Protein AF-A0A1V0HVA7-F1 (afdb_monomer)

Radius of gyration: 43.39 Å; Cα contacts (8 Å, |Δi|>4): 1013; chains: 1; bounding box: 117×81×131 Å

Mean predicted aligned error: 15.74 Å

Structure (mmCIF, N/CA/C/O backbone):
data_AF-A0A1V0HVA7-F1
#
_entry.id   AF-A0A1V0HVA7-F1
#
loop_
_atom_site.group_PDB
_atom_site.id
_atom_site.type_symbol
_atom_site.label_atom_id
_atom_site.label_alt_id
_atom_site.label_comp_id
_atom_site.label_asym_id
_atom_site.label_entity_id
_atom_site.label_seq_id
_atom_site.pdbx_PDB_ins_code
_atom_site.Cartn_x
_atom_site.Cartn_y
_atom_site.Cartn_z
_atom_site.occupancy
_atom_site.B_iso_or_equiv
_atom_site.auth_seq_id
_atom_site.auth_comp_id
_atom_site.auth_asym_id
_atom_site.auth_atom_id
_atom_site.pdbx_PDB_model_num
ATOM 1 N N . MET A 1 1 ? -38.877 5.215 29.238 1.00 78.50 1 MET A N 1
ATOM 2 C CA . MET A 1 1 ? -38.686 6.193 28.147 1.00 78.50 1 MET A CA 1
ATOM 3 C C . MET A 1 1 ? -38.618 7.614 28.688 1.00 78.50 1 MET A C 1
ATOM 5 O O . MET A 1 1 ? -37.539 8.174 28.636 1.00 78.50 1 MET A O 1
ATOM 9 N N . GLN A 1 2 ? -39.679 8.153 29.306 1.00 83.50 2 GLN A N 1
ATOM 10 C CA . GLN A 1 2 ? -39.677 9.530 29.839 1.00 83.50 2 GLN A CA 1
ATOM 11 C C . GLN A 1 2 ? -38.486 9.849 30.764 1.00 83.50 2 GLN A C 1
ATOM 13 O O . GLN A 1 2 ? -37.778 10.811 30.521 1.00 83.50 2 GLN A O 1
ATOM 18 N N . ALA A 1 3 ? -38.180 8.986 31.741 1.00 82.12 3 ALA A N 1
ATOM 19 C CA . ALA A 1 3 ? -37.031 9.187 32.637 1.00 82.12 3 ALA A CA 1
ATOM 20 C C . ALA A 1 3 ? -35.668 9.244 31.911 1.00 82.12 3 ALA A C 1
ATOM 22 O O . ALA A 1 3 ? -34.737 9.881 32.392 1.00 82.12 3 ALA A O 1
ATOM 23 N N . PHE A 1 4 ? -35.545 8.582 30.755 1.00 84.25 4 PHE A N 1
ATOM 24 C CA . PHE A 1 4 ? -34.337 8.626 29.929 1.00 84.25 4 PHE A CA 1
ATOM 25 C C . PHE A 1 4 ? -34.270 9.915 29.102 1.00 84.25 4 PHE A C 1
ATOM 27 O O . PHE A 1 4 ? -33.211 10.525 29.027 1.00 84.25 4 PHE A O 1
ATOM 34 N N . GLU A 1 5 ? -35.398 10.385 28.568 1.00 84.50 5 GLU A N 1
ATOM 35 C CA . GLU A 1 5 ? -35.493 11.702 27.920 1.00 84.50 5 GLU A CA 1
ATOM 36 C C . GLU A 1 5 ? -35.174 12.847 28.889 1.00 84.50 5 GLU A C 1
ATOM 38 O O . GLU A 1 5 ? -34.392 13.740 28.562 1.00 84.50 5 GLU A O 1
ATOM 43 N N . ASP A 1 6 ? -35.714 12.792 30.109 1.00 83.38 6 ASP A N 1
ATOM 44 C CA . ASP A 1 6 ? -35.443 13.782 31.155 1.00 83.38 6 ASP A CA 1
ATOM 45 C C . ASP A 1 6 ? -33.953 13.776 31.541 1.00 83.38 6 ASP A C 1
ATOM 47 O O . ASP A 1 6 ? -33.336 14.832 31.699 1.00 83.38 6 ASP A O 1
ATOM 51 N N . PHE A 1 7 ? -33.346 12.585 31.615 1.00 84.19 7 PHE A N 1
ATOM 52 C CA . PHE A 1 7 ? -31.906 12.430 31.812 1.00 84.19 7 PHE A CA 1
ATOM 53 C C . PHE A 1 7 ? -31.102 13.073 30.674 1.00 84.19 7 PHE A C 1
ATOM 55 O O . PHE A 1 7 ? -30.215 13.882 30.944 1.00 84.19 7 PHE A O 1
ATOM 62 N N . LEU A 1 8 ? -31.425 12.783 29.409 1.00 84.06 8 LEU A N 1
ATOM 63 C CA . LEU A 1 8 ? -30.746 13.363 28.243 1.00 84.06 8 LEU A CA 1
ATOM 64 C C . LEU A 1 8 ? -30.881 14.893 28.188 1.00 84.06 8 LEU A C 1
ATOM 66 O O . LEU A 1 8 ? -29.923 15.588 27.845 1.00 84.06 8 LEU A O 1
ATOM 70 N N . ALA A 1 9 ? -32.044 15.434 28.559 1.00 82.25 9 ALA A N 1
ATOM 71 C CA . ALA A 1 9 ? -32.257 16.874 28.666 1.00 82.25 9 ALA A CA 1
ATOM 72 C C . ALA A 1 9 ? -31.380 17.507 29.759 1.00 82.25 9 ALA A C 1
ATOM 74 O O . ALA A 1 9 ? -30.816 18.579 29.540 1.00 82.25 9 ALA A O 1
ATOM 75 N N . ALA A 1 10 ? -31.214 16.829 30.899 1.00 76.56 10 ALA A N 1
ATOM 76 C CA . ALA A 1 10 ? -30.315 17.271 31.961 1.00 76.56 10 ALA A CA 1
ATOM 77 C C . ALA A 1 10 ? -28.840 17.225 31.527 1.00 76.56 10 ALA A C 1
ATOM 79 O O . ALA A 1 10 ? -28.089 18.142 31.851 1.00 76.56 10 ALA A O 1
ATOM 80 N N . VAL A 1 11 ? -28.428 16.213 30.752 1.00 75.62 11 VAL A N 1
ATOM 81 C CA . VAL A 1 11 ? -27.054 16.097 30.221 1.00 75.62 11 VAL A CA 1
ATOM 82 C C . VAL A 1 11 ? -26.690 17.275 29.320 1.00 75.62 11 VAL A C 1
ATOM 84 O O . VAL A 1 11 ? -25.592 17.815 29.437 1.00 75.62 11 VAL A O 1
ATOM 87 N N . ALA A 1 12 ? -27.612 17.706 28.456 1.00 67.00 12 ALA A N 1
ATOM 88 C CA . ALA A 1 12 ? -27.377 18.790 27.500 1.00 67.00 12 ALA A CA 1
ATOM 89 C C . ALA A 1 12 ? -27.010 20.141 28.155 1.00 67.00 12 ALA A C 1
ATOM 91 O O . ALA A 1 12 ? -26.471 21.014 27.480 1.00 67.00 12 ALA A O 1
ATOM 92 N N . GLY A 1 13 ? -27.302 20.321 29.449 1.00 59.62 13 GLY A N 1
ATOM 93 C CA . GLY A 1 13 ? -27.020 21.546 30.205 1.00 59.62 13 GLY A CA 1
ATOM 94 C C . GLY A 1 13 ? -25.789 21.493 31.118 1.00 59.62 13 GLY A C 1
ATOM 95 O O . GLY A 1 13 ? -25.529 22.476 31.810 1.00 59.62 13 GLY A O 1
ATOM 96 N N . VAL A 1 14 ? -25.051 20.376 31.171 1.00 64.62 14 VAL A N 1
ATOM 97 C CA . VAL A 1 14 ? -23.918 20.185 32.098 1.00 64.62 14 VAL A CA 1
ATOM 98 C C . VAL A 1 14 ? -22.584 20.362 31.372 1.00 64.62 14 VAL A C 1
ATOM 100 O O . VAL A 1 14 ? -22.352 19.756 30.328 1.00 64.62 14 VAL A O 1
ATOM 103 N N . ASP A 1 15 ? -21.673 21.152 31.949 1.00 63.69 15 ASP A N 1
ATOM 104 C CA . ASP A 1 15 ? -20.287 21.209 31.480 1.00 63.69 15 ASP A CA 1
ATOM 105 C C . ASP A 1 15 ? -19.539 19.934 31.897 1.00 63.69 15 ASP A C 1
ATOM 107 O O . ASP A 1 15 ? -19.279 19.695 33.076 1.00 63.69 15 ASP A O 1
ATOM 111 N N . LEU A 1 16 ? -19.210 19.103 30.908 1.00 61.59 16 LEU A N 1
ATOM 112 C CA . LEU A 1 16 ? -18.493 17.836 31.067 1.00 61.59 16 LEU A CA 1
ATOM 113 C C . LEU A 1 16 ? -17.017 17.964 30.661 1.00 61.59 16 LEU A C 1
ATOM 115 O O . LEU A 1 16 ? -16.460 17.047 30.056 1.00 61.59 16 LEU A O 1
ATOM 119 N N . SER A 1 17 ? -16.394 19.114 30.927 1.00 54.66 17 SER A N 1
ATOM 120 C CA . SER A 1 17 ? -14.992 19.368 30.584 1.00 54.66 17 SER A CA 1
ATOM 121 C C . SER A 1 17 ? -14.022 18.476 31.379 1.00 54.66 17 SER A C 1
ATOM 123 O O . SER A 1 17 ? -13.981 18.594 32.603 1.00 54.66 17 SER A O 1
ATOM 125 N N . PRO A 1 18 ? -13.200 17.626 30.725 1.00 53.69 18 PRO A N 1
ATOM 126 C CA . PRO A 1 18 ? -12.095 16.904 31.371 1.00 53.69 18 PRO A CA 1
ATOM 127 C C . PRO A 1 18 ? -11.097 17.828 32.072 1.00 53.69 18 PRO A C 1
ATOM 129 O O . PRO A 1 18 ? -11.021 18.995 31.712 1.00 53.69 18 PRO A O 1
ATOM 132 N N . ALA A 1 19 ? -10.338 17.310 33.050 1.00 44.12 19 ALA A N 1
ATOM 133 C CA . ALA A 1 19 ? -9.129 17.936 33.591 1.00 44.12 19 ALA A CA 1
ATOM 134 C C . ALA A 1 19 ? -7.957 16.935 33.644 1.00 44.12 19 ALA A C 1
ATOM 136 O O . ALA A 1 19 ? -8.106 15.809 34.122 1.00 44.12 19 ALA A O 1
ATOM 137 N N . PHE A 1 20 ? -6.783 17.333 33.140 1.00 39.97 20 PHE A N 1
ATOM 138 C CA . PHE A 1 20 ? -5.600 16.469 33.000 1.00 39.97 20 PHE A CA 1
ATOM 139 C C . PHE A 1 20 ? -5.136 15.811 34.314 1.00 39.97 20 PHE A C 1
ATOM 141 O O . PHE A 1 20 ? -4.972 16.478 35.332 1.00 39.97 20 PHE A O 1
ATOM 148 N N . VAL A 1 21 ? -4.823 14.509 34.257 1.00 39.78 21 VAL A N 1
ATOM 149 C CA . VAL A 1 21 ? -4.088 13.793 35.318 1.00 39.78 21 VAL A CA 1
ATOM 150 C C . VAL A 1 21 ? -2.587 14.071 35.166 1.00 39.78 21 VAL A C 1
ATOM 152 O O . VAL A 1 21 ? -2.118 14.220 34.041 1.00 39.78 21 VAL A O 1
ATOM 155 N N . GLN A 1 22 ? -1.847 14.097 36.282 1.00 36.12 22 GLN A N 1
ATOM 156 C CA . GLN A 1 22 ? -0.412 14.426 36.452 1.00 36.12 22 GLN A CA 1
ATOM 157 C C . GLN A 1 22 ? 0.631 13.692 35.560 1.00 36.12 22 GLN A C 1
ATOM 159 O O . GLN A 1 22 ? 1.822 13.879 35.774 1.00 36.12 22 GLN A O 1
ATOM 164 N N . ASP A 1 23 ? 0.227 12.931 34.538 1.00 39.56 23 ASP A N 1
ATOM 165 C CA . ASP A 1 23 ? 1.099 12.131 33.656 1.00 39.56 23 ASP A CA 1
ATOM 166 C C . ASP A 1 23 ? 0.988 12.516 32.156 1.00 39.56 23 ASP A C 1
ATOM 168 O O . ASP A 1 23 ? 1.098 11.650 31.285 1.00 39.56 23 ASP A O 1
ATOM 172 N N . ASP A 1 24 ? 0.694 13.781 31.824 1.00 36.81 24 ASP A N 1
ATOM 173 C CA . ASP A 1 24 ? 0.575 14.298 30.437 1.00 36.81 24 ASP A CA 1
ATOM 174 C C . ASP A 1 24 ? -0.433 13.554 29.526 1.00 36.81 24 ASP A C 1
ATOM 176 O O . ASP A 1 24 ? -0.418 13.682 28.298 1.00 36.81 24 ASP A O 1
ATOM 180 N N . ARG A 1 25 ? -1.364 12.787 30.109 1.00 37.16 25 ARG A N 1
ATOM 181 C CA . ARG A 1 25 ? -2.466 12.132 29.386 1.00 37.16 25 ARG A CA 1
ATOM 182 C C . ARG A 1 25 ? -3.791 12.815 29.703 1.00 37.16 25 ARG A C 1
ATOM 184 O O . ARG A 1 25 ? -4.060 13.034 30.888 1.00 37.16 25 ARG A O 1
ATOM 191 N N . PRO A 1 26 ? -4.645 13.099 28.698 1.00 33.84 26 PRO A N 1
ATOM 192 C CA . PRO A 1 26 ? -5.994 13.590 28.953 1.00 33.84 26 PRO A CA 1
ATOM 193 C C . PRO A 1 26 ? -6.716 12.630 29.897 1.00 33.84 26 PRO A C 1
ATOM 195 O O . PRO A 1 26 ? -6.678 11.414 29.734 1.00 33.84 26 PRO A O 1
ATOM 198 N N . GLY A 1 27 ? -7.286 13.200 30.949 1.00 36.62 27 GLY A N 1
ATOM 199 C CA . GLY A 1 27 ? -8.172 12.546 31.901 1.00 36.62 27 GLY A CA 1
ATOM 200 C C . GLY A 1 27 ? -9.279 13.536 32.254 1.00 36.62 27 GLY A C 1
ATOM 201 O O . GLY A 1 27 ? -9.160 14.713 31.928 1.00 36.62 27 GLY A O 1
ATOM 202 N N . LEU A 1 28 ? -10.371 13.074 32.859 1.00 33.34 28 LEU A N 1
ATOM 203 C CA . LEU A 1 28 ? -11.433 13.924 33.399 1.00 33.34 28 LEU A CA 1
ATOM 204 C C . LEU A 1 28 ? -11.294 13.958 34.930 1.00 33.34 28 LEU A C 1
ATOM 206 O O . LEU A 1 28 ? -12.012 13.268 35.650 1.00 33.34 28 LEU A O 1
ATOM 210 N N . ILE A 1 29 ? -10.356 14.747 35.459 1.00 34.50 29 ILE A N 1
ATOM 211 C CA . ILE A 1 29 ? -10.391 15.086 36.883 1.00 34.50 29 ILE A CA 1
ATOM 212 C C . ILE A 1 29 ? -11.494 16.126 37.089 1.00 34.50 29 ILE A C 1
ATOM 214 O O . ILE A 1 29 ? -11.435 17.230 36.561 1.00 34.50 29 ILE A O 1
ATOM 218 N N . VAL A 1 30 ? -12.488 15.786 37.894 1.00 29.25 30 VAL A N 1
ATOM 219 C CA . VAL A 1 30 ? -13.320 16.785 38.559 1.00 29.25 30 VAL A CA 1
ATOM 220 C C . VAL A 1 30 ? -12.987 16.649 40.041 1.00 29.25 30 VAL A C 1
ATOM 222 O O . VAL A 1 30 ? -13.269 15.619 40.642 1.00 29.25 30 VAL A O 1
ATOM 225 N N . ASP A 1 31 ? -12.272 17.630 40.591 1.00 29.91 31 ASP A N 1
ATOM 226 C CA . ASP A 1 31 ? -11.884 17.730 42.009 1.00 29.91 31 ASP A CA 1
ATOM 227 C C . ASP A 1 31 ? -11.999 19.226 42.382 1.00 29.91 31 ASP A C 1
ATOM 229 O O . ASP A 1 31 ? -11.866 20.086 41.511 1.00 29.91 31 ASP A O 1
ATOM 233 N N . THR A 1 32 ? -12.349 19.649 43.597 1.00 29.02 32 THR A N 1
ATOM 234 C CA . THR A 1 32 ? -11.573 19.446 44.824 1.00 29.02 32 THR A CA 1
ATOM 235 C C . THR A 1 32 ? -12.452 19.416 46.063 1.00 29.02 32 THR A C 1
ATOM 237 O O . THR A 1 32 ? -12.968 20.468 46.442 1.00 29.02 32 THR A O 1
ATOM 240 N N . GLN A 1 33 ? -12.549 18.263 46.731 1.00 28.78 33 GLN A N 1
ATOM 241 C CA . GLN A 1 33 ? -12.393 18.159 48.191 1.00 28.78 33 GLN A CA 1
ATOM 242 C C . GLN A 1 33 ? -12.590 16.718 48.692 1.00 28.78 33 GLN A C 1
ATOM 244 O O . GLN A 1 33 ? -13.695 16.188 48.753 1.00 28.78 33 GLN A O 1
ATOM 249 N N . SER A 1 34 ? -11.496 16.183 49.228 1.00 32.41 34 SER A N 1
ATOM 250 C CA . SER A 1 34 ? -11.396 15.018 50.111 1.00 32.41 34 SER A CA 1
ATOM 251 C C . SER A 1 34 ? -11.255 13.645 49.455 1.00 32.41 34 SER A C 1
ATOM 253 O O . SER A 1 34 ? -11.882 13.295 48.462 1.00 32.41 34 SER A O 1
ATOM 255 N N . ALA A 1 35 ? -10.374 12.866 50.078 1.00 35.00 35 ALA A N 1
ATOM 256 C CA . ALA A 1 35 ? -10.155 11.457 49.839 1.00 35.00 35 ALA A CA 1
ATOM 257 C C . ALA A 1 35 ? -11.475 10.668 49.921 1.00 35.00 35 ALA A C 1
ATOM 259 O O . ALA A 1 35 ? -11.930 10.352 51.016 1.00 35.00 35 ALA A O 1
ATOM 260 N N . ALA A 1 36 ? -12.074 10.339 48.779 1.00 32.28 36 ALA A N 1
ATOM 261 C CA . ALA A 1 36 ? -13.240 9.464 48.687 1.00 32.28 36 ALA A CA 1
ATOM 262 C C . ALA A 1 36 ? -13.318 8.810 47.292 1.00 32.28 36 ALA A C 1
ATOM 264 O O . ALA A 1 36 ? -12.696 9.276 46.339 1.00 32.28 36 ALA A O 1
ATOM 265 N N . ALA A 1 37 ? -14.010 7.674 47.207 1.00 35.31 37 ALA A N 1
ATOM 266 C CA . ALA A 1 37 ? -14.004 6.694 46.119 1.00 35.31 37 ALA A CA 1
ATOM 267 C C . ALA A 1 37 ? -14.075 7.268 44.681 1.00 35.31 37 ALA A C 1
ATOM 269 O O . ALA A 1 37 ? -15.035 7.931 44.306 1.00 35.31 37 ALA A O 1
ATOM 270 N N . GLY A 1 38 ? -13.081 6.951 43.838 1.00 36.81 38 GLY A N 1
ATOM 271 C CA . GLY A 1 38 ? -13.064 7.307 42.408 1.00 36.81 38 GLY A CA 1
ATOM 272 C C . GLY A 1 38 ? -13.395 6.122 41.492 1.00 36.81 38 GLY A C 1
ATOM 273 O O . GLY A 1 38 ? -13.052 4.986 41.811 1.00 36.81 38 GLY A O 1
ATOM 274 N N . ILE A 1 39 ? -14.012 6.362 40.328 1.00 39.78 39 ILE A N 1
ATOM 275 C CA . ILE A 1 39 ? -14.257 5.331 39.302 1.00 39.78 39 ILE A CA 1
ATOM 276 C C . ILE A 1 39 ? -13.261 5.526 38.151 1.00 39.78 39 ILE A C 1
ATOM 278 O O . ILE A 1 39 ? -13.437 6.340 37.251 1.00 39.78 39 ILE A O 1
ATOM 282 N N . SER A 1 40 ? -12.185 4.740 38.154 1.00 38.56 40 SER A N 1
ATOM 283 C CA . SER A 1 40 ? -11.150 4.808 37.115 1.00 38.56 40 SER A CA 1
ATOM 284 C C . SER A 1 40 ? -11.507 3.925 35.909 1.00 38.56 40 SER A C 1
ATOM 286 O O . SER A 1 40 ? -11.358 2.704 35.968 1.00 38.56 40 SER A O 1
ATOM 288 N N . LEU A 1 41 ? -11.948 4.529 34.799 1.00 44.72 41 LEU A N 1
ATOM 289 C CA . LEU A 1 41 ? -12.220 3.847 33.521 1.00 44.72 41 LEU A CA 1
ATOM 290 C C . LEU A 1 41 ? -10.972 3.777 32.624 1.00 44.72 41 LEU A C 1
ATOM 292 O O . LEU A 1 41 ? -10.919 4.341 31.538 1.00 44.72 41 LEU A O 1
ATOM 296 N N . VAL A 1 42 ? -9.924 3.089 33.070 1.00 39.75 42 VAL A N 1
ATOM 297 C CA . VAL A 1 42 ? -8.705 2.927 32.253 1.00 39.75 42 VAL A CA 1
ATOM 298 C C . VAL A 1 42 ? -8.830 1.668 31.399 1.00 39.75 42 VAL A C 1
ATOM 300 O O . VAL A 1 42 ? -9.018 0.587 31.960 1.00 39.75 42 VAL A O 1
ATOM 303 N N . LYS A 1 43 ? -8.643 1.766 30.070 1.00 40.44 43 LYS A N 1
ATOM 304 C CA . LYS A 1 43 ? -8.720 0.607 29.149 1.00 40.44 43 LYS A CA 1
ATOM 305 C C . LYS A 1 43 ? -7.634 -0.452 29.453 1.00 40.44 43 LYS A C 1
ATOM 307 O O . LYS A 1 43 ? -7.707 -1.571 28.948 1.00 40.44 43 LYS A O 1
ATOM 312 N N . ALA A 1 44 ? -6.650 -0.151 30.318 1.00 36.09 44 ALA A N 1
ATOM 313 C CA . ALA A 1 44 ? -5.583 -1.074 30.728 1.00 36.09 44 ALA A CA 1
ATOM 314 C C . ALA A 1 44 ? -4.907 -0.787 32.102 1.00 36.09 44 ALA A C 1
ATOM 316 O O . ALA A 1 44 ? -3.688 -0.615 32.144 1.00 36.09 44 ALA A O 1
ATOM 317 N N . SER A 1 45 ? -5.617 -0.755 33.243 1.00 35.47 45 SER A N 1
ATOM 318 C CA . SER A 1 45 ? -4.917 -0.726 34.553 1.00 35.47 45 SER A CA 1
ATOM 319 C C . SER A 1 45 ? -5.471 -1.688 35.605 1.00 35.47 45 SER A C 1
ATOM 321 O O . SER A 1 45 ? -6.680 -1.846 35.743 1.00 35.47 45 SER A O 1
ATOM 323 N N . GLU A 1 46 ? -4.566 -2.284 36.388 1.00 34.88 46 GLU A N 1
ATOM 324 C CA . GLU A 1 46 ? -4.862 -3.177 37.522 1.00 34.88 46 GLU A CA 1
ATOM 325 C C . GLU A 1 46 ? -5.510 -2.460 38.726 1.00 34.88 46 GLU A C 1
ATOM 327 O O . GLU A 1 46 ? -5.940 -3.116 39.670 1.00 34.88 46 GLU A O 1
ATOM 332 N N . ARG A 1 47 ? -5.616 -1.122 38.702 1.00 34.97 47 ARG A N 1
ATOM 333 C CA . ARG A 1 47 ? -6.213 -0.299 39.770 1.00 34.97 47 ARG A CA 1
ATOM 334 C C . ARG A 1 47 ? -7.619 0.188 39.410 1.00 34.97 47 ARG A C 1
ATOM 336 O O . ARG A 1 47 ? -7.922 1.373 39.531 1.00 34.97 47 ARG A O 1
ATOM 343 N N . ASN A 1 48 ? -8.473 -0.713 38.937 1.00 38.50 48 ASN A N 1
ATOM 344 C CA . ASN A 1 48 ? -9.897 -0.417 38.813 1.00 38.50 48 ASN A CA 1
ATOM 345 C C . ASN A 1 48 ? -10.561 -0.610 40.188 1.00 38.50 48 ASN A C 1
ATOM 347 O O . ASN A 1 48 ? -10.500 -1.702 40.750 1.00 38.50 48 ASN A O 1
ATOM 351 N N . VAL A 1 49 ? -11.193 0.439 40.724 1.00 35.28 49 VAL A N 1
ATOM 352 C CA . VAL A 1 49 ? -11.886 0.425 42.031 1.00 35.28 49 VAL A CA 1
ATOM 353 C C . VAL A 1 49 ? -13.053 -0.569 42.046 1.00 35.28 49 VAL A C 1
ATOM 355 O O . VAL A 1 49 ? -13.436 -1.065 43.098 1.00 35.28 49 VAL A O 1
ATOM 358 N N . LEU A 1 50 ? -13.547 -0.958 40.868 1.00 37.97 50 LEU A N 1
ATOM 359 C CA . LEU A 1 50 ? -14.586 -1.973 40.721 1.00 37.97 50 LEU A CA 1
ATOM 360 C C . LEU A 1 50 ? -14.041 -3.414 40.747 1.00 37.97 50 LEU A C 1
ATOM 362 O O . LEU A 1 50 ? -14.814 -4.361 40.648 1.00 37.97 50 LEU A O 1
ATOM 366 N N . GLY A 1 51 ? -12.719 -3.614 40.834 1.00 34.69 51 GLY A N 1
ATOM 367 C CA . GLY A 1 51 ? -12.097 -4.946 40.861 1.00 34.69 51 GLY A CA 1
ATOM 368 C C . GLY A 1 51 ? -12.283 -5.761 39.574 1.00 34.69 51 GLY A C 1
ATOM 369 O O . GLY A 1 51 ? -11.920 -6.936 39.521 1.00 34.69 51 GLY A O 1
ATOM 370 N N . VAL A 1 52 ? -12.840 -5.157 38.519 1.00 36.69 52 VAL A N 1
ATOM 371 C CA . VAL A 1 52 ? -13.163 -5.848 37.272 1.00 36.69 52 VAL A CA 1
ATOM 372 C C . VAL A 1 52 ? -12.020 -5.688 36.271 1.00 36.69 52 VAL A C 1
ATOM 374 O O . VAL A 1 52 ? -11.717 -4.583 35.821 1.00 36.69 52 VAL A O 1
ATOM 377 N N . ARG A 1 53 ? -11.420 -6.814 35.861 1.00 38.62 53 ARG A N 1
ATOM 378 C CA . ARG A 1 53 ? -10.533 -6.911 34.686 1.00 38.62 53 ARG A CA 1
ATOM 379 C C . ARG A 1 53 ? -11.350 -6.832 33.387 1.00 38.62 53 ARG A C 1
ATOM 381 O O . ARG A 1 53 ? -11.381 -7.789 32.619 1.00 38.62 53 ARG A O 1
ATOM 388 N N . GLN A 1 54 ? -12.062 -5.734 33.154 1.00 40.69 54 GLN A N 1
ATOM 389 C CA . GLN A 1 54 ? -12.765 -5.502 31.888 1.00 40.69 54 GLN A CA 1
ATOM 390 C C . GLN A 1 54 ? -12.102 -4.351 31.134 1.00 40.69 54 GLN A C 1
ATOM 392 O O . GLN A 1 54 ? -11.880 -3.281 31.687 1.00 40.69 54 GLN A O 1
ATOM 397 N N . SER A 1 55 ? -11.749 -4.603 29.874 1.00 45.53 55 SER A N 1
ATOM 398 C CA . SER A 1 55 ? -10.992 -3.696 29.002 1.00 45.53 55 SER A CA 1
ATOM 399 C C . SER A 1 55 ? -11.869 -2.741 28.178 1.00 45.53 55 SER A C 1
ATOM 401 O O . SER A 1 55 ? -11.350 -2.084 27.283 1.00 45.53 55 SER A O 1
ATOM 403 N N . SER A 1 56 ? -13.184 -2.702 28.427 1.00 58.25 56 SER A N 1
ATOM 404 C CA . SER A 1 56 ? -14.173 -1.964 27.626 1.00 58.25 56 SER A CA 1
ATOM 405 C C . SER A 1 56 ? -15.219 -1.307 28.529 1.00 58.25 56 SER A C 1
ATOM 407 O O . SER A 1 56 ? -15.783 -1.961 29.410 1.00 58.25 56 SER A O 1
ATOM 409 N N . VAL A 1 57 ? -15.509 -0.022 28.289 1.00 60.28 57 VAL A N 1
ATOM 410 C CA . VAL A 1 57 ? -16.581 0.721 28.983 1.00 60.28 57 VAL A CA 1
ATOM 411 C C . VAL A 1 57 ? -17.951 0.126 28.636 1.00 60.28 57 VAL A C 1
ATOM 413 O O . VAL A 1 57 ? -18.839 0.067 29.484 1.00 60.28 57 VAL A O 1
ATOM 416 N N . ILE A 1 58 ? -18.108 -0.418 27.427 1.00 64.38 58 ILE A N 1
ATOM 417 C CA . ILE A 1 58 ? -19.333 -1.102 26.998 1.00 64.38 58 ILE A CA 1
ATOM 418 C C . ILE A 1 58 ? -19.543 -2.393 27.792 1.00 64.38 58 ILE A C 1
ATOM 420 O O . ILE A 1 58 ? -20.664 -2.688 28.205 1.00 64.38 58 ILE A O 1
ATOM 424 N N . ALA A 1 59 ? -18.473 -3.143 28.073 1.00 64.25 59 ALA A N 1
ATOM 425 C CA . ALA A 1 59 ? -18.566 -4.331 28.921 1.00 64.25 59 ALA A CA 1
ATOM 426 C C . ALA A 1 59 ? -19.081 -3.991 30.333 1.00 64.25 59 ALA A C 1
ATOM 428 O O . ALA A 1 59 ? -19.847 -4.764 30.908 1.00 64.25 59 ALA A O 1
ATOM 429 N N . MET A 1 60 ? -18.737 -2.808 30.855 1.00 62.88 60 MET A N 1
ATOM 430 C CA . MET A 1 60 ? -19.241 -2.324 32.143 1.00 62.88 60 MET A CA 1
ATOM 431 C C . MET A 1 60 ? -20.715 -1.912 32.085 1.00 62.88 60 MET A C 1
ATOM 433 O O . MET A 1 60 ? -21.462 -2.198 33.020 1.00 62.88 60 MET A O 1
ATOM 437 N N . VAL A 1 61 ? -21.154 -1.293 30.983 1.00 66.31 61 VAL A N 1
ATOM 438 C CA . VAL A 1 61 ? -22.576 -0.994 30.739 1.00 66.31 61 VAL A CA 1
ATOM 439 C C . VAL A 1 61 ? -23.398 -2.287 30.693 1.00 66.31 61 VAL A C 1
ATOM 441 O O . VAL A 1 61 ? -24.446 -2.361 31.332 1.00 66.31 61 VAL A O 1
ATOM 444 N N . LEU A 1 62 ? -22.894 -3.314 30.000 1.00 66.25 62 LEU A N 1
ATOM 445 C CA . LEU A 1 62 ? -23.557 -4.609 29.799 1.00 66.25 62 LEU A CA 1
ATOM 446 C C . LEU A 1 62 ? -23.566 -5.517 31.036 1.00 66.25 62 LEU A C 1
ATOM 448 O O . LEU A 1 62 ? -24.404 -6.409 31.137 1.00 66.25 62 LEU A O 1
ATOM 452 N N . ASN A 1 63 ? -22.631 -5.341 31.970 1.00 65.56 63 ASN A N 1
ATOM 453 C CA . ASN A 1 63 ? -22.540 -6.204 33.140 1.00 65.56 63 ASN A CA 1
ATOM 454 C C . ASN A 1 63 ? -23.508 -5.743 34.242 1.00 65.56 63 ASN A C 1
ATOM 456 O O . ASN A 1 63 ? -23.180 -4.897 35.078 1.00 65.56 63 ASN A O 1
ATOM 460 N N . GLU A 1 64 ? -24.712 -6.311 34.263 1.00 59.84 64 GLU A N 1
ATOM 461 C CA . GLU A 1 64 ? -25.739 -6.024 35.279 1.00 59.84 64 GLU A CA 1
ATOM 462 C C . GLU A 1 64 ? -25.308 -6.429 36.700 1.00 59.84 64 GLU A C 1
ATOM 464 O O . GLU A 1 64 ? -25.696 -5.781 37.669 1.00 59.84 64 GLU A O 1
ATOM 469 N N . ASN A 1 65 ? -24.420 -7.422 36.812 1.00 52.56 65 ASN A N 1
ATOM 470 C CA . ASN A 1 65 ? -23.916 -7.977 38.073 1.00 52.56 65 ASN A CA 1
ATOM 471 C C . ASN A 1 65 ? -22.697 -7.240 38.636 1.00 52.56 65 ASN A C 1
ATOM 473 O O . ASN A 1 65 ? -22.141 -7.663 39.649 1.00 52.56 65 ASN A O 1
ATOM 477 N N . LEU A 1 66 ? -22.230 -6.189 37.962 1.00 54.44 66 LEU A N 1
ATOM 478 C CA . LEU A 1 66 ? -21.106 -5.390 38.426 1.00 54.44 66 LEU A CA 1
ATOM 479 C C . LEU A 1 66 ? -21.515 -4.761 39.769 1.00 54.44 66 LEU A C 1
ATOM 481 O O . LEU A 1 66 ? -22.455 -3.961 39.781 1.00 54.44 66 LEU A O 1
ATOM 485 N N . PRO A 1 67 ? -20.899 -5.157 40.902 1.00 43.94 67 PRO A N 1
ATOM 486 C CA . PRO A 1 67 ? -21.351 -4.710 42.204 1.00 43.94 67 PRO A CA 1
ATOM 487 C C . PRO A 1 67 ? -21.039 -3.223 42.313 1.00 43.94 67 PRO A C 1
ATOM 489 O O . PRO A 1 67 ? -19.932 -2.823 42.652 1.00 43.94 67 PRO A O 1
ATOM 492 N N . LEU A 1 68 ? -22.049 -2.390 42.084 1.00 49.69 68 LEU A N 1
ATOM 493 C CA . LEU A 1 68 ? -22.047 -0.980 42.477 1.00 49.69 68 LEU A CA 1
ATOM 494 C C . LEU A 1 68 ? -22.239 -0.848 44.004 1.00 49.69 68 LEU A C 1
ATOM 496 O O . LEU A 1 68 ? -22.723 0.163 44.503 1.00 49.69 68 LEU A O 1
ATOM 500 N N . HIS A 1 69 ? -21.900 -1.898 44.761 1.00 35.91 69 HIS A N 1
ATOM 501 C CA . HIS A 1 69 ? -22.088 -2.003 46.198 1.00 35.91 69 HIS A CA 1
ATOM 502 C C . HIS A 1 69 ? -20.931 -1.341 46.942 1.00 35.91 69 HIS A C 1
ATOM 504 O O . HIS A 1 69 ? -20.043 -1.992 47.484 1.00 35.91 69 HIS A O 1
ATOM 510 N N . GLY A 1 70 ? -21.011 -0.019 47.008 1.00 38.97 70 GLY A N 1
ATOM 511 C CA . GLY A 1 70 ? -20.736 0.724 48.228 1.00 38.97 70 GLY A CA 1
ATOM 512 C C . GLY A 1 70 ? -22.008 1.491 48.577 1.00 38.97 70 GLY A C 1
ATOM 513 O O . GLY A 1 70 ? -22.685 1.983 47.675 1.00 38.97 70 GLY A O 1
ATOM 514 N N . ALA A 1 71 ? -22.342 1.621 49.862 1.00 38.41 71 ALA A N 1
ATOM 515 C CA . ALA A 1 71 ? -23.451 2.467 50.323 1.00 38.41 71 ALA A CA 1
ATOM 516 C C . ALA A 1 71 ? -23.335 3.942 49.855 1.00 38.41 71 ALA A C 1
ATOM 518 O O . ALA A 1 71 ? -24.280 4.708 49.994 1.00 38.41 71 ALA A O 1
ATOM 519 N N . GLU A 1 72 ? -22.196 4.320 49.265 1.00 46.72 72 GLU A N 1
ATOM 520 C CA . GLU A 1 72 ? -21.849 5.656 48.777 1.00 46.72 72 GLU A CA 1
ATOM 521 C C . GLU A 1 72 ? -22.244 5.933 47.308 1.00 46.72 72 GLU A C 1
ATOM 523 O O . GLU A 1 72 ? -22.380 7.095 46.942 1.00 46.72 72 GLU A O 1
ATOM 528 N N . LEU A 1 73 ? -22.490 4.920 46.458 1.00 46.47 73 LEU A N 1
ATOM 529 C CA . LEU A 1 73 ? -22.879 5.143 45.044 1.00 46.47 73 LEU A CA 1
ATOM 530 C C . LEU A 1 73 ? -24.392 5.355 44.844 1.00 46.47 73 LEU A C 1
ATOM 532 O O . LEU A 1 73 ? -24.839 5.672 43.745 1.00 46.47 73 LEU A O 1
ATOM 536 N N . ALA A 1 74 ? -25.192 5.191 45.899 1.00 43.91 74 ALA A N 1
ATOM 537 C CA . ALA A 1 74 ? -26.655 5.189 45.841 1.00 43.91 74 ALA A CA 1
ATOM 538 C C . ALA A 1 74 ? -27.307 6.591 45.757 1.00 43.91 74 ALA A C 1
ATOM 540 O O . ALA A 1 74 ? -28.524 6.700 45.916 1.00 43.91 74 ALA A O 1
ATOM 541 N N . HIS A 1 75 ? -26.541 7.672 45.560 1.00 52.66 75 HIS A N 1
ATOM 542 C CA . HIS A 1 75 ? -27.011 9.047 45.809 1.00 52.66 75 HIS A CA 1
ATOM 543 C C . HIS A 1 75 ? -26.741 10.071 44.691 1.00 52.66 75 HIS A C 1
ATOM 545 O O . HIS A 1 75 ? -26.752 11.272 44.954 1.00 52.66 75 HIS A O 1
ATOM 551 N N . PHE A 1 76 ? -26.552 9.657 43.435 1.00 57.62 76 PHE A N 1
ATOM 552 C CA . PHE A 1 76 ? -26.466 10.626 42.332 1.00 57.62 76 PHE A CA 1
ATOM 553 C C . PHE A 1 76 ? -27.853 10.920 41.750 1.00 57.62 76 PHE A C 1
ATOM 555 O O . PHE A 1 76 ? -28.356 10.176 40.911 1.00 57.62 76 PHE A O 1
ATOM 562 N N . ALA A 1 77 ? -28.470 12.019 42.195 1.00 56.69 77 ALA A N 1
ATOM 563 C CA . ALA A 1 77 ? -29.788 12.462 41.728 1.00 56.69 77 ALA A CA 1
ATOM 564 C C . ALA A 1 77 ? -29.771 13.021 40.290 1.00 56.69 77 ALA A C 1
ATOM 566 O O . ALA A 1 77 ? -30.823 13.179 39.671 1.00 56.69 77 ALA A O 1
ATOM 567 N N . SER A 1 78 ? -28.588 13.321 39.747 1.00 56.91 78 SER A N 1
ATOM 568 C CA . SER A 1 78 ? -28.397 13.836 38.392 1.00 56.91 78 SER A CA 1
ATOM 569 C C . SER A 1 78 ? -26.999 13.523 37.844 1.00 56.91 78 SER A C 1
ATOM 571 O O . SER A 1 78 ? -26.070 13.234 38.602 1.00 56.91 78 SER A O 1
ATOM 573 N N . LEU A 1 79 ? -26.811 13.666 36.524 1.00 60.16 79 LEU A N 1
ATOM 574 C CA . LEU A 1 79 ? -25.478 13.629 35.907 1.00 60.16 79 LEU A CA 1
ATOM 575 C C . LEU A 1 79 ? -24.543 14.685 36.517 1.00 60.16 79 LEU A C 1
ATOM 577 O O . LEU A 1 79 ? -23.361 14.428 36.706 1.00 60.16 79 LEU A O 1
ATOM 581 N N . ALA A 1 80 ? -25.061 15.865 36.863 1.00 61.56 80 ALA A N 1
ATOM 582 C CA . ALA A 1 80 ? -24.260 16.908 37.493 1.00 61.56 80 ALA A CA 1
ATOM 583 C C . ALA A 1 80 ? -23.729 16.477 38.870 1.00 61.56 80 ALA A C 1
ATOM 585 O O . ALA A 1 80 ? -22.650 16.915 39.261 1.00 61.56 80 ALA A O 1
ATOM 586 N N . ASP A 1 81 ? -24.466 15.638 39.602 1.00 59.03 81 ASP A N 1
ATOM 587 C CA . ASP A 1 81 ? -24.015 15.078 40.882 1.00 59.03 81 ASP A CA 1
ATOM 588 C C . ASP A 1 81 ? -22.980 13.972 40.665 1.00 59.03 81 ASP A C 1
ATOM 590 O O . ASP A 1 81 ? -21.986 13.914 41.382 1.00 59.03 81 ASP A O 1
ATOM 594 N N . LEU A 1 82 ? -23.169 13.151 39.628 1.00 59.88 82 LEU A N 1
ATOM 595 C CA . LEU A 1 82 ? -22.210 12.129 39.210 1.00 59.88 82 LEU A CA 1
ATOM 596 C C . LEU A 1 82 ? -20.853 12.744 38.835 1.00 59.88 82 LEU A C 1
ATOM 598 O O . LEU A 1 82 ? -19.806 12.265 39.253 1.00 59.88 82 LEU A O 1
ATOM 602 N N . VAL A 1 83 ? -20.875 13.826 38.058 1.00 57.09 83 VAL A N 1
ATOM 603 C CA . VAL A 1 83 ? -19.677 14.558 37.623 1.00 57.09 83 VAL A CA 1
ATOM 604 C C . VAL A 1 83 ? -19.000 15.242 38.809 1.00 57.09 83 VAL A C 1
ATOM 606 O O . VAL A 1 83 ? -17.779 15.283 38.868 1.00 57.09 83 VAL A O 1
ATOM 609 N N . ARG A 1 84 ? -19.777 15.742 39.781 1.00 56.44 84 ARG A N 1
ATOM 610 C CA . ARG A 1 84 ? -19.249 16.369 41.004 1.00 56.44 84 ARG A CA 1
ATOM 611 C C . ARG A 1 84 ? -18.696 15.367 42.022 1.00 56.44 84 ARG A C 1
ATOM 613 O O . ARG A 1 84 ? -17.831 15.745 42.802 1.00 56.44 84 ARG A O 1
ATOM 620 N N . GLY A 1 85 ? -19.201 14.134 42.045 1.00 50.94 85 GLY A N 1
ATOM 621 C CA . GLY A 1 85 ? -18.847 13.128 43.052 1.00 50.94 85 GLY A CA 1
ATOM 622 C C . GLY A 1 85 ? -17.984 11.967 42.556 1.00 50.94 85 GLY A C 1
ATOM 623 O O . GLY A 1 85 ? -17.651 11.096 43.352 1.00 50.94 85 GLY A O 1
ATOM 624 N N . CYS A 1 86 ? -17.629 11.913 41.270 1.00 52.88 86 CYS A N 1
ATOM 625 C CA . CYS A 1 86 ? -16.769 10.872 40.706 1.00 52.88 86 CYS A CA 1
ATOM 626 C C . CYS A 1 86 ? -15.662 11.480 39.839 1.00 52.88 86 CYS A C 1
ATOM 628 O O . CYS A 1 86 ? -15.917 12.314 38.974 1.00 52.88 86 CYS A O 1
ATOM 630 N N . SER A 1 87 ? -14.437 10.982 40.005 1.00 52.16 87 SER A N 1
ATOM 631 C CA . SER A 1 87 ? -13.351 11.205 39.046 1.00 52.16 87 SER A CA 1
ATOM 632 C C . SER A 1 87 ? -13.443 10.182 37.917 1.00 52.16 87 SER A C 1
ATOM 634 O O . SER A 1 87 ? -13.641 9.000 38.192 1.00 52.16 87 SER A O 1
ATOM 636 N N . TRP A 1 88 ? -13.284 10.616 36.661 1.00 56.38 88 TRP A N 1
ATOM 637 C CA . TRP A 1 88 ? -13.294 9.719 35.503 1.00 56.38 88 TRP A CA 1
ATOM 638 C C . TRP A 1 88 ? -11.983 9.831 34.735 1.00 56.38 88 TRP A C 1
ATOM 640 O O . TRP A 1 88 ? -11.430 10.903 34.518 1.00 56.38 88 TRP A O 1
ATOM 650 N N . LYS A 1 89 ? -11.464 8.713 34.248 1.00 57.66 89 LYS A N 1
ATOM 651 C CA . LYS A 1 89 ? -10.300 8.732 33.361 1.00 57.66 89 LYS A CA 1
ATOM 65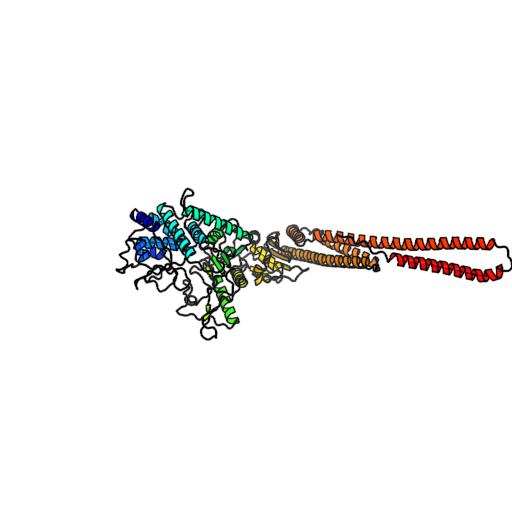2 C C . LYS A 1 89 ? -10.748 8.244 32.002 1.00 57.66 89 LYS A C 1
ATOM 654 O O . LYS A 1 89 ? -11.198 7.114 31.909 1.00 57.66 89 LYS A O 1
ATOM 659 N N . VAL A 1 90 ? -10.653 9.092 30.982 1.00 62.19 90 VAL A N 1
ATOM 660 C CA . VAL A 1 90 ? -11.025 8.724 29.613 1.00 62.19 90 VAL A CA 1
ATOM 661 C C . VAL A 1 90 ? -9.859 8.996 28.681 1.00 62.19 90 VAL A C 1
ATOM 663 O O . VAL A 1 90 ? -9.225 10.041 28.776 1.00 62.19 90 VAL A O 1
ATOM 666 N N . GLU A 1 91 ? -9.555 8.030 27.819 1.00 61.12 91 GLU A N 1
ATOM 667 C CA . GLU A 1 91 ? -8.349 8.041 26.983 1.00 61.12 91 GLU A CA 1
ATOM 668 C C . GLU A 1 91 ? -8.531 8.816 25.670 1.00 61.12 91 GLU A C 1
ATOM 670 O O . GLU A 1 91 ? -7.565 9.362 25.137 1.00 61.12 91 GLU A O 1
ATOM 675 N N . ASP A 1 92 ? -9.757 8.878 25.148 1.00 72.31 92 ASP A N 1
ATOM 676 C CA . ASP A 1 92 ? -10.095 9.495 23.867 1.00 72.31 92 ASP A CA 1
ATOM 677 C C . ASP A 1 92 ? -11.542 10.027 23.858 1.00 72.31 92 ASP A C 1
ATOM 679 O O . ASP A 1 92 ? -12.353 9.663 24.702 1.00 72.31 92 ASP A O 1
ATOM 683 N N . ALA A 1 93 ? -11.879 10.884 22.890 1.00 81.38 93 ALA A N 1
ATOM 684 C CA . ALA A 1 93 ? -13.254 11.322 22.614 1.00 81.38 93 ALA A CA 1
ATOM 685 C C . ALA A 1 93 ? -13.896 10.456 21.513 1.00 81.38 93 ALA A C 1
ATOM 687 O O . ALA A 1 93 ? -14.476 10.964 20.554 1.00 81.38 93 ALA A O 1
ATOM 688 N N . SER A 1 94 ? -13.701 9.138 21.602 1.00 84.75 94 SER A N 1
ATOM 689 C CA . SER A 1 94 ? -14.216 8.176 20.624 1.00 84.75 94 SER A CA 1
ATOM 690 C C . SER A 1 94 ? -15.719 7.902 20.817 1.00 84.75 94 SER A C 1
ATOM 692 O O . SER A 1 94 ? -16.243 8.071 21.926 1.00 84.75 94 SER A O 1
ATOM 694 N N . PRO A 1 95 ? -16.420 7.439 19.762 1.00 89.25 95 PRO A N 1
ATOM 695 C CA . PRO A 1 95 ? -17.821 7.018 19.840 1.00 89.25 95 PRO A CA 1
ATOM 696 C C . PRO A 1 95 ? -18.125 6.044 20.992 1.00 89.25 95 PRO A C 1
ATOM 698 O O . PRO A 1 95 ? -19.145 6.191 21.671 1.00 89.25 95 PRO A O 1
ATOM 701 N N . ASP A 1 96 ? -17.238 5.072 21.240 1.00 85.62 96 ASP A N 1
ATOM 702 C CA . ASP A 1 96 ? -17.366 4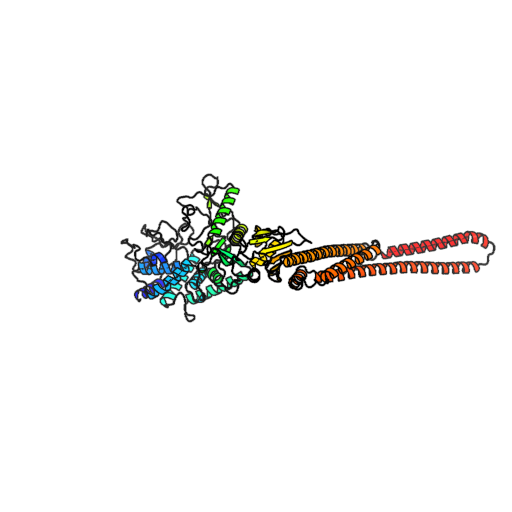.080 22.314 1.00 85.62 96 ASP A CA 1
ATOM 703 C C . ASP A 1 96 ? -17.179 4.666 23.707 1.00 85.62 96 ASP A C 1
ATOM 705 O O . ASP A 1 96 ? -17.999 4.402 24.590 1.00 85.62 96 ASP A O 1
ATOM 709 N N . SER A 1 97 ? -16.169 5.514 23.895 1.00 81.56 97 SER A N 1
ATOM 710 C CA . SER A 1 97 ? -15.932 6.181 25.174 1.00 81.56 97 SER A CA 1
ATOM 711 C C . SER A 1 97 ? -17.100 7.093 25.561 1.00 81.56 97 SER A C 1
ATOM 713 O O . SER A 1 97 ? -17.596 7.018 26.685 1.00 81.56 97 SER A O 1
ATOM 715 N N . VAL A 1 98 ? -17.580 7.924 24.631 1.00 85.44 98 VAL A N 1
ATOM 716 C CA . VAL A 1 98 ? -18.658 8.892 24.891 1.00 85.44 98 VAL A CA 1
ATOM 717 C C . VAL A 1 98 ? -19.978 8.188 25.194 1.00 85.44 98 VAL A C 1
ATOM 719 O O . VAL A 1 98 ? -20.603 8.467 26.219 1.00 85.44 98 VAL A O 1
ATOM 722 N N . THR A 1 99 ? -20.381 7.234 24.350 1.00 87.38 99 THR A N 1
ATOM 723 C CA . THR A 1 99 ? -21.642 6.502 24.552 1.00 87.38 99 THR A CA 1
ATOM 724 C C . THR A 1 99 ? -21.581 5.640 25.810 1.00 87.38 99 THR A C 1
ATOM 726 O O . THR A 1 99 ? -22.537 5.595 26.583 1.00 87.38 99 THR A O 1
ATOM 729 N N . GLY A 1 100 ? -20.441 4.987 26.054 1.00 82.06 100 GLY A N 1
ATOM 730 C CA . GLY A 1 100 ? -20.228 4.174 27.245 1.00 82.06 100 GLY A CA 1
ATOM 731 C C . GLY A 1 100 ? -20.359 4.982 28.536 1.00 82.06 100 GLY A C 1
ATOM 732 O O . GLY A 1 100 ? -21.054 4.549 29.455 1.00 82.06 100 GLY A O 1
ATOM 733 N N . VAL A 1 101 ? -19.757 6.176 28.595 1.00 79.44 101 VAL A N 1
ATOM 734 C CA . VAL A 1 101 ? -19.892 7.083 29.748 1.00 79.44 101 VAL A CA 1
ATOM 735 C C . VAL A 1 101 ? -21.333 7.559 29.908 1.00 79.44 101 VAL A C 1
ATOM 737 O O . VAL A 1 101 ? -21.852 7.518 31.020 1.00 79.44 101 VAL A O 1
ATOM 740 N N . LEU A 1 102 ? -22.004 7.952 28.822 1.00 82.81 102 LEU A N 1
ATOM 741 C CA . LEU A 1 102 ? -23.396 8.405 28.872 1.00 82.81 102 LEU A CA 1
ATOM 742 C C . LEU A 1 102 ? -24.334 7.322 29.430 1.00 82.81 102 LEU A C 1
ATOM 744 O O . LEU A 1 102 ? -25.166 7.589 30.297 1.00 82.81 102 LEU A O 1
ATOM 748 N N . PHE A 1 103 ? -24.176 6.084 28.965 1.00 85.38 103 PHE A N 1
ATOM 749 C CA . PHE A 1 103 ? -24.994 4.949 29.393 1.00 85.38 103 PHE A CA 1
ATOM 750 C C . PHE A 1 103 ? -24.674 4.493 30.816 1.00 85.38 103 PHE A C 1
ATOM 752 O O . PHE A 1 103 ? -25.586 4.159 31.577 1.00 85.38 103 PHE A O 1
ATOM 759 N N . LEU A 1 104 ? -23.398 4.516 31.205 1.00 77.81 104 LEU A N 1
ATOM 760 C CA . LEU A 1 104 ? -23.001 4.244 32.581 1.00 77.81 104 LEU A CA 1
ATOM 761 C C . LEU A 1 104 ? -23.548 5.316 33.530 1.00 77.81 104 LEU A C 1
ATOM 763 O O . LEU A 1 104 ? -24.062 4.977 34.592 1.00 77.81 104 LEU A O 1
ATOM 767 N N . ALA A 1 105 ? -23.510 6.588 33.133 1.00 76.88 105 ALA A N 1
ATOM 768 C CA . ALA A 1 105 ? -24.079 7.682 33.905 1.00 76.88 105 ALA A CA 1
ATOM 769 C C . ALA A 1 105 ? -25.595 7.541 34.091 1.00 76.88 105 ALA A C 1
ATOM 771 O O . ALA A 1 105 ? -26.072 7.675 35.214 1.00 76.88 105 ALA A O 1
ATOM 772 N N . ALA A 1 106 ? -26.339 7.190 33.035 1.00 79.31 106 ALA A N 1
ATOM 773 C CA . ALA A 1 106 ? -27.773 6.912 33.139 1.00 79.31 106 ALA A CA 1
ATOM 774 C C . ALA A 1 106 ? -28.047 5.820 34.185 1.00 79.31 106 ALA A C 1
ATOM 776 O O . ALA A 1 106 ? -28.851 6.008 35.099 1.00 79.31 106 ALA A O 1
ATOM 777 N N . ARG A 1 107 ? -27.297 4.712 34.113 1.00 77.38 107 ARG A N 1
ATOM 778 C CA . ARG A 1 107 ? -27.411 3.599 35.061 1.00 77.38 107 ARG A CA 1
ATOM 779 C C . ARG A 1 107 ? -27.084 4.015 36.499 1.00 77.38 107 ARG A C 1
ATOM 781 O O . ARG A 1 107 ? -27.803 3.618 37.413 1.00 77.38 107 ARG A O 1
ATOM 788 N N . LEU A 1 108 ? -26.027 4.803 36.706 1.00 73.12 108 LEU A N 1
ATOM 789 C CA . LEU A 1 108 ? -25.621 5.296 38.030 1.00 73.12 108 LEU A CA 1
ATOM 790 C C . LEU A 1 108 ? -26.621 6.305 38.618 1.00 73.12 108 LEU A C 1
ATOM 792 O O . LEU A 1 108 ? -26.763 6.371 39.834 1.00 73.12 108 LEU A O 1
ATOM 796 N N . SER A 1 109 ? -27.365 7.023 37.775 1.00 72.56 109 SER A N 1
ATOM 797 C CA . SER A 1 109 ? -28.490 7.879 38.181 1.00 72.56 109 SER A CA 1
ATOM 798 C C . SER A 1 109 ? -29.816 7.121 38.352 1.00 72.56 109 SER A C 1
ATOM 800 O O . SER A 1 109 ? -30.870 7.741 38.476 1.00 72.56 109 SER A O 1
ATOM 802 N N . GLY A 1 110 ? -29.803 5.783 38.333 1.00 74.88 110 GLY A N 1
ATOM 803 C CA . GLY A 1 110 ? -31.009 4.962 38.483 1.00 74.88 110 GLY A CA 1
ATOM 804 C C . GLY A 1 110 ? -31.941 4.975 37.265 1.00 74.88 110 GLY A C 1
ATOM 805 O O . GLY A 1 110 ? -33.083 4.526 37.359 1.00 74.88 110 GLY A O 1
ATOM 806 N N . VAL A 1 111 ? -31.474 5.466 36.115 1.00 80.75 111 VAL A N 1
ATOM 807 C CA . VAL A 1 111 ? -32.242 5.534 34.869 1.00 80.75 111 VAL A CA 1
ATOM 808 C C . VAL A 1 111 ? -31.939 4.304 34.018 1.00 80.75 111 VAL A C 1
ATOM 810 O O . VAL A 1 111 ? -30.823 4.105 33.538 1.00 80.75 111 VAL A O 1
ATOM 813 N N . SER A 1 112 ? -32.949 3.460 33.805 1.00 81.88 112 SER A N 1
ATOM 814 C CA . SER A 1 112 ? -32.820 2.299 32.924 1.00 81.88 112 SER A CA 1
ATOM 815 C C . SER A 1 112 ? -32.748 2.722 31.456 1.00 81.88 112 SER A C 1
ATOM 817 O O . SER A 1 112 ? -33.588 3.491 30.979 1.00 81.88 112 SER A O 1
ATOM 819 N N . LEU A 1 113 ? -31.781 2.162 30.726 1.00 83.69 113 LEU A N 1
ATOM 820 C CA . LEU A 1 113 ? -31.707 2.292 29.271 1.00 83.69 113 LEU A CA 1
ATOM 821 C C . LEU A 1 113 ? -32.929 1.612 28.632 1.00 83.69 113 LEU A C 1
ATOM 823 O O . LEU A 1 113 ? -33.162 0.435 28.919 1.00 83.69 113 LEU A O 1
ATOM 827 N N . PRO A 1 114 ? -33.700 2.307 27.775 1.00 88.81 114 PRO A N 1
ATOM 828 C CA . PRO A 1 114 ? -34.786 1.683 27.027 1.00 88.81 114 PRO A CA 1
ATOM 829 C C . PRO A 1 114 ? -34.270 0.551 26.129 1.00 88.81 114 PRO A C 1
ATOM 831 O O . PRO A 1 114 ? -33.234 0.718 25.488 1.00 88.81 114 PRO A O 1
ATOM 834 N N . ASP A 1 115 ? -35.017 -0.552 26.017 1.00 87.75 115 ASP A N 1
ATOM 835 C CA . ASP A 1 115 ? -34.602 -1.713 25.209 1.00 87.75 115 ASP A CA 1
ATOM 836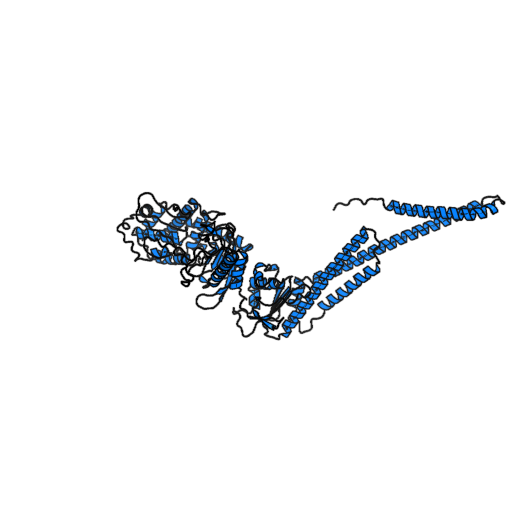 C C . ASP A 1 115 ? -34.337 -1.333 23.745 1.00 87.75 115 ASP A C 1
ATOM 838 O O . ASP A 1 115 ? -33.300 -1.685 23.202 1.00 87.75 115 ASP A O 1
ATOM 842 N N . ALA A 1 116 ? -35.183 -0.491 23.141 1.00 87.44 116 ALA A N 1
ATOM 843 C CA . ALA A 1 116 ? -34.974 -0.006 21.773 1.00 87.44 116 ALA A CA 1
ATOM 844 C C . ALA A 1 116 ? -33.640 0.746 21.590 1.00 87.44 116 ALA A C 1
ATOM 846 O O . ALA A 1 116 ? -32.958 0.565 20.584 1.00 87.44 116 ALA A O 1
ATOM 847 N N . VAL A 1 117 ? -33.243 1.561 22.576 1.00 88.94 117 VAL A N 1
ATOM 848 C CA . VAL A 1 117 ? -31.949 2.264 22.557 1.00 88.94 117 VAL A CA 1
ATOM 849 C C . VAL A 1 117 ? -30.818 1.259 22.741 1.00 88.94 117 VAL A C 1
ATOM 851 O O . VAL A 1 117 ? -29.844 1.286 21.994 1.00 88.94 117 VAL A O 1
ATOM 854 N N . ARG A 1 118 ? -30.958 0.345 23.709 1.00 86.69 118 ARG A N 1
ATOM 855 C CA . ARG A 1 118 ? -29.975 -0.703 24.000 1.00 86.69 118 ARG A CA 1
ATOM 856 C C . ARG A 1 118 ? -29.693 -1.561 22.763 1.00 86.69 118 ARG A C 1
ATOM 858 O O . ARG A 1 118 ? -28.529 -1.737 22.406 1.00 86.69 118 ARG A O 1
ATOM 865 N N . ASP A 1 119 ? -30.743 -2.046 22.112 1.00 88.31 119 ASP A N 1
ATOM 866 C CA . ASP A 1 119 ? -30.678 -3.001 21.006 1.00 88.31 119 ASP A CA 1
ATOM 867 C C . ASP A 1 119 ? -30.136 -2.377 19.715 1.00 88.31 119 ASP A C 1
ATOM 869 O O . ASP A 1 119 ? -29.536 -3.080 18.906 1.00 88.31 119 ASP A O 1
ATOM 873 N N . GLN A 1 120 ? -30.289 -1.062 19.525 1.00 91.00 120 GLN A N 1
ATOM 874 C CA . GLN A 1 120 ? -29.743 -0.347 18.365 1.00 91.00 120 GLN A CA 1
ATOM 875 C C . GLN A 1 120 ? -28.318 0.163 18.612 1.00 91.00 120 GLN A C 1
ATOM 877 O O . GLN A 1 120 ? -27.410 -0.058 17.808 1.00 91.00 120 GLN A O 1
ATOM 882 N N . TRP A 1 121 ? -28.092 0.830 19.746 1.00 91.50 121 TRP A N 1
ATOM 883 C CA . TRP A 1 121 ? -26.831 1.521 20.010 1.00 91.50 121 TRP A CA 1
ATOM 884 C C . TRP A 1 121 ? -25.719 0.588 20.459 1.00 91.50 121 TRP A C 1
ATOM 886 O O . TRP A 1 121 ? -24.592 0.721 19.982 1.00 91.50 121 TRP A O 1
ATOM 896 N N . LEU A 1 122 ? -25.990 -0.384 21.335 1.00 87.62 122 LEU A N 1
ATOM 897 C CA . LEU A 1 122 ? -24.910 -1.236 21.832 1.00 87.62 122 LEU A CA 1
ATOM 898 C C . LEU A 1 122 ? -24.242 -2.063 20.728 1.00 87.62 122 LEU A C 1
ATOM 900 O O . LEU A 1 122 ? -23.009 -2.102 20.729 1.00 87.62 122 LEU A O 1
ATOM 904 N N . PRO A 1 123 ? -24.957 -2.674 19.762 1.00 88.12 123 PRO A N 1
ATOM 905 C CA . PRO A 1 123 ? -24.308 -3.366 18.650 1.00 88.12 123 PRO A CA 1
ATOM 906 C C . PRO A 1 123 ? -23.460 -2.441 17.774 1.00 88.12 123 PRO A C 1
ATOM 908 O O . PRO A 1 123 ? -22.328 -2.802 17.451 1.00 88.12 123 PRO A O 1
ATOM 911 N N . ALA A 1 124 ? -23.961 -1.247 17.437 1.00 89.31 124 ALA A N 1
ATOM 912 C CA . ALA A 1 124 ? -23.242 -0.282 16.604 1.00 89.31 124 ALA A CA 1
ATOM 913 C C . ALA A 1 124 ? -21.937 0.183 17.269 1.00 89.31 124 ALA A C 1
ATOM 915 O O . ALA A 1 124 ? -20.862 0.120 16.666 1.00 89.31 124 ALA A O 1
ATOM 916 N N . ILE A 1 125 ? -22.006 0.567 18.545 1.00 89.88 125 ILE A N 1
ATOM 917 C CA . ILE A 1 125 ? -20.842 1.039 19.297 1.00 89.88 125 ILE A CA 1
ATOM 918 C C . ILE A 1 125 ? -19.877 -0.111 19.623 1.00 89.88 125 ILE A C 1
ATOM 920 O O . ILE A 1 125 ? -18.667 0.052 19.492 1.00 89.88 125 ILE A O 1
ATOM 924 N N . SER A 1 126 ? -20.376 -1.306 19.952 1.00 84.31 126 SER A N 1
ATOM 925 C CA . SER A 1 126 ? -19.522 -2.494 20.144 1.00 84.31 126 SER A CA 1
ATOM 926 C C . SER A 1 126 ? -18.835 -2.932 18.848 1.00 84.31 126 SER A C 1
ATOM 928 O O . SER A 1 126 ? -17.730 -3.481 18.868 1.00 84.31 126 SER A O 1
ATOM 930 N N . GLY A 1 127 ? -19.502 -2.744 17.707 1.00 84.62 127 GLY A N 1
ATOM 931 C CA . GLY A 1 127 ? -18.932 -2.949 16.379 1.00 84.62 127 GLY A CA 1
ATOM 932 C C . GLY A 1 127 ? -17.795 -1.966 16.112 1.00 84.62 127 GLY A C 1
ATOM 933 O O . GLY A 1 127 ? -16.705 -2.387 15.710 1.00 84.62 127 GLY A O 1
ATOM 934 N N . TRP A 1 128 ? -18.018 -0.686 16.419 1.00 86.62 128 TRP A N 1
ATOM 935 C CA . TRP A 1 128 ? -16.997 0.355 16.339 1.00 86.62 128 TRP A CA 1
ATOM 936 C C . TRP A 1 128 ? -15.804 0.073 17.259 1.00 86.62 128 TRP A C 1
ATOM 938 O O . TRP A 1 128 ? -14.680 0.034 16.774 1.00 86.62 128 TRP A O 1
ATOM 948 N N . GLU A 1 129 ? -16.012 -0.222 18.543 1.00 81.50 129 GLU A N 1
ATOM 949 C CA . GLU A 1 129 ? -14.920 -0.509 19.491 1.00 81.50 129 GLU A CA 1
ATOM 950 C C . GLU A 1 129 ? -14.039 -1.679 19.013 1.00 81.50 129 GLU A C 1
ATOM 952 O O . GLU A 1 129 ? -12.812 -1.661 19.126 1.00 81.50 129 GLU A O 1
ATOM 957 N N . ARG A 1 130 ? -14.663 -2.706 18.426 1.00 78.44 130 ARG A N 1
ATOM 958 C CA . ARG A 1 130 ? -13.971 -3.919 17.970 1.00 78.44 130 ARG A CA 1
ATOM 959 C C . ARG A 1 130 ? -13.219 -3.736 16.656 1.00 78.44 130 ARG A C 1
ATOM 961 O O . ARG A 1 130 ? -12.201 -4.396 16.437 1.00 78.44 130 ARG A O 1
ATOM 968 N N . THR A 1 131 ? -13.764 -2.942 15.739 1.00 79.56 131 THR A N 1
ATOM 969 C CA . THR A 1 131 ? -13.284 -2.888 14.349 1.00 79.56 131 THR A CA 1
ATOM 970 C C . THR A 1 131 ? -12.692 -1.535 13.968 1.00 79.56 131 THR A C 1
ATOM 972 O O . THR A 1 131 ? -11.784 -1.493 13.140 1.00 79.56 131 THR A O 1
ATOM 975 N N . GLY A 1 132 ? -13.158 -0.448 14.584 1.00 81.44 132 GLY A N 1
ATOM 976 C CA . GLY A 1 132 ? -12.860 0.935 14.216 1.00 81.44 132 GLY A CA 1
ATOM 977 C C . GLY A 1 132 ? -13.337 1.296 12.808 1.00 81.44 132 GLY A C 1
ATOM 978 O O . GLY A 1 132 ? -12.748 2.172 12.175 1.00 81.44 132 GLY A O 1
ATOM 979 N N . VAL A 1 133 ? -14.307 0.549 12.268 1.00 84.38 133 VAL A N 1
ATOM 980 C CA . VAL A 1 133 ? -14.776 0.651 10.883 1.00 84.38 133 VAL A CA 1
ATOM 981 C C . VAL A 1 133 ? -16.292 0.477 10.842 1.00 84.38 133 VAL A C 1
ATOM 983 O O . VAL A 1 133 ? -16.868 -0.258 11.639 1.00 84.38 133 VAL A O 1
ATOM 986 N N . VAL A 1 134 ? -16.932 1.141 9.883 1.00 89.50 134 VAL A N 1
ATOM 987 C CA . VAL A 1 134 ? -18.359 0.990 9.571 1.00 89.50 134 VAL A CA 1
ATOM 988 C C . VAL A 1 134 ? -18.526 0.610 8.102 1.00 89.50 134 VAL A C 1
ATOM 990 O O . VAL A 1 134 ? -17.646 0.883 7.278 1.00 89.50 134 VAL A O 1
ATOM 993 N N . ASP A 1 135 ? -19.635 -0.042 7.762 1.00 85.19 135 ASP A N 1
ATOM 994 C CA . ASP A 1 135 ? -19.991 -0.306 6.367 1.00 85.19 135 ASP A CA 1
ATOM 995 C C . ASP A 1 135 ? -20.500 0.971 5.675 1.00 85.19 135 ASP A C 1
ATOM 997 O O . ASP A 1 135 ? -20.895 1.938 6.326 1.00 85.19 135 ASP A O 1
ATOM 1001 N N . ARG A 1 136 ? -20.473 0.985 4.335 1.00 84.12 136 ARG A N 1
ATOM 1002 C CA . ARG A 1 136 ? -21.053 2.086 3.552 1.00 84.12 136 ARG A CA 1
ATOM 1003 C C . ARG A 1 136 ? -22.584 2.095 3.680 1.00 84.12 136 ARG A C 1
ATOM 1005 O O . ARG A 1 136 ? -23.167 1.009 3.648 1.00 84.12 136 ARG A O 1
ATOM 1012 N N . PRO A 1 137 ? -23.238 3.271 3.651 1.00 89.69 137 PRO A N 1
ATOM 1013 C CA . PRO A 1 137 ? -22.659 4.619 3.542 1.00 89.69 137 PRO A CA 1
ATOM 1014 C C . PRO A 1 137 ? -22.156 5.176 4.887 1.00 89.69 137 PRO A C 1
ATOM 1016 O O . PRO A 1 137 ? -22.937 5.355 5.821 1.00 89.69 137 PRO A O 1
ATOM 1019 N N . GLU A 1 138 ? -20.864 5.510 4.978 1.00 91.19 138 GLU A N 1
ATOM 1020 C CA . GLU A 1 138 ? -20.262 6.051 6.206 1.00 91.19 138 GLU A CA 1
ATOM 1021 C C . GLU A 1 138 ? -20.887 7.381 6.665 1.00 91.19 138 GLU A C 1
ATOM 1023 O O . GLU A 1 138 ? -20.979 7.634 7.862 1.00 91.19 138 GLU A O 1
ATOM 1028 N N . GLU A 1 139 ? -21.402 8.195 5.741 1.00 92.81 139 GLU A N 1
ATOM 1029 C CA . GLU A 1 139 ? -22.081 9.469 6.017 1.00 92.81 139 GLU A CA 1
ATOM 1030 C C . GLU A 1 139 ? -23.439 9.336 6.721 1.00 92.81 139 GLU A C 1
ATOM 1032 O O . GLU A 1 139 ? -24.027 10.340 7.129 1.00 92.81 139 GLU A O 1
ATOM 1037 N N . ARG A 1 140 ? -23.945 8.108 6.866 1.00 93.94 140 ARG A N 1
ATOM 1038 C CA . ARG A 1 140 ? -25.148 7.804 7.653 1.00 93.94 140 ARG A CA 1
ATOM 1039 C C . ARG A 1 140 ? -24.827 7.132 8.979 1.00 93.94 140 ARG A C 1
ATOM 1041 O O . ARG A 1 140 ? -25.723 6.944 9.790 1.00 93.94 140 ARG A O 1
ATOM 1048 N N . SER A 1 141 ? -23.573 6.772 9.215 1.00 94.94 141 SER A N 1
ATOM 1049 C CA . SER A 1 141 ? -23.188 6.040 10.410 1.00 94.94 141 SER A CA 1
ATOM 1050 C C . SER A 1 141 ? -22.790 7.008 11.518 1.00 94.94 141 SER A C 1
ATOM 1052 O O . SER A 1 141 ? -21.806 7.743 11.389 1.00 94.94 141 SER A O 1
ATOM 1054 N N . TRP A 1 142 ? -23.528 6.995 12.630 1.00 95.94 142 TRP A N 1
ATOM 1055 C CA . TRP A 1 142 ? -23.241 7.844 13.785 1.00 95.94 142 TRP A CA 1
ATOM 1056 C C . TRP A 1 142 ? -21.803 7.667 14.296 1.00 95.94 142 TRP A C 1
ATOM 1058 O O . TRP A 1 142 ? -21.139 8.686 14.465 1.00 95.94 142 TRP A O 1
ATOM 1068 N N . PRO A 1 143 ? -21.249 6.443 14.465 1.00 94.44 143 PRO A N 1
ATOM 1069 C CA . PRO A 1 143 ? -19.857 6.279 14.886 1.00 94.44 143 PRO A CA 1
ATOM 1070 C C . PRO A 1 143 ? -18.836 6.963 13.970 1.00 94.44 143 PRO A C 1
ATOM 1072 O O . PRO A 1 143 ? -17.908 7.598 14.468 1.00 94.44 143 PRO A O 1
ATOM 1075 N N . ALA A 1 144 ? -19.007 6.882 12.646 1.00 94.38 144 ALA A N 1
ATOM 1076 C CA . ALA A 1 144 ? -18.094 7.535 11.705 1.00 94.38 144 ALA A CA 1
ATOM 1077 C C . ALA A 1 144 ? -18.213 9.064 11.770 1.00 94.38 144 ALA A C 1
ATOM 1079 O O . ALA A 1 144 ? -17.204 9.761 11.854 1.00 94.38 144 ALA A O 1
ATOM 1080 N N . LEU A 1 145 ? -19.443 9.581 11.810 1.00 95.19 145 LEU A N 1
ATOM 1081 C CA . LEU A 1 145 ? -19.720 11.010 11.966 1.00 95.19 145 LEU A CA 1
ATOM 1082 C C . LEU A 1 145 ? -19.168 11.558 13.292 1.00 95.19 145 LEU A C 1
ATOM 1084 O O . LEU A 1 145 ? -18.518 12.600 13.311 1.00 95.19 145 LEU A O 1
ATOM 1088 N N . ALA A 1 146 ? -19.375 10.841 14.395 1.00 94.31 146 ALA A N 1
ATOM 1089 C CA . ALA A 1 146 ? -18.896 11.210 15.722 1.00 94.31 146 ALA A CA 1
ATOM 1090 C C . ALA A 1 146 ? -17.361 11.188 15.806 1.00 94.31 146 ALA A C 1
ATOM 1092 O O . ALA A 1 146 ? -16.767 12.086 16.401 1.00 94.31 146 ALA A O 1
ATOM 1093 N N . ALA A 1 147 ? -16.709 10.210 15.168 1.00 92.25 147 ALA A N 1
ATOM 1094 C CA . ALA A 1 147 ? -15.252 10.156 15.077 1.00 92.25 147 ALA A CA 1
ATOM 1095 C C . ALA A 1 147 ? -14.677 11.332 14.268 1.00 92.25 147 ALA A C 1
ATOM 1097 O O . ALA A 1 147 ? -13.716 11.962 14.709 1.00 92.25 147 ALA A O 1
ATOM 1098 N N . ALA A 1 148 ? -15.280 11.673 13.124 1.00 92.62 148 ALA A N 1
ATOM 1099 C CA . ALA A 1 148 ? -14.873 12.839 12.340 1.00 92.62 148 ALA A CA 1
ATOM 1100 C C . ALA A 1 148 ? -15.090 14.152 13.115 1.00 92.62 148 ALA A C 1
ATOM 1102 O O . ALA A 1 148 ? -14.209 15.014 13.157 1.00 92.62 148 ALA A O 1
ATOM 1103 N N . LEU A 1 149 ? -16.238 14.288 13.790 1.00 93.12 149 LEU A N 1
ATOM 1104 C CA . LEU A 1 149 ? -16.559 15.453 14.613 1.00 93.12 149 LEU A CA 1
ATOM 1105 C C . LEU A 1 149 ? -15.533 15.652 15.731 1.00 93.12 149 LEU A C 1
ATOM 1107 O O . LEU A 1 149 ? -15.031 16.764 15.907 1.00 93.12 149 LEU A O 1
ATOM 1111 N N . SER A 1 150 ? -15.190 14.589 16.461 1.00 89.88 150 SER A N 1
ATOM 1112 C CA . SER A 1 150 ? -14.231 14.683 17.559 1.00 89.88 150 SER A CA 1
ATOM 1113 C C . SER A 1 150 ? -12.842 15.072 17.048 1.00 89.88 150 SER A C 1
ATOM 1115 O O . SER A 1 150 ? -12.187 15.926 17.644 1.00 89.88 150 SER A O 1
ATOM 1117 N N . HIS A 1 151 ? -12.424 14.551 15.892 1.00 86.69 151 HIS A N 1
ATOM 1118 C CA . HIS A 1 151 ? -11.139 14.880 15.275 1.00 86.69 151 HIS A CA 1
ATOM 1119 C C . HIS A 1 151 ? -11.065 16.298 14.696 1.00 86.69 151 HIS A C 1
ATOM 1121 O O . HIS A 1 151 ? -9.993 16.906 14.745 1.00 86.69 151 HIS A O 1
ATOM 1127 N N . SER A 1 152 ? -12.186 16.874 14.250 1.00 88.31 152 SER A N 1
ATOM 1128 C CA . SER A 1 152 ? -12.226 18.224 13.661 1.00 88.31 152 SER A CA 1
ATOM 1129 C C . SER A 1 152 ? -11.659 19.331 14.565 1.00 88.31 152 SER A C 1
ATOM 1131 O O . SER A 1 152 ? -11.132 20.331 14.081 1.00 88.31 152 SER A O 1
ATOM 1133 N N . VAL A 1 153 ? -11.708 19.145 15.889 1.00 84.56 153 VAL A N 1
ATOM 1134 C CA . VAL A 1 153 ? -11.244 20.131 16.884 1.00 84.56 153 VAL A CA 1
ATOM 1135 C C . VAL A 1 153 ? -9.968 19.724 17.621 1.00 84.56 153 VAL A C 1
ATOM 1137 O O . VAL A 1 153 ? -9.438 20.506 18.417 1.00 84.56 153 VAL A O 1
ATOM 1140 N N . LEU A 1 154 ? -9.441 18.525 17.347 1.00 74.62 154 LEU A N 1
ATOM 1141 C CA . LEU A 1 154 ? -8.216 18.007 17.967 1.00 74.62 154 LEU A CA 1
ATOM 1142 C C . LEU A 1 154 ? -6.919 18.609 17.391 1.00 74.62 154 LEU A C 1
ATOM 1144 O O . LEU A 1 154 ? -5.858 18.393 17.992 1.00 74.62 154 LEU A O 1
ATOM 1148 N N . GLY A 1 155 ? -7.036 19.432 16.339 1.00 57.50 155 GLY A N 1
ATOM 1149 C CA . GLY A 1 155 ? -6.010 20.332 15.801 1.00 57.50 155 GLY A CA 1
ATOM 1150 C C . GLY A 1 155 ? -4.886 19.655 15.011 1.00 57.50 155 GLY A C 1
ATOM 1151 O O . GLY A 1 155 ? -4.665 18.450 15.115 1.00 57.50 155 GLY A O 1
ATOM 1152 N N . ASP A 1 156 ? -4.156 20.466 14.240 1.00 53.56 156 ASP A N 1
ATOM 1153 C CA . ASP A 1 156 ? -2.935 20.081 13.526 1.00 53.56 156 ASP A CA 1
ATOM 1154 C C . ASP A 1 156 ? -1.788 19.880 14.540 1.00 53.56 156 ASP A C 1
ATOM 1156 O O . ASP A 1 156 ? -1.474 20.775 15.334 1.00 53.56 156 ASP A O 1
ATOM 1160 N N . ARG A 1 157 ? -1.229 18.665 14.609 1.00 55.34 157 ARG A N 1
ATOM 1161 C CA . ARG A 1 157 ? -0.285 18.249 15.660 1.00 55.34 157 ARG A CA 1
ATOM 1162 C C . ARG A 1 157 ? 1.046 17.840 15.067 1.00 55.34 157 ARG A C 1
ATOM 1164 O O . ARG A 1 157 ? 1.311 16.661 14.864 1.00 55.34 157 ARG A O 1
ATOM 1171 N N . SER A 1 158 ? 1.948 18.800 14.963 1.00 42.97 158 SER A N 1
ATOM 1172 C CA . SER A 1 158 ? 3.350 18.514 14.679 1.00 42.97 158 SER A CA 1
ATOM 1173 C C . SER A 1 158 ? 4.086 17.771 15.813 1.00 42.97 158 SER A C 1
ATOM 1175 O O . SER A 1 158 ? 5.202 17.331 15.578 1.00 42.97 158 SER A O 1
ATOM 1177 N N . VAL A 1 159 ? 3.511 17.605 17.024 1.00 43.34 159 VAL A N 1
ATOM 1178 C CA . VAL A 1 159 ? 4.270 17.127 18.214 1.00 43.34 159 VAL A CA 1
ATOM 1179 C C . VAL A 1 159 ? 3.512 16.150 19.141 1.00 43.34 159 VAL A C 1
ATOM 1181 O O . VAL A 1 159 ? 3.816 16.041 20.321 1.00 43.34 159 VAL A O 1
ATOM 1184 N N . GLY A 1 160 ? 2.485 15.433 18.673 1.00 47.47 160 GLY A N 1
ATOM 1185 C CA . GLY A 1 160 ? 1.903 14.307 19.439 1.00 47.47 160 GLY A CA 1
ATOM 1186 C C . GLY A 1 160 ? 1.157 14.624 20.756 1.00 47.47 160 GLY A C 1
ATOM 1187 O O . GLY A 1 160 ? 0.504 13.731 21.290 1.00 47.47 160 GLY A O 1
ATOM 1188 N N . VAL A 1 161 ? 1.159 15.867 21.252 1.00 53.69 161 VAL A N 1
ATOM 1189 C CA . VAL A 1 161 ? 0.458 16.276 22.485 1.00 53.69 161 VAL A CA 1
ATOM 1190 C C . VAL A 1 161 ? -0.879 16.948 22.157 1.00 53.69 161 VAL A C 1
ATOM 1192 O O . VAL A 1 161 ? -0.938 17.942 21.432 1.00 53.69 161 VAL A O 1
ATOM 1195 N N . VAL A 1 162 ? -1.975 16.409 22.699 1.00 59.56 162 VAL A N 1
ATOM 1196 C CA . VAL A 1 162 ? -3.310 17.028 22.633 1.00 59.56 162 VAL A CA 1
ATOM 1197 C C . VAL A 1 162 ? -3.337 18.232 23.575 1.00 59.56 162 VAL A C 1
ATOM 1199 O O . VAL A 1 162 ? -3.079 18.073 24.765 1.00 59.56 162 VAL A O 1
ATOM 1202 N N . ARG A 1 163 ? -3.715 19.428 23.106 1.00 66.00 163 ARG A N 1
ATOM 1203 C CA . ARG A 1 163 ? -4.004 20.541 24.031 1.00 66.00 163 ARG A CA 1
ATOM 1204 C C . ARG A 1 163 ? -5.283 20.256 24.814 1.00 66.00 163 ARG A C 1
ATOM 1206 O O . ARG A 1 163 ? -6.277 19.852 24.214 1.00 66.00 163 ARG A O 1
ATOM 1213 N N . HIS A 1 164 ? -5.282 20.566 26.113 1.00 67.94 164 HIS A N 1
ATOM 1214 C CA . HIS A 1 164 ? -6.430 20.353 27.004 1.00 67.94 164 HIS A CA 1
ATOM 1215 C C . HIS A 1 164 ? -7.756 20.810 26.394 1.00 67.94 164 HIS A C 1
ATOM 1217 O O . HIS A 1 164 ? -8.672 20.020 26.210 1.00 67.94 164 HIS A O 1
ATOM 1223 N N . GLY A 1 165 ? -7.819 22.091 26.011 1.00 72.50 165 GLY A N 1
ATOM 1224 C CA . GLY A 1 165 ? -9.050 22.708 25.527 1.00 72.50 165 GLY A CA 1
ATOM 1225 C C . GLY A 1 165 ? -9.572 22.065 24.244 1.00 72.50 165 GLY A C 1
ATOM 1226 O O . GLY A 1 165 ? -10.779 21.947 24.075 1.00 72.50 165 GLY A O 1
ATOM 1227 N N . SER A 1 166 ? -8.683 21.583 23.371 1.00 77.25 166 SER A N 1
ATOM 1228 C CA . SER A 1 166 ? -9.071 20.833 22.171 1.00 77.25 166 SER A CA 1
ATOM 1229 C C . SER A 1 166 ? -9.693 19.484 22.524 1.00 77.25 166 SER A C 1
ATOM 1231 O O . SER A 1 166 ? -10.684 19.096 21.912 1.00 77.25 166 SER A O 1
ATOM 1233 N N . PHE A 1 167 ? -9.148 18.786 23.525 1.00 77.94 167 PHE A N 1
ATOM 1234 C CA . PHE A 1 167 ? -9.731 17.540 24.019 1.00 77.94 167 PHE A CA 1
ATOM 1235 C C . PHE A 1 167 ? -11.096 17.769 24.672 1.00 77.94 167 PHE A C 1
ATOM 1237 O O . PHE A 1 167 ? -12.052 17.085 24.318 1.00 77.94 167 PHE A O 1
ATOM 1244 N N . CYS A 1 168 ? -11.211 18.760 25.566 1.00 76.44 168 CYS A N 1
ATOM 1245 C CA . CYS A 1 168 ? -12.485 19.108 26.200 1.00 76.44 168 CYS A CA 1
ATOM 1246 C C . CYS A 1 168 ? -13.546 19.439 25.153 1.00 76.44 168 CYS A C 1
ATOM 1248 O O . CYS A 1 168 ? -14.660 18.930 25.221 1.00 76.44 168 CYS A O 1
ATOM 1250 N N . ARG A 1 169 ? -13.174 20.222 24.136 1.00 83.31 169 ARG A N 1
ATOM 1251 C CA . ARG A 1 169 ? -14.070 20.567 23.035 1.00 83.31 169 ARG A CA 1
ATOM 1252 C C . ARG A 1 169 ? -14.487 19.338 22.226 1.00 83.31 169 ARG A C 1
ATOM 1254 O O . ARG A 1 169 ? -15.669 19.197 21.934 1.00 83.31 169 ARG A O 1
ATOM 1261 N N . ALA A 1 170 ? -13.556 18.439 21.897 1.00 86.12 170 ALA A N 1
ATOM 1262 C CA . ALA A 1 170 ? -13.870 17.193 21.194 1.00 86.12 170 ALA A CA 1
ATOM 1263 C C . ALA A 1 170 ? -14.864 16.341 21.993 1.00 86.12 170 ALA A C 1
ATOM 1265 O O . ALA A 1 170 ? -15.857 15.861 21.447 1.00 86.12 170 ALA A O 1
ATOM 1266 N N . TRP A 1 171 ? -14.622 16.204 23.298 1.00 85.31 171 TRP A N 1
ATOM 1267 C CA . TRP A 1 171 ? -15.486 15.474 24.218 1.00 85.31 171 TRP A CA 1
ATOM 1268 C C . TRP A 1 171 ? -16.891 16.079 24.288 1.00 85.31 171 TRP A C 1
ATOM 1270 O O . TRP A 1 171 ? -17.873 15.383 24.041 1.00 85.31 171 TRP A O 1
ATOM 1280 N N . GLN A 1 172 ? -16.990 17.387 24.543 1.00 83.94 172 GLN A N 1
ATOM 1281 C CA . GLN A 1 172 ? -18.260 18.114 24.616 1.00 83.94 172 GLN A CA 1
ATOM 1282 C C . GLN A 1 172 ? -19.056 18.019 23.312 1.00 83.94 172 GLN A C 1
ATOM 1284 O O . GLN A 1 172 ? -20.251 17.744 23.347 1.00 83.94 172 GLN A O 1
ATOM 1289 N N . MET A 1 173 ? -18.409 18.213 22.159 1.00 89.88 173 MET A N 1
ATOM 1290 C CA . MET A 1 173 ? -19.086 18.147 20.861 1.00 89.88 173 MET A CA 1
ATOM 1291 C C . MET A 1 173 ? -19.612 16.743 20.565 1.00 89.88 173 MET A C 1
ATOM 1293 O O . MET A 1 173 ? -20.743 16.591 20.117 1.00 89.88 173 MET A O 1
ATOM 1297 N N . THR A 1 174 ? -18.823 15.714 20.864 1.00 91.00 174 THR A N 1
ATOM 1298 C CA . THR A 1 174 ? -19.214 14.321 20.612 1.00 91.00 174 THR A CA 1
ATOM 1299 C C . THR A 1 174 ? -20.306 13.862 21.580 1.00 91.00 174 THR A C 1
ATOM 1301 O O . THR A 1 174 ? -21.239 13.175 21.171 1.00 91.00 174 THR A O 1
ATOM 1304 N N . MET A 1 175 ? -20.244 14.286 22.848 1.00 87.56 175 MET A N 1
ATOM 1305 C CA . MET A 1 175 ? -21.301 14.047 23.836 1.00 87.56 175 MET A CA 1
ATOM 1306 C C . MET A 1 175 ? -22.599 14.764 23.455 1.00 87.56 175 MET A C 1
ATOM 1308 O O . MET A 1 175 ? -23.665 14.153 23.470 1.00 87.56 175 MET A O 1
ATOM 1312 N N . GLY A 1 176 ? -22.508 16.033 23.045 1.00 89.94 176 GLY A N 1
ATOM 1313 C CA . GLY A 1 176 ? -23.644 16.794 22.527 1.00 89.94 176 GLY A CA 1
ATOM 1314 C C . GLY A 1 176 ? -24.277 16.117 21.313 1.00 89.94 176 GLY A C 1
ATOM 1315 O O . GLY A 1 176 ? -25.497 15.995 21.247 1.00 89.94 176 GLY A O 1
ATOM 1316 N N . PHE A 1 177 ? -23.458 15.576 20.408 1.00 94.81 177 PHE A N 1
ATOM 1317 C CA . PHE A 1 177 ? -23.939 14.820 19.255 1.00 94.81 177 PHE A CA 1
ATOM 1318 C C . PHE A 1 177 ? -24.610 13.491 19.632 1.00 94.81 177 PHE A C 1
ATOM 1320 O O . PHE A 1 177 ? -25.609 13.118 19.020 1.00 94.81 177 PHE A O 1
ATOM 1327 N N . ALA A 1 178 ? -24.103 12.778 20.644 1.00 93.19 178 ALA A N 1
ATOM 1328 C CA . ALA A 1 178 ? -24.744 11.564 21.157 1.00 93.19 178 ALA A CA 1
ATOM 1329 C C . ALA A 1 178 ? -26.132 11.877 21.736 1.00 93.19 178 ALA A C 1
ATOM 1331 O O . ALA A 1 178 ? -27.105 11.194 21.426 1.00 93.19 178 ALA A O 1
ATOM 1332 N N . VAL A 1 179 ? -26.235 12.946 22.533 1.00 91.81 179 VAL A N 1
ATOM 1333 C CA . VAL A 1 179 ? -27.505 13.406 23.112 1.00 91.81 179 VAL A CA 1
ATOM 1334 C C . VAL A 1 179 ? -28.478 13.869 22.026 1.00 91.81 179 VAL A C 1
ATOM 1336 O O . VAL A 1 179 ? -29.645 13.488 22.072 1.00 91.81 179 VAL A O 1
ATOM 1339 N N . GLU A 1 180 ? -28.015 14.647 21.041 1.00 93.44 180 GLU A N 1
ATOM 1340 C CA . GLU A 1 180 ? -28.821 15.084 19.888 1.00 93.44 180 GLU A CA 1
ATOM 1341 C C . GLU A 1 180 ? -29.427 13.874 19.160 1.00 93.44 180 GLU A C 1
ATOM 1343 O O . GLU A 1 180 ? -30.643 13.807 18.983 1.00 93.44 180 GLU A O 1
ATOM 1348 N N . ALA A 1 181 ? -28.602 12.876 18.831 1.00 94.94 181 ALA A N 1
ATOM 1349 C CA . ALA A 1 181 ? -29.034 11.680 18.113 1.00 94.94 181 ALA A CA 1
ATOM 1350 C C . ALA A 1 181 ? -29.999 10.797 18.921 1.00 94.94 181 ALA A C 1
ATOM 1352 O O . ALA A 1 181 ? -30.992 10.313 18.375 1.00 94.94 181 ALA A O 1
ATOM 1353 N N . LEU A 1 182 ? -29.738 10.607 20.219 1.00 93.38 182 LEU A N 1
ATOM 1354 C CA . LEU A 1 182 ? -30.596 9.809 21.098 1.00 93.38 182 LEU A CA 1
ATOM 1355 C C . LEU A 1 182 ? -31.977 10.449 21.282 1.00 93.38 182 LEU A C 1
ATOM 1357 O O . LEU A 1 182 ? -32.980 9.753 21.155 1.00 93.38 182 LEU A O 1
ATOM 1361 N N . ARG A 1 183 ? -32.040 11.768 21.510 1.00 91.38 183 ARG A N 1
ATOM 1362 C CA . ARG A 1 183 ? -33.311 12.505 21.655 1.00 91.38 183 ARG A CA 1
ATOM 1363 C C . ARG A 1 183 ? -34.109 12.560 20.357 1.00 91.38 183 ARG A C 1
ATOM 1365 O O . ARG A 1 183 ? -35.336 12.576 20.378 1.00 91.38 183 ARG A O 1
ATOM 1372 N N . ALA A 1 184 ? -33.418 12.604 19.221 1.00 91.94 184 ALA A N 1
ATOM 1373 C CA . ALA A 1 184 ? -34.052 12.553 17.911 1.00 91.94 184 ALA A CA 1
ATOM 1374 C C . ALA A 1 184 ? -34.478 11.128 17.502 1.00 91.94 184 ALA A C 1
ATOM 1376 O O . ALA A 1 184 ? -35.113 10.958 16.460 1.00 91.94 184 ALA A O 1
ATOM 1377 N N . GLY A 1 185 ? -34.142 10.109 18.305 1.00 92.69 185 GLY A N 1
ATOM 1378 C CA . GLY A 1 185 ? -34.483 8.713 18.045 1.00 92.69 185 GLY A CA 1
ATOM 1379 C C . GLY A 1 185 ? -33.816 8.151 16.789 1.00 92.69 185 GLY A C 1
ATOM 1380 O O . GLY A 1 185 ? -34.416 7.326 16.102 1.00 92.69 185 GLY A O 1
ATOM 1381 N N . TRP A 1 186 ? -32.617 8.627 16.443 1.00 94.56 186 TRP A N 1
ATOM 1382 C CA . TRP A 1 186 ? -31.906 8.147 15.259 1.00 94.56 186 TRP A CA 1
ATOM 1383 C C . TRP A 1 186 ? -31.324 6.751 15.475 1.00 94.56 186 TRP A C 1
ATOM 1385 O O . TRP A 1 186 ? -30.775 6.445 16.538 1.00 94.56 186 TRP A O 1
ATOM 1395 N N . ASP A 1 187 ? -31.381 5.938 14.419 1.00 93.38 187 ASP A N 1
ATOM 1396 C CA . ASP A 1 187 ? -30.604 4.707 14.334 1.00 93.38 187 ASP A CA 1
ATOM 1397 C C . ASP A 1 187 ? -29.118 5.079 14.144 1.00 93.38 187 ASP A C 1
ATOM 1399 O O . ASP A 1 187 ? -28.776 5.765 13.174 1.00 93.38 187 ASP A O 1
ATOM 1403 N N . PRO A 1 188 ? -28.211 4.656 15.042 1.00 94.12 188 PRO A N 1
ATOM 1404 C CA . PRO A 1 188 ? -26.794 4.984 14.939 1.00 94.12 188 PRO A CA 1
ATOM 1405 C C . PRO A 1 188 ? -26.099 4.307 13.750 1.00 94.12 188 PRO A C 1
ATOM 1407 O O . PRO A 1 188 ? -25.017 4.744 13.354 1.00 94.12 188 PRO A O 1
ATOM 1410 N N . ALA A 1 189 ? -26.671 3.250 13.174 1.00 91.75 189 ALA A N 1
ATOM 1411 C CA . ALA A 1 189 ? -26.158 2.633 11.956 1.00 91.75 189 ALA A CA 1
ATOM 1412 C C . ALA A 1 189 ? -26.643 3.356 10.687 1.00 91.75 189 ALA A C 1
ATOM 1414 O O . ALA A 1 189 ? -25.929 3.347 9.682 1.00 91.75 189 ALA A O 1
ATOM 1415 N N . GLU A 1 190 ? -27.817 3.994 10.734 1.00 93.25 190 GLU A N 1
ATOM 1416 C CA . GLU A 1 190 ? -28.456 4.609 9.569 1.00 93.25 190 GLU A CA 1
ATOM 1417 C C . GLU A 1 190 ? -29.224 5.898 9.920 1.00 93.25 190 GLU A C 1
ATOM 1419 O O . GLU A 1 190 ? -30.454 5.947 9.955 1.00 93.25 190 GLU A O 1
ATOM 1424 N N . ILE A 1 191 ? -28.488 6.993 10.119 1.00 94.50 191 ILE A N 1
ATOM 1425 C CA . ILE A 1 191 ? -29.076 8.324 10.279 1.00 94.50 191 ILE A CA 1
ATOM 1426 C C . ILE A 1 191 ? -29.764 8.737 8.962 1.00 94.50 191 ILE A C 1
ATOM 1428 O O . ILE A 1 191 ? -29.116 8.756 7.904 1.00 94.50 191 ILE A O 1
ATOM 1432 N N . PRO A 1 192 ? -31.051 9.137 8.995 1.00 91.94 192 PRO A N 1
ATOM 1433 C CA . PRO A 1 192 ? -31.770 9.581 7.807 1.00 91.94 192 PRO A CA 1
ATOM 1434 C C . PRO A 1 192 ? -31.103 10.777 7.117 1.00 91.94 192 PRO A C 1
ATOM 1436 O O . PRO A 1 192 ? -30.607 11.705 7.755 1.00 91.94 192 PRO A O 1
ATOM 1439 N N . VAL A 1 193 ? -31.162 10.825 5.785 1.00 90.06 193 VAL A N 1
ATOM 1440 C CA . VAL A 1 193 ? -30.648 11.978 5.017 1.00 90.06 193 VAL A CA 1
ATOM 1441 C C . VAL A 1 193 ? -31.386 13.266 5.399 1.00 90.06 193 VAL A C 1
ATOM 1443 O O . VAL A 1 193 ? -30.758 14.312 5.537 1.00 90.06 193 VAL A O 1
ATOM 1446 N N . SER A 1 194 ? -32.695 13.162 5.644 1.00 90.81 194 SER A N 1
ATOM 1447 C CA . SER A 1 194 ? -33.563 14.260 6.081 1.00 90.81 194 SER A CA 1
ATOM 1448 C C . SER A 1 194 ? -33.409 14.641 7.555 1.00 90.81 194 SER A C 1
ATOM 1450 O O . SER A 1 194 ? -34.120 15.534 8.007 1.00 90.81 194 SER A O 1
ATOM 1452 N N . ALA A 1 195 ? -32.560 13.947 8.321 1.00 92.88 195 ALA A N 1
ATOM 1453 C CA . ALA A 1 195 ? -32.292 14.316 9.703 1.00 92.88 195 ALA A CA 1
ATOM 1454 C C . ALA A 1 195 ? -31.619 15.692 9.760 1.00 92.88 195 ALA A C 1
ATOM 1456 O O . ALA A 1 195 ? -30.720 15.985 8.965 1.00 92.88 195 ALA A O 1
ATOM 1457 N N . ASP A 1 196 ? -32.064 16.503 10.714 1.00 91.81 196 ASP A N 1
ATOM 1458 C CA . ASP A 1 196 ? -31.551 17.842 10.972 1.00 91.81 196 ASP A CA 1
ATOM 1459 C C . ASP A 1 196 ? -31.053 17.929 12.415 1.00 91.81 196 ASP A C 1
ATOM 1461 O O . ASP A 1 196 ? -31.629 17.333 13.326 1.00 91.81 196 ASP A O 1
ATOM 1465 N N . GLY A 1 197 ? -29.949 18.637 12.604 1.00 92.62 197 GLY A N 1
ATOM 1466 C CA . GLY A 1 197 ? -29.217 18.682 13.856 1.00 92.62 197 GLY A CA 1
ATOM 1467 C C . GLY A 1 197 ? -27.965 19.533 13.725 1.00 92.62 197 GLY A C 1
ATOM 1468 O O . GLY A 1 197 ? -27.242 19.473 12.727 1.00 92.62 197 GLY A O 1
ATOM 1469 N N . SER A 1 198 ? -27.701 20.342 14.744 1.00 93.06 198 SER A N 1
ATOM 1470 C CA . SER A 1 198 ? -26.567 21.265 14.749 1.00 93.06 198 SER A CA 1
ATOM 1471 C C . SER A 1 198 ? -25.230 20.528 14.807 1.00 93.06 198 SER A C 1
ATOM 1473 O O . SER A 1 198 ? -24.267 20.930 14.144 1.00 93.06 198 SER A O 1
ATOM 1475 N N . TYR A 1 199 ? -25.167 19.433 15.568 1.00 95.19 199 TYR A N 1
ATOM 1476 C CA . TYR A 1 199 ? -23.988 18.583 15.632 1.00 95.19 199 TYR A CA 1
ATOM 1477 C C . TYR A 1 199 ? -23.917 17.653 14.428 1.00 95.19 199 TYR A C 1
ATOM 1479 O O . TYR A 1 199 ? -22.828 17.467 13.892 1.00 95.19 199 TYR A O 1
ATOM 1487 N N . LEU A 1 200 ? -25.056 17.148 13.940 1.00 96.38 200 LEU A N 1
ATOM 1488 C CA . LEU A 1 200 ? -25.105 16.364 12.705 1.00 96.38 200 LEU A CA 1
ATOM 1489 C C . LEU A 1 200 ? -24.541 17.135 11.503 1.00 96.38 200 LEU A C 1
ATOM 1491 O O . LEU A 1 200 ? -23.733 16.590 10.752 1.00 96.38 200 LEU A O 1
ATOM 1495 N N . ALA A 1 201 ? -24.921 18.404 11.330 1.00 95.81 201 ALA A N 1
ATOM 1496 C CA . ALA A 1 201 ? -24.412 19.247 10.250 1.00 95.81 201 ALA A CA 1
ATOM 1497 C C . ALA A 1 201 ? -22.888 19.439 10.341 1.00 95.81 201 ALA A C 1
ATOM 1499 O O . ALA A 1 201 ? -22.180 19.290 9.344 1.00 95.81 201 ALA A O 1
ATOM 1500 N N . GLN A 1 202 ? -22.369 19.700 11.545 1.00 95.69 202 GLN A N 1
ATOM 1501 C CA . GLN A 1 202 ? -20.926 19.808 11.785 1.00 95.69 202 GLN A CA 1
ATOM 1502 C C . GLN A 1 202 ? -20.199 18.482 11.537 1.00 95.69 202 GLN A C 1
ATOM 1504 O O . GLN A 1 202 ? -19.130 18.475 10.933 1.00 95.69 202 GLN A O 1
ATOM 1509 N N . ALA A 1 203 ? -20.778 17.360 11.966 1.00 95.62 203 ALA A N 1
ATOM 1510 C CA . ALA A 1 203 ? -20.196 16.036 11.794 1.00 95.62 203 ALA A CA 1
ATOM 1511 C C . ALA A 1 203 ? -20.135 15.627 10.316 1.00 95.62 203 ALA A C 1
ATOM 1513 O O . ALA A 1 203 ? -19.125 15.081 9.874 1.00 95.62 203 ALA A O 1
ATOM 1514 N N . ARG A 1 204 ? -21.176 15.945 9.533 1.00 95.69 204 ARG A N 1
ATOM 1515 C CA . ARG A 1 204 ? -21.190 15.746 8.075 1.00 95.69 204 ARG A CA 1
ATOM 1516 C C . ARG A 1 204 ? -20.104 16.573 7.393 1.00 95.69 204 ARG A C 1
ATOM 1518 O O . ARG A 1 204 ? -19.320 16.011 6.637 1.00 95.69 204 ARG A O 1
ATOM 1525 N N . ALA A 1 205 ? -19.998 17.861 7.725 1.00 94.50 205 ALA A N 1
ATOM 1526 C CA . ALA A 1 205 ? -18.954 18.730 7.180 1.00 94.50 205 ALA A CA 1
ATOM 1527 C C . ALA A 1 205 ? -17.539 18.233 7.536 1.00 94.50 205 ALA A C 1
ATOM 1529 O O . ALA A 1 205 ? -16.664 18.181 6.674 1.00 94.50 205 ALA A O 1
ATOM 1530 N N . ALA A 1 206 ? -17.321 17.806 8.785 1.00 93.00 206 ALA A N 1
ATOM 1531 C CA . ALA A 1 206 ? -16.048 17.237 9.223 1.00 93.00 206 ALA A CA 1
ATOM 1532 C C . ALA A 1 206 ? -15.705 15.940 8.472 1.00 93.00 206 ALA A C 1
ATOM 1534 O O . ALA A 1 206 ? -14.569 15.755 8.035 1.00 93.00 206 ALA A O 1
ATOM 1535 N N . LEU A 1 207 ? -16.682 15.049 8.280 1.00 94.44 207 LEU A N 1
ATOM 1536 C CA . LEU A 1 207 ? -16.486 13.800 7.546 1.00 94.44 207 LEU A CA 1
ATOM 1537 C C . LEU A 1 207 ? -16.195 14.051 6.058 1.00 94.44 207 LEU A C 1
ATOM 1539 O O . LEU A 1 207 ? -15.324 13.396 5.487 1.00 94.44 207 LEU A O 1
ATOM 1543 N N . GLU A 1 208 ? -16.887 15.002 5.426 1.00 93.62 208 GLU A N 1
ATOM 1544 C CA . GLU A 1 208 ? -16.615 15.428 4.047 1.00 93.62 208 GLU A CA 1
ATOM 1545 C C . GLU A 1 208 ? -15.201 15.998 3.896 1.00 93.62 208 GLU A C 1
ATOM 1547 O O . GLU A 1 208 ? -14.488 15.657 2.949 1.00 93.62 208 GLU A O 1
ATOM 1552 N N . GLU A 1 209 ? -14.754 16.808 4.856 1.00 91.62 209 GLU A N 1
ATOM 1553 C CA . GLU A 1 209 ? -13.390 17.321 4.873 1.00 91.62 209 GLU A CA 1
ATOM 1554 C C . GLU A 1 209 ? -12.357 16.190 5.016 1.00 91.62 209 GLU A C 1
ATOM 1556 O O . GLU A 1 209 ? -11.371 16.152 4.271 1.00 91.62 209 GLU A O 1
ATOM 1561 N N . GLU A 1 210 ? -12.580 15.234 5.924 1.00 90.50 210 GLU A N 1
ATOM 1562 C CA . GLU A 1 210 ? -11.712 14.060 6.062 1.00 90.50 210 GLU A CA 1
ATOM 1563 C C . GLU A 1 210 ? -11.698 13.201 4.786 1.00 90.50 210 GLU A C 1
ATOM 1565 O O . GLU A 1 210 ? -10.631 12.709 4.404 1.00 90.50 210 GLU A O 1
ATOM 1570 N N . ARG A 1 211 ? -12.833 13.072 4.080 1.00 91.81 211 ARG A N 1
ATOM 1571 C CA . ARG A 1 211 ? -12.913 12.390 2.776 1.00 91.81 211 ARG A CA 1
ATOM 1572 C C . ARG A 1 211 ? -12.041 13.099 1.741 1.00 91.81 211 ARG A C 1
ATOM 1574 O O . ARG A 1 211 ? -11.190 12.463 1.123 1.00 91.81 211 ARG A O 1
ATOM 1581 N N . ALA A 1 212 ? -12.174 14.418 1.610 1.00 90.00 212 ALA A N 1
ATOM 1582 C CA . ALA A 1 212 ? -11.363 15.210 0.686 1.00 90.00 212 ALA A CA 1
ATOM 1583 C C . ALA A 1 212 ? -9.861 15.167 1.037 1.00 90.00 212 ALA A C 1
ATOM 1585 O O . ALA A 1 212 ? -8.996 15.213 0.159 1.00 90.00 212 ALA A O 1
ATOM 1586 N N . ARG A 1 213 ? -9.506 15.076 2.327 1.00 86.62 213 ARG A N 1
ATOM 1587 C CA . ARG A 1 213 ? -8.115 14.856 2.768 1.00 86.62 213 ARG A CA 1
ATOM 1588 C C . ARG A 1 213 ? -7.615 13.468 2.371 1.00 86.62 213 ARG A C 1
ATOM 1590 O O . ARG A 1 213 ? -6.501 13.359 1.865 1.00 86.62 213 ARG A O 1
ATOM 1597 N N . TYR A 1 214 ? -8.418 12.427 2.574 1.00 89.00 214 TYR A N 1
ATOM 1598 C CA . TYR A 1 214 ? -8.083 11.066 2.159 1.00 89.00 214 TYR A CA 1
ATOM 1599 C C . TYR A 1 214 ? -7.852 10.970 0.645 1.00 89.00 214 TYR A C 1
ATOM 1601 O O . TYR A 1 214 ? -6.812 10.472 0.217 1.00 89.00 214 TYR A O 1
ATOM 1609 N N . GLU A 1 215 ? -8.759 11.522 -0.160 1.00 88.31 215 GLU A N 1
ATOM 1610 C CA . GLU A 1 215 ? -8.656 11.510 -1.624 1.00 88.31 215 GLU A CA 1
ATOM 1611 C C . GLU A 1 215 ? -7.402 12.235 -2.126 1.00 88.31 215 GLU A C 1
ATOM 1613 O O . GLU A 1 215 ? -6.710 11.736 -3.011 1.00 88.31 215 GLU A O 1
ATOM 1618 N N . ARG A 1 216 ? -7.030 13.364 -1.507 1.00 85.62 216 ARG A N 1
ATOM 1619 C CA . ARG A 1 216 ? -5.762 14.048 -1.815 1.00 85.62 216 ARG A CA 1
ATOM 1620 C C . ARG A 1 216 ? -4.535 13.197 -1.492 1.00 85.62 216 ARG A C 1
ATOM 1622 O O . ARG A 1 216 ? -3.550 13.267 -2.221 1.00 85.62 216 ARG A O 1
ATOM 1629 N N . LYS A 1 217 ? -4.577 12.399 -0.418 1.00 81.19 217 LYS A N 1
ATOM 1630 C CA . LYS A 1 217 ? -3.458 11.523 -0.036 1.00 81.19 217 LYS A CA 1
ATOM 1631 C C . LYS A 1 217 ? -3.259 10.384 -1.034 1.00 81.19 217 LYS A C 1
ATOM 1633 O O . LYS A 1 217 ? -2.107 10.030 -1.269 1.00 81.19 217 LYS A O 1
ATOM 1638 N N . LEU A 1 218 ? -4.332 9.838 -1.615 1.00 81.00 218 LEU A N 1
ATOM 1639 C CA . LEU A 1 218 ? -4.287 8.653 -2.485 1.00 81.00 218 LEU A CA 1
ATOM 1640 C C . LEU A 1 218 ? -3.332 8.789 -3.676 1.00 81.00 218 LEU A C 1
ATOM 1642 O O . LEU A 1 218 ? -2.614 7.839 -3.974 1.00 81.00 218 LEU A O 1
ATOM 1646 N N . TYR A 1 219 ? -3.271 9.963 -4.308 1.00 65.75 219 TYR A N 1
ATOM 1647 C CA . TYR A 1 219 ? -2.453 10.192 -5.507 1.00 65.75 219 TYR A CA 1
ATOM 1648 C C . TYR A 1 219 ? -0.941 10.038 -5.289 1.00 65.75 219 TYR A C 1
ATOM 1650 O O . TYR A 1 219 ? -0.208 9.863 -6.256 1.00 65.75 219 TYR A O 1
ATOM 1658 N N . ALA A 1 220 ? -0.470 10.097 -4.041 1.00 61.19 220 ALA A N 1
ATOM 1659 C CA . ALA A 1 220 ? 0.950 10.015 -3.701 1.00 61.19 220 ALA A CA 1
ATOM 1660 C C . ALA A 1 220 ? 1.335 8.717 -2.968 1.00 61.19 220 ALA A C 1
ATOM 1662 O O . ALA A 1 220 ? 2.477 8.590 -2.530 1.00 61.19 220 ALA A O 1
ATOM 1663 N N . GLN A 1 221 ? 0.399 7.777 -2.769 1.00 70.69 221 GLN A N 1
ATOM 1664 C CA . GLN A 1 221 ? 0.656 6.595 -1.942 1.00 70.69 221 GLN A CA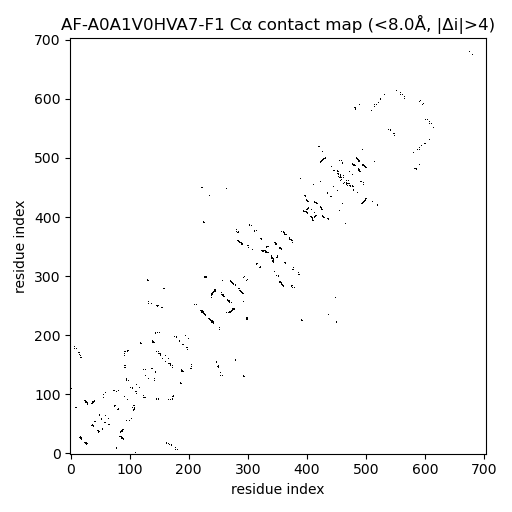 1
ATOM 1665 C C . GLN A 1 221 ? 1.094 5.370 -2.734 1.00 70.69 221 GLN A C 1
ATOM 1667 O O . GLN A 1 221 ? 0.641 5.102 -3.846 1.00 70.69 221 GLN A O 1
ATOM 1672 N N . GLN A 1 222 ? 1.916 4.553 -2.078 1.00 72.56 222 GLN A N 1
ATOM 1673 C CA . GLN A 1 222 ? 2.260 3.233 -2.573 1.00 72.56 222 GLN A CA 1
ATOM 1674 C C . GLN A 1 222 ? 1.158 2.235 -2.202 1.00 72.56 222 GLN A C 1
ATOM 1676 O O . GLN A 1 222 ? 0.891 1.950 -1.028 1.00 72.56 222 GLN A O 1
ATOM 1681 N N . VAL A 1 223 ? 0.505 1.709 -3.238 1.00 83.62 223 VAL A N 1
ATOM 1682 C CA . VAL A 1 223 ? -0.462 0.617 -3.130 1.00 83.62 223 VAL A CA 1
ATOM 1683 C C . VAL A 1 223 ? 0.261 -0.709 -3.326 1.00 83.62 223 VAL A C 1
ATOM 1685 O O . VAL A 1 223 ? 0.955 -0.924 -4.326 1.00 83.62 223 VAL A O 1
ATOM 1688 N N . HIS A 1 224 ? 0.073 -1.612 -2.367 1.00 84.88 224 HIS A N 1
ATOM 1689 C CA . HIS A 1 224 ? 0.643 -2.951 -2.389 1.00 84.88 224 HIS A CA 1
ATOM 1690 C C . HIS A 1 224 ? -0.446 -4.018 -2.338 1.00 84.88 224 HIS A C 1
ATOM 1692 O O . HIS A 1 224 ? -1.547 -3.783 -1.848 1.00 84.88 224 HIS A O 1
ATOM 1698 N N . GLN A 1 225 ? -0.117 -5.223 -2.781 1.00 86.75 225 GLN A N 1
ATOM 1699 C CA . GLN A 1 225 ? -0.922 -6.411 -2.537 1.00 86.75 225 GLN A CA 1
ATOM 1700 C C . GLN A 1 225 ? -0.121 -7.410 -1.722 1.00 86.75 225 GLN A C 1
ATOM 1702 O O . GLN A 1 225 ? 1.012 -7.743 -2.064 1.00 86.75 225 GLN A O 1
ATOM 1707 N N . LEU A 1 226 ? -0.732 -7.883 -0.641 1.00 88.06 226 LEU A N 1
ATOM 1708 C CA . LEU A 1 226 ? -0.104 -8.736 0.356 1.00 88.06 226 LEU A CA 1
ATOM 1709 C C . LEU A 1 226 ? -0.924 -10.016 0.541 1.00 88.06 226 LEU A C 1
ATOM 1711 O O . LEU A 1 226 ? -2.151 -10.009 0.473 1.00 88.06 226 LEU A O 1
ATOM 1715 N N . SER A 1 227 ? -0.252 -11.130 0.797 1.00 87.81 227 SER A N 1
ATOM 1716 C CA . SER A 1 227 ? -0.860 -12.416 1.135 1.00 87.81 227 SER A CA 1
ATOM 1717 C C . SER A 1 227 ? -0.769 -12.630 2.637 1.00 87.81 227 SER A C 1
ATOM 1719 O O . SER A 1 227 ? 0.294 -12.982 3.144 1.00 87.81 227 SER A O 1
ATOM 1721 N N . LEU A 1 228 ? -1.869 -12.415 3.360 1.00 91.38 228 LEU A N 1
ATOM 1722 C CA . LEU A 1 228 ? -1.914 -12.521 4.820 1.00 91.38 228 LEU A CA 1
ATOM 1723 C C . LEU A 1 228 ? -2.533 -13.848 5.274 1.00 91.38 228 LEU A C 1
ATOM 1725 O O . LEU A 1 228 ? -3.444 -14.353 4.616 1.00 91.38 228 LEU A O 1
ATOM 1729 N N . PRO A 1 229 ? -2.099 -14.409 6.413 1.00 90.88 229 PRO A N 1
ATOM 1730 C CA . PRO A 1 229 ? -2.736 -15.579 7.000 1.00 90.88 229 PRO A CA 1
ATOM 1731 C C . PRO A 1 229 ? -4.174 -15.261 7.430 1.00 90.88 229 PRO A C 1
ATOM 1733 O O . PRO A 1 229 ? -4.463 -14.225 8.038 1.00 90.88 229 PRO A O 1
ATOM 1736 N N . MET A 1 230 ? -5.083 -16.170 7.092 1.00 89.62 230 MET A N 1
ATOM 1737 C CA . MET A 1 230 ? -6.455 -16.171 7.573 1.00 89.62 230 MET A CA 1
ATOM 1738 C C . MET A 1 230 ? -6.509 -16.806 8.961 1.00 89.62 230 MET A C 1
ATOM 1740 O O . MET A 1 230 ? -5.833 -17.799 9.237 1.00 89.62 230 MET A O 1
ATOM 1744 N N . LYS A 1 231 ? -7.363 -16.260 9.824 1.00 86.44 231 LYS A N 1
ATOM 1745 C CA . LYS A 1 231 ? -7.612 -16.802 11.159 1.00 86.44 231 LYS A CA 1
ATOM 1746 C C . LYS A 1 231 ? -8.128 -18.243 11.054 1.00 86.44 231 LYS A C 1
ATOM 1748 O O . LYS A 1 231 ? -8.945 -18.550 10.188 1.00 86.44 231 LYS A O 1
ATOM 1753 N N . GLU A 1 232 ? -7.618 -19.111 11.928 1.00 82.56 232 GLU A N 1
ATOM 1754 C CA . GLU A 1 232 ? -8.181 -20.437 12.251 1.00 82.56 232 GLU A CA 1
ATOM 1755 C C . GLU A 1 232 ? -8.260 -21.473 11.111 1.00 82.56 232 GLU A C 1
ATOM 1757 O O . GLU A 1 232 ? -8.805 -22.552 11.315 1.00 82.56 232 GLU A O 1
ATOM 1762 N N . CYS A 1 233 ? -7.706 -21.209 9.922 1.00 78.56 233 CYS A N 1
ATOM 1763 C CA . CYS A 1 233 ? -7.864 -22.128 8.784 1.00 78.56 233 CYS A CA 1
ATOM 1764 C C . CYS A 1 233 ? -6.579 -22.455 8.014 1.00 78.56 233 CYS A C 1
ATOM 1766 O O . CYS A 1 233 ? -6.650 -23.137 6.995 1.00 78.56 233 CYS A O 1
ATOM 1768 N N . GLY A 1 234 ? -5.411 -21.968 8.454 1.00 78.19 234 GLY A N 1
ATOM 1769 C CA . GLY A 1 234 ? -4.107 -22.231 7.817 1.00 78.19 234 GLY A CA 1
ATOM 1770 C C . GLY A 1 234 ? -3.970 -21.717 6.374 1.00 78.19 234 GLY A C 1
ATOM 1771 O O . GLY A 1 234 ? -2.927 -21.886 5.746 1.00 78.19 234 GLY A O 1
ATOM 1772 N N . ARG A 1 235 ? -5.014 -21.084 5.832 1.00 83.25 235 ARG A N 1
ATOM 1773 C CA . ARG A 1 235 ? -5.045 -20.511 4.487 1.00 83.25 235 ARG A CA 1
ATOM 1774 C C . ARG A 1 235 ? -4.531 -19.082 4.513 1.00 83.25 235 ARG A C 1
ATOM 1776 O O . ARG A 1 235 ? -4.517 -18.429 5.552 1.00 83.25 235 ARG A O 1
ATOM 1783 N N . ARG A 1 236 ? -4.150 -18.574 3.344 1.00 86.38 236 ARG A N 1
ATOM 1784 C CA . ARG A 1 236 ? -3.789 -17.168 3.155 1.00 86.38 236 ARG A CA 1
ATOM 1785 C C . ARG A 1 236 ? -4.800 -16.479 2.253 1.00 86.38 236 ARG A C 1
ATOM 1787 O O . ARG A 1 236 ? -5.414 -17.109 1.392 1.00 86.38 236 ARG A O 1
ATOM 1794 N N . ARG A 1 237 ? -4.971 -15.180 2.463 1.00 86.00 237 ARG A N 1
ATOM 1795 C CA . ARG A 1 237 ? -5.849 -14.305 1.699 1.00 86.00 237 ARG A CA 1
ATOM 1796 C C . ARG A 1 237 ? -5.016 -13.189 1.100 1.00 86.00 237 ARG A C 1
ATOM 1798 O O . ARG A 1 237 ? -4.295 -12.496 1.811 1.00 86.00 237 ARG A O 1
ATOM 1805 N N . LEU A 1 238 ? -5.164 -13.010 -0.203 1.00 86.19 238 LEU A N 1
ATOM 1806 C CA . LEU A 1 238 ? -4.657 -11.835 -0.882 1.00 86.19 238 LEU A CA 1
ATOM 1807 C C . LEU A 1 238 ? -5.509 -10.619 -0.523 1.00 86.19 238 LEU A C 1
ATOM 1809 O O . LEU A 1 238 ? -6.745 -10.683 -0.575 1.00 86.19 238 LEU A O 1
ATOM 1813 N N . VAL A 1 239 ? -4.843 -9.524 -0.188 1.00 89.81 239 VAL A N 1
ATOM 1814 C CA . VAL A 1 239 ? -5.479 -8.279 0.203 1.00 89.81 239 VAL A CA 1
ATOM 1815 C C . VAL A 1 239 ? -4.723 -7.064 -0.324 1.00 89.81 239 VAL A C 1
ATOM 1817 O O . VAL A 1 239 ? -3.513 -7.129 -0.532 1.00 89.81 239 VAL A O 1
ATOM 1820 N N . ASP A 1 240 ? -5.434 -5.949 -0.481 1.00 91.56 240 ASP A N 1
ATOM 1821 C CA . ASP A 1 240 ? -4.824 -4.662 -0.803 1.00 91.56 240 ASP A CA 1
ATOM 1822 C C . ASP A 1 240 ? -4.292 -3.984 0.461 1.00 91.56 240 ASP A C 1
ATOM 1824 O O . ASP A 1 240 ? -4.889 -4.057 1.543 1.00 91.56 240 ASP A O 1
ATOM 1828 N N . ALA A 1 241 ? -3.166 -3.306 0.307 1.00 92.44 241 ALA A N 1
ATOM 1829 C CA . ALA A 1 241 ? -2.458 -2.575 1.333 1.00 92.44 241 ALA A CA 1
ATOM 1830 C C . ALA A 1 241 ? -2.146 -1.162 0.839 1.00 92.44 241 ALA A C 1
ATOM 1832 O O . ALA A 1 241 ? -1.806 -0.971 -0.327 1.00 92.44 241 ALA A O 1
ATOM 1833 N N . ILE A 1 242 ? -2.228 -0.183 1.732 1.00 91.25 242 ILE A N 1
ATOM 1834 C CA . ILE A 1 242 ? -1.791 1.184 1.452 1.00 91.25 242 ILE A CA 1
ATOM 1835 C C . ILE A 1 242 ? -0.842 1.652 2.548 1.00 91.25 242 ILE A C 1
ATOM 1837 O O . ILE A 1 242 ? -1.121 1.489 3.742 1.00 91.25 242 ILE A O 1
ATOM 1841 N N . VAL A 1 243 ? 0.288 2.211 2.125 1.00 89.62 243 VAL A N 1
ATOM 1842 C CA . VAL A 1 243 ? 1.214 2.934 2.997 1.00 89.62 243 VAL A CA 1
ATOM 1843 C C . VAL A 1 243 ? 0.901 4.411 2.854 1.00 89.62 243 VAL A C 1
ATOM 1845 O O . VAL A 1 243 ? 0.856 4.910 1.738 1.00 89.62 243 VAL A O 1
ATOM 1848 N N . THR A 1 244 ? 0.629 5.093 3.966 1.00 87.81 244 THR A N 1
ATOM 1849 C CA . THR A 1 244 ? 0.289 6.518 3.974 1.00 87.81 244 THR A CA 1
ATOM 1850 C C . THR A 1 244 ? 0.959 7.258 5.111 1.00 87.81 244 THR A C 1
ATOM 1852 O O . THR A 1 244 ? 1.137 6.721 6.205 1.00 87.81 244 THR A O 1
ATOM 1855 N N . SER A 1 245 ? 1.265 8.532 4.878 1.00 84.56 245 SER A N 1
ATOM 1856 C CA . SER A 1 245 ? 1.675 9.439 5.939 1.00 84.56 245 SER A CA 1
ATOM 1857 C C . SER A 1 245 ? 0.472 10.100 6.629 1.00 84.56 245 SER A C 1
ATOM 1859 O O . SER A 1 245 ? -0.556 10.437 6.026 1.00 84.56 245 SER A O 1
ATOM 1861 N N . GLU A 1 246 ? 0.591 10.268 7.939 1.00 77.75 246 GLU A N 1
ATOM 1862 C CA . GLU A 1 246 ? -0.345 10.979 8.801 1.00 77.75 246 GLU A CA 1
ATOM 1863 C C . GLU A 1 246 ? 0.423 12.101 9.504 1.00 77.75 246 GLU A C 1
ATOM 1865 O O . GLU A 1 246 ? 0.995 11.911 10.575 1.00 77.75 246 GLU A O 1
ATOM 1870 N N . SER A 1 247 ? 0.492 13.266 8.854 1.00 70.56 247 SER A N 1
ATOM 1871 C CA . SER A 1 247 ? 0.947 14.517 9.480 1.00 70.56 247 SER A CA 1
ATOM 1872 C C . SER A 1 247 ? -0.117 15.109 10.409 1.00 70.56 247 SER A C 1
ATOM 1874 O O . SER A 1 247 ? 0.212 15.714 11.421 1.00 70.56 247 SER A O 1
ATOM 1876 N N . GLU A 1 248 ? -1.388 14.875 10.085 1.00 66.94 248 GLU A N 1
ATOM 1877 C CA . GLU A 1 248 ? -2.567 15.339 10.815 1.00 66.94 248 GLU A CA 1
ATOM 1878 C C . GLU A 1 248 ? -3.421 14.139 11.224 1.00 66.94 248 GLU A C 1
ATOM 1880 O O . GLU A 1 248 ? -3.672 13.263 10.393 1.00 66.94 248 GLU A O 1
ATOM 1885 N N . PHE A 1 249 ? -3.899 14.109 12.470 1.00 66.31 249 PHE A N 1
ATOM 1886 C CA . PHE A 1 249 ? -4.738 13.020 12.974 1.00 66.31 249 PHE A CA 1
ATOM 1887 C C . PHE A 1 249 ? -6.118 13.025 12.316 1.00 66.31 249 PHE A C 1
ATOM 1889 O O . PHE A 1 249 ? -6.937 13.899 12.583 1.00 66.31 249 PHE A O 1
ATOM 1896 N N . THR A 1 250 ? -6.409 11.989 11.536 1.00 69.81 250 THR A N 1
ATOM 1897 C CA . THR A 1 250 ? -7.711 11.805 10.870 1.00 69.81 250 THR A CA 1
ATOM 1898 C C . THR A 1 250 ? -8.455 10.627 11.484 1.00 69.81 250 THR A C 1
ATOM 1900 O O . THR A 1 250 ? -7.918 9.519 11.537 1.00 69.81 250 THR A O 1
ATOM 1903 N N . GLY A 1 251 ? -9.682 10.852 11.952 1.00 70.94 251 GLY A N 1
ATOM 1904 C CA . GLY A 1 251 ? -10.474 9.854 12.674 1.00 70.94 251 GLY A CA 1
ATOM 1905 C C . GLY A 1 251 ? -11.015 8.777 11.743 1.00 70.94 251 GLY A C 1
ATOM 1906 O O . GLY A 1 251 ? -10.966 7.587 12.059 1.00 70.94 251 GLY A O 1
ATOM 1907 N N . SER A 1 252 ? -11.437 9.182 10.544 1.00 83.12 252 SER A N 1
ATOM 1908 C CA . SER A 1 252 ? -12.137 8.314 9.590 1.00 83.12 252 SER A CA 1
ATOM 1909 C C . SER A 1 252 ? -11.257 7.805 8.450 1.00 83.12 252 SER A C 1
ATOM 1911 O O . SER A 1 252 ? -11.744 7.091 7.577 1.00 83.12 252 SER A O 1
ATOM 1913 N N . LEU A 1 253 ? -9.946 8.087 8.452 1.00 86.44 253 LEU A N 1
ATOM 1914 C CA . LEU A 1 253 ? -9.024 7.603 7.410 1.00 86.44 253 LEU A CA 1
ATOM 1915 C C . LEU A 1 253 ? -9.115 6.088 7.217 1.00 86.44 253 LEU A C 1
ATOM 1917 O O . LEU A 1 253 ? -9.158 5.599 6.090 1.00 86.44 253 LEU A O 1
ATOM 1921 N N . LYS A 1 254 ? -9.174 5.343 8.325 1.00 88.50 254 LYS A N 1
ATOM 1922 C CA . LYS A 1 254 ? -9.346 3.887 8.300 1.00 88.50 254 LYS A CA 1
ATOM 1923 C C . LYS A 1 254 ? -10.664 3.499 7.639 1.00 88.50 254 LYS A C 1
ATOM 1925 O O . LYS A 1 254 ? -10.656 2.588 6.821 1.00 88.50 254 LYS A O 1
ATOM 1930 N N . VAL A 1 255 ? -11.757 4.195 7.957 1.00 91.19 255 VAL A N 1
ATOM 1931 C CA . VAL A 1 255 ? -13.088 3.948 7.382 1.00 91.19 255 VAL A CA 1
ATOM 1932 C C . VAL A 1 255 ? -13.044 4.124 5.866 1.00 91.19 255 VAL A C 1
ATOM 1934 O O . VAL A 1 255 ? -13.402 3.196 5.140 1.00 91.19 255 VAL A O 1
ATOM 1937 N N . PHE A 1 256 ? -12.520 5.253 5.380 1.00 92.44 256 PHE A N 1
ATOM 1938 C CA . PHE A 1 256 ? -12.412 5.503 3.944 1.00 92.44 256 PHE A CA 1
ATOM 1939 C C . PHE A 1 256 ? -11.506 4.486 3.251 1.00 92.44 256 PHE A C 1
ATOM 1941 O O . PHE A 1 256 ? -11.929 3.871 2.276 1.00 92.44 256 PHE A O 1
ATOM 1948 N N . ALA A 1 257 ? -10.318 4.217 3.802 1.00 92.06 257 ALA A N 1
ATOM 1949 C CA . ALA A 1 257 ? -9.390 3.244 3.235 1.00 92.06 257 ALA A CA 1
ATOM 1950 C C . ALA A 1 257 ? -9.983 1.826 3.173 1.00 92.06 257 ALA A C 1
ATOM 1952 O O . ALA A 1 257 ? -9.853 1.145 2.156 1.00 92.06 257 ALA A O 1
ATOM 1953 N N . ARG A 1 258 ? -10.674 1.372 4.228 1.00 92.62 258 ARG A N 1
ATOM 1954 C CA . ARG A 1 258 ? -11.319 0.048 4.248 1.00 92.62 258 ARG A CA 1
ATOM 1955 C C . ARG A 1 258 ? -12.507 -0.054 3.296 1.00 92.62 258 ARG A C 1
ATOM 1957 O O . ARG A 1 258 ? -12.847 -1.159 2.886 1.00 92.62 258 ARG A O 1
ATOM 1964 N N . ASN A 1 259 ? -13.149 1.063 2.972 1.00 92.56 259 ASN A N 1
ATOM 1965 C CA . ASN A 1 259 ? -14.328 1.081 2.115 1.00 92.56 259 ASN A CA 1
ATOM 1966 C C . ASN A 1 259 ? -14.014 1.512 0.673 1.00 92.56 259 ASN A C 1
ATOM 1968 O O . ASN A 1 259 ? -14.923 1.493 -0.155 1.00 92.56 259 ASN A O 1
ATOM 1972 N N . ASP A 1 260 ? -12.772 1.876 0.340 1.00 92.44 260 ASP A N 1
ATOM 1973 C CA . ASP A 1 260 ? -12.388 2.321 -1.001 1.00 92.44 260 ASP A CA 1
ATOM 1974 C C . ASP A 1 260 ? -12.388 1.174 -2.019 1.00 92.44 260 ASP A C 1
ATOM 1976 O O . ASP A 1 260 ? -11.431 0.418 -2.172 1.00 92.44 260 ASP A O 1
ATOM 1980 N N . ARG A 1 261 ? -13.496 1.048 -2.745 1.00 89.75 261 ARG A N 1
ATOM 1981 C CA . ARG A 1 261 ? -13.652 0.061 -3.820 1.00 89.75 261 ARG A CA 1
ATOM 1982 C C . ARG A 1 261 ? -13.136 0.549 -5.174 1.00 89.75 261 ARG A C 1
ATOM 1984 O O . ARG A 1 261 ? -13.142 -0.238 -6.113 1.00 89.75 261 ARG A O 1
ATOM 1991 N N . THR A 1 262 ? -12.744 1.817 -5.282 1.00 88.44 262 THR A N 1
ATOM 1992 C CA . THR A 1 262 ? -12.364 2.454 -6.547 1.00 88.44 262 THR A CA 1
ATOM 1993 C C . THR A 1 262 ? -10.862 2.355 -6.772 1.00 88.44 262 THR A C 1
ATOM 1995 O O . THR A 1 262 ? -10.440 1.969 -7.858 1.00 88.44 262 THR A O 1
ATOM 1998 N N . HIS A 1 263 ? -10.057 2.663 -5.751 1.00 87.00 263 HIS A N 1
ATOM 1999 C CA . HIS A 1 263 ? -8.596 2.701 -5.879 1.00 87.00 263 HIS A CA 1
ATOM 2000 C C . HIS A 1 263 ? -7.907 1.433 -5.364 1.00 87.00 263 HIS A C 1
ATOM 2002 O O . HIS A 1 263 ? -6.754 1.186 -5.708 1.00 87.00 263 HIS A O 1
ATOM 2008 N N . ALA A 1 264 ? -8.591 0.612 -4.561 1.00 87.25 264 ALA A N 1
ATOM 2009 C CA . ALA A 1 264 ? -8.071 -0.687 -4.142 1.00 87.25 264 ALA A CA 1
ATOM 2010 C C . ALA A 1 264 ? -8.146 -1.692 -5.314 1.00 87.25 264 ALA A C 1
ATOM 2012 O O . ALA A 1 264 ? -9.255 -1.975 -5.780 1.00 87.25 264 ALA A O 1
ATOM 2013 N N . PRO A 1 265 ? -7.021 -2.270 -5.787 1.00 82.88 265 PRO A N 1
ATOM 2014 C CA . PRO A 1 265 ? -6.994 -3.131 -6.975 1.00 82.88 265 PRO A CA 1
ATOM 2015 C C . PRO A 1 265 ? -7.951 -4.332 -6.951 1.00 82.88 265 PRO A C 1
ATOM 2017 O O . PRO A 1 265 ? -8.454 -4.744 -7.996 1.00 82.88 265 PRO A O 1
ATOM 2020 N N . LEU A 1 266 ? -8.234 -4.908 -5.779 1.00 83.75 266 LEU A N 1
ATOM 2021 C CA . LEU A 1 266 ? -9.167 -6.032 -5.634 1.00 83.75 266 LEU A CA 1
ATOM 2022 C C . LEU A 1 266 ? -10.624 -5.584 -5.451 1.00 83.75 266 LEU A C 1
ATOM 2024 O O . LEU A 1 266 ? -11.501 -6.437 -5.290 1.00 83.75 266 LEU A O 1
ATOM 2028 N N . GLY A 1 267 ? -10.893 -4.274 -5.426 1.00 86.00 267 GLY A N 1
ATOM 2029 C CA . GLY A 1 267 ? -12.228 -3.687 -5.278 1.00 86.00 267 GLY A CA 1
ATOM 2030 C C . GLY A 1 267 ? -12.873 -3.927 -3.909 1.00 86.00 267 GLY A C 1
ATOM 2031 O O . GLY A 1 267 ? -14.095 -3.861 -3.775 1.00 86.00 267 GLY A O 1
ATOM 2032 N N . ARG A 1 268 ? -12.072 -4.265 -2.888 1.00 86.44 268 ARG A N 1
ATOM 2033 C CA . ARG A 1 268 ? -12.538 -4.654 -1.541 1.00 86.44 268 ARG A CA 1
ATOM 2034 C C . ARG A 1 268 ? -12.124 -3.680 -0.436 1.00 86.44 268 ARG A C 1
ATOM 2036 O O . ARG A 1 268 ? -12.374 -3.983 0.727 1.00 86.44 268 ARG A O 1
ATOM 2043 N N . GLY A 1 269 ? -11.507 -2.554 -0.790 1.00 91.69 269 GLY A N 1
ATOM 2044 C CA . GLY A 1 269 ? -10.851 -1.670 0.168 1.00 91.69 269 GLY A CA 1
ATOM 2045 C C . GLY A 1 269 ? -9.468 -2.157 0.583 1.00 91.69 269 GLY A C 1
ATOM 2046 O O . GLY A 1 269 ? -9.124 -3.339 0.479 1.00 91.69 269 GLY A O 1
ATOM 2047 N N . PHE A 1 270 ? -8.671 -1.228 1.098 1.00 93.69 270 PHE A N 1
ATOM 2048 C CA . PHE A 1 270 ? -7.351 -1.515 1.638 1.00 93.69 270 PHE A CA 1
ATOM 2049 C C . PHE A 1 270 ? -7.513 -2.265 2.955 1.00 93.69 270 PHE A C 1
ATOM 2051 O O . PHE A 1 270 ? -7.857 -1.676 3.975 1.00 93.69 270 PHE A O 1
ATOM 2058 N N . THR A 1 271 ? -7.279 -3.577 2.956 1.00 94.88 271 THR A N 1
ATOM 2059 C CA . THR A 1 271 ? -7.368 -4.433 4.152 1.00 94.88 271 THR A CA 1
ATOM 2060 C C . THR A 1 271 ? -6.150 -4.294 5.049 1.00 94.88 271 THR A C 1
ATOM 2062 O O . THR A 1 271 ? -6.272 -4.540 6.241 1.00 94.88 271 THR A O 1
ATOM 2065 N N . VAL A 1 272 ? -4.997 -3.864 4.539 1.00 95.25 272 VAL A N 1
ATOM 2066 C CA . VAL A 1 272 ? -3.828 -3.488 5.350 1.00 95.25 272 VAL A CA 1
ATOM 2067 C C . VAL A 1 272 ? -3.621 -1.982 5.227 1.00 95.25 272 VAL A C 1
ATOM 2069 O O . VAL A 1 272 ? -3.669 -1.425 4.137 1.00 95.25 272 VAL A O 1
ATOM 2072 N N . LEU A 1 273 ? -3.429 -1.314 6.356 1.00 93.44 273 LEU A N 1
ATOM 2073 C CA . LEU A 1 273 ? -3.137 0.112 6.405 1.00 93.44 273 LEU A CA 1
ATOM 2074 C C . LEU A 1 273 ? -1.860 0.307 7.210 1.00 93.44 273 LEU A C 1
ATOM 2076 O O . LEU A 1 273 ? -1.820 -0.073 8.384 1.00 93.44 273 LEU A O 1
ATOM 2080 N N . VAL A 1 274 ? -0.848 0.891 6.576 1.00 92.81 274 VAL A N 1
ATOM 2081 C CA . VAL A 1 274 ? 0.393 1.317 7.219 1.00 92.81 274 VAL A CA 1
ATOM 2082 C C . VAL A 1 274 ? 0.360 2.833 7.329 1.00 92.81 274 VAL A C 1
ATOM 2084 O O . VAL A 1 274 ? 0.313 3.529 6.321 1.00 92.81 274 VAL A O 1
ATOM 2087 N N . ILE A 1 275 ? 0.357 3.337 8.557 1.00 89.38 275 ILE A N 1
ATOM 2088 C CA . ILE A 1 275 ? 0.372 4.765 8.856 1.00 89.38 275 ILE A CA 1
ATOM 2089 C C . ILE A 1 275 ? 1.761 5.137 9.363 1.00 89.38 275 ILE A C 1
ATOM 2091 O O . ILE A 1 275 ? 2.198 4.602 10.382 1.00 89.38 275 ILE A O 1
ATOM 2095 N N . VAL A 1 276 ? 2.413 6.069 8.674 1.00 88.19 276 VAL A N 1
ATOM 2096 C CA . VAL A 1 276 ? 3.700 6.665 9.055 1.00 88.19 276 VAL A CA 1
ATOM 2097 C C . VAL A 1 276 ? 3.455 8.084 9.565 1.00 88.19 276 VAL A C 1
ATOM 2099 O O . VAL A 1 276 ? 2.804 8.876 8.889 1.00 88.19 276 VAL A O 1
ATOM 2102 N N . ARG A 1 277 ? 3.968 8.445 10.739 1.00 83.56 277 ARG A N 1
ATOM 2103 C CA . ARG A 1 277 ? 3.806 9.781 11.333 1.00 83.56 277 ARG A CA 1
ATOM 2104 C C . ARG A 1 277 ? 5.124 10.543 11.248 1.00 83.56 277 ARG A C 1
ATOM 2106 O O . ARG A 1 277 ? 5.943 10.406 12.149 1.00 83.56 277 ARG A O 1
ATOM 2113 N N . PRO A 1 278 ? 5.346 11.360 10.202 1.00 72.06 278 PRO A N 1
ATOM 2114 C CA . PRO A 1 278 ? 6.640 12.008 9.974 1.00 72.06 278 PRO A CA 1
ATOM 2115 C C . PRO A 1 278 ? 6.998 13.052 11.043 1.00 72.06 278 PRO A C 1
ATOM 2117 O O . PRO A 1 278 ? 8.166 13.392 11.192 1.00 72.06 278 PRO A O 1
ATOM 2120 N N . GLY A 1 279 ? 6.009 13.552 11.796 1.00 66.88 279 GLY A N 1
ATOM 2121 C CA . GLY A 1 279 ? 6.230 14.452 12.933 1.00 66.88 279 GLY A CA 1
ATOM 2122 C C . GLY A 1 279 ? 6.865 13.781 14.158 1.00 66.88 279 GLY A C 1
ATOM 2123 O O . GLY A 1 279 ? 7.266 14.484 15.076 1.00 66.88 279 GLY A O 1
ATOM 2124 N N . ILE A 1 280 ? 6.970 12.447 14.177 1.00 69.75 280 ILE A N 1
ATOM 2125 C CA . ILE A 1 280 ? 7.693 11.682 15.198 1.00 69.75 280 ILE A CA 1
ATOM 2126 C C . ILE A 1 280 ? 8.880 11.034 14.491 1.00 69.75 280 ILE A C 1
ATOM 2128 O O . ILE A 1 280 ? 8.693 10.196 13.607 1.00 69.75 280 ILE A O 1
ATOM 2132 N N . LYS A 1 281 ? 10.104 11.431 14.844 1.00 66.19 281 LYS A N 1
ATOM 2133 C CA . LYS A 1 281 ? 11.293 10.822 14.232 1.00 66.19 281 LYS A CA 1
ATOM 2134 C C . LYS A 1 281 ? 11.387 9.350 14.629 1.00 66.19 281 LYS A C 1
ATOM 2136 O O . LYS A 1 281 ? 11.017 8.984 15.737 1.00 66.19 281 LYS A O 1
ATOM 2141 N N . GLU A 1 282 ? 11.982 8.518 13.775 1.00 64.12 282 GLU A N 1
ATOM 2142 C CA . GLU A 1 282 ? 12.294 7.112 14.105 1.00 64.12 282 GLU A CA 1
ATOM 2143 C C . GLU A 1 282 ? 13.132 6.995 15.393 1.00 64.12 282 GLU A C 1
ATOM 2145 O O . GLU A 1 282 ? 13.039 6.021 16.134 1.00 64.12 282 GLU A O 1
ATOM 2150 N N . THR A 1 283 ? 13.927 8.032 15.675 1.00 57.41 283 THR A N 1
ATOM 2151 C CA . THR A 1 283 ? 14.776 8.171 16.861 1.00 57.41 283 THR A CA 1
ATOM 2152 C C . THR A 1 283 ? 14.040 8.706 18.091 1.00 57.41 283 THR A C 1
ATOM 2154 O O . THR A 1 283 ? 14.672 8.938 19.119 1.00 57.41 283 THR A O 1
ATOM 2157 N N . GLU A 1 284 ? 12.740 8.968 17.997 1.00 60.19 284 GLU A N 1
ATOM 2158 C CA . GLU A 1 284 ? 11.937 9.502 19.089 1.00 60.19 284 GLU A CA 1
ATOM 2159 C C . GLU A 1 284 ? 10.932 8.445 19.590 1.00 60.19 284 GLU A C 1
ATOM 2161 O O . GLU A 1 284 ? 10.278 7.762 18.799 1.00 60.19 284 GLU A O 1
ATOM 2166 N N . PRO A 1 285 ? 10.804 8.291 20.917 1.00 63.06 285 PRO A N 1
ATOM 2167 C CA . PRO A 1 285 ? 9.672 7.655 21.586 1.00 63.06 285 PRO A CA 1
ATOM 2168 C C . PRO A 1 285 ? 8.296 7.890 20.919 1.00 63.06 285 PRO A C 1
ATOM 2170 O O . PRO A 1 285 ? 7.787 9.010 20.940 1.00 63.06 285 PRO A O 1
ATOM 2173 N N . GLY A 1 286 ? 7.636 6.851 20.373 1.00 67.88 286 GLY A N 1
ATOM 2174 C CA . GLY A 1 286 ? 6.247 6.983 19.911 1.00 67.88 286 GLY A CA 1
ATOM 2175 C C . GLY A 1 286 ? 5.741 5.972 18.874 1.00 67.88 286 GLY A C 1
ATOM 2176 O O . GLY A 1 286 ? 6.479 5.174 18.297 1.00 67.88 286 GLY A O 1
ATOM 2177 N N . ASN A 1 287 ? 4.441 6.071 18.571 1.00 76.81 287 ASN A N 1
ATOM 2178 C CA . ASN A 1 287 ? 3.775 5.343 17.481 1.00 76.81 287 ASN A CA 1
ATOM 2179 C C . ASN A 1 287 ? 4.106 5.968 16.109 1.00 76.81 287 ASN A C 1
ATOM 2181 O O . ASN A 1 287 ? 3.195 6.308 15.352 1.00 76.81 287 ASN A O 1
ATOM 2185 N N . TRP A 1 288 ? 5.382 6.194 15.793 1.00 82.56 288 TRP A N 1
ATOM 2186 C CA . TRP A 1 288 ? 5.800 6.744 14.502 1.00 82.56 288 TRP A CA 1
ATOM 2187 C C . TRP A 1 288 ? 5.367 5.857 13.320 1.00 82.56 288 TRP A C 1
ATOM 2189 O O . TRP A 1 288 ? 5.081 6.383 12.247 1.00 82.56 288 TRP A O 1
ATOM 2199 N N . VAL A 1 289 ? 5.196 4.543 13.527 1.00 89.69 289 VAL A N 1
ATOM 2200 C CA . VAL A 1 289 ? 4.544 3.630 12.572 1.00 89.69 289 VAL A CA 1
ATOM 2201 C C . VAL A 1 289 ? 3.427 2.815 13.219 1.00 89.69 289 VAL A C 1
ATOM 2203 O O . VAL A 1 289 ? 3.519 2.340 14.352 1.00 89.69 289 VAL A O 1
ATOM 2206 N N . THR A 1 290 ? 2.338 2.615 12.478 1.00 90.44 290 THR A N 1
ATOM 2207 C CA . THR A 1 290 ? 1.257 1.691 12.843 1.00 90.44 290 THR A CA 1
ATOM 2208 C C . THR A 1 290 ? 0.810 0.883 11.633 1.00 90.44 290 THR A C 1
ATOM 2210 O O . THR A 1 290 ? 0.382 1.449 10.634 1.00 90.44 290 THR A O 1
ATOM 2213 N N . VAL A 1 291 ? 0.843 -0.443 11.742 1.00 94.31 291 VAL A N 1
ATOM 2214 C CA . VAL A 1 291 ? 0.318 -1.385 10.748 1.00 94.31 291 VAL A CA 1
ATOM 2215 C C . VAL A 1 291 ? -0.966 -1.991 11.295 1.00 94.31 291 VAL A C 1
ATOM 2217 O O . VAL A 1 291 ? -0.983 -2.522 12.401 1.00 94.31 291 VAL A O 1
ATOM 2220 N N . SER A 1 292 ? -2.062 -1.929 10.548 1.00 93.81 292 SER A N 1
ATOM 2221 C CA . SER A 1 292 ? -3.342 -2.492 10.990 1.00 93.81 292 SER A CA 1
ATOM 2222 C C . SER A 1 292 ? -4.083 -3.204 9.871 1.00 93.81 292 SER A C 1
ATOM 2224 O O . SER A 1 292 ? -4.012 -2.795 8.710 1.00 93.81 292 SER A O 1
ATOM 2226 N N . VAL A 1 293 ? -4.856 -4.230 10.224 1.00 94.31 293 VAL A N 1
ATOM 2227 C CA . VAL A 1 293 ? -5.720 -4.974 9.300 1.00 94.31 293 VAL A CA 1
ATOM 2228 C C . VAL A 1 293 ? -7.204 -4.720 9.543 1.00 94.31 293 VAL A C 1
ATOM 2230 O O . VAL A 1 293 ? -7.613 -4.439 10.668 1.00 94.31 293 VAL A O 1
ATOM 2233 N N . ASP A 1 294 ? -8.016 -4.822 8.490 1.00 92.31 294 ASP A N 1
ATOM 2234 C CA . ASP A 1 294 ? -9.474 -4.880 8.614 1.00 92.31 294 ASP A CA 1
ATOM 2235 C C . ASP A 1 294 ? -9.869 -6.210 9.266 1.00 92.31 294 ASP A C 1
ATOM 2237 O O . ASP A 1 294 ? -9.659 -7.293 8.711 1.00 92.31 294 ASP A O 1
ATOM 2241 N N . THR A 1 295 ? -10.446 -6.139 10.462 1.00 86.44 295 THR A N 1
ATOM 2242 C CA . THR A 1 295 ? -10.853 -7.320 11.225 1.00 86.44 295 THR A CA 1
ATOM 2243 C C . THR A 1 295 ? -11.984 -8.093 10.547 1.00 86.44 295 THR A C 1
ATOM 2245 O O . THR A 1 295 ? -12.046 -9.313 10.718 1.00 86.44 295 THR A O 1
ATOM 2248 N N . ARG A 1 296 ? -12.805 -7.440 9.708 1.00 87.81 296 ARG A N 1
ATOM 2249 C CA . ARG A 1 296 ? -13.864 -8.079 8.901 1.00 87.81 296 ARG A CA 1
ATOM 2250 C C . ARG A 1 296 ? -13.290 -9.028 7.846 1.00 87.81 296 ARG A C 1
ATOM 2252 O O . ARG A 1 296 ? -13.960 -9.963 7.414 1.00 87.81 296 ARG A O 1
ATOM 2259 N N . ALA A 1 297 ? -12.034 -8.830 7.437 1.00 89.31 297 ALA A N 1
ATOM 2260 C CA . ALA A 1 297 ? -11.384 -9.674 6.438 1.00 89.31 297 ALA A CA 1
ATOM 2261 C C . ALA A 1 297 ? -10.926 -11.039 6.987 1.00 89.31 297 ALA A C 1
ATOM 2263 O O . ALA A 1 297 ? -10.551 -11.910 6.193 1.00 89.31 297 ALA A O 1
ATOM 2264 N N . GLY A 1 298 ? -10.956 -11.239 8.311 1.00 90.50 298 GLY A N 1
ATOM 2265 C CA . GLY A 1 298 ? -10.566 -12.500 8.946 1.00 90.50 298 GLY A CA 1
ATOM 2266 C C . GLY A 1 298 ? -9.071 -12.816 8.830 1.00 90.50 298 GLY A C 1
ATOM 2267 O O . GLY A 1 298 ? -8.707 -13.987 8.797 1.00 90.50 298 GLY A O 1
ATOM 2268 N N . VAL A 1 299 ? -8.208 -11.797 8.743 1.00 92.88 299 VAL A N 1
ATOM 2269 C CA . VAL A 1 299 ? -6.739 -11.927 8.640 1.00 92.88 299 VAL A CA 1
ATOM 2270 C C . VAL A 1 299 ? -6.028 -11.424 9.904 1.00 92.88 299 VAL A C 1
ATOM 2272 O O . VAL A 1 299 ? -6.661 -10.794 10.756 1.00 92.88 299 VAL A O 1
ATOM 2275 N N . HIS A 1 300 ? -4.729 -11.706 10.056 1.00 92.81 300 HIS A N 1
ATOM 2276 C CA . HIS A 1 300 ? -3.941 -11.268 11.216 1.00 92.81 300 HIS A CA 1
ATOM 2277 C C . HIS A 1 300 ? -2.475 -10.911 10.908 1.00 92.81 300 HIS A C 1
ATOM 2279 O O . HIS A 1 300 ? -1.918 -11.325 9.896 1.00 92.81 300 HIS A O 1
ATOM 2285 N N . LEU A 1 301 ? -1.848 -10.181 11.839 1.00 94.81 301 LEU A N 1
ATOM 2286 C CA . LEU A 1 301 ? -0.478 -9.651 11.780 1.00 94.81 301 LEU A CA 1
ATOM 2287 C C . LEU A 1 301 ? 0.528 -10.377 12.696 1.00 94.81 301 LEU A C 1
ATOM 2289 O O . LEU A 1 301 ? 1.639 -9.895 12.892 1.00 94.81 301 LEU A O 1
ATOM 2293 N N . LEU A 1 302 ? 0.151 -11.520 13.284 1.00 91.50 302 LEU A N 1
ATOM 2294 C CA . LEU A 1 302 ? 0.996 -12.232 14.258 1.00 91.50 302 LEU A CA 1
ATOM 2295 C C . LEU A 1 302 ? 2.411 -12.540 13.734 1.00 91.50 302 LEU A C 1
ATOM 2297 O O . LEU A 1 302 ? 3.388 -12.271 14.429 1.00 91.50 302 LEU A O 1
ATOM 2301 N N . ASP A 1 303 ? 2.526 -13.061 12.510 1.00 91.75 303 ASP A N 1
ATOM 2302 C CA . ASP A 1 303 ? 3.829 -13.399 11.915 1.00 91.75 303 ASP A CA 1
ATOM 2303 C C . ASP A 1 303 ? 4.700 -12.154 11.701 1.00 91.75 303 ASP A C 1
ATOM 2305 O O . ASP A 1 303 ? 5.902 -12.188 11.952 1.00 91.75 303 ASP A O 1
ATOM 2309 N N . PHE A 1 304 ? 4.082 -11.036 11.307 1.00 94.50 304 PHE A N 1
ATOM 2310 C CA . PHE A 1 304 ? 4.765 -9.756 11.163 1.00 94.50 304 PHE A CA 1
ATOM 2311 C C . PHE A 1 304 ? 5.294 -9.232 12.491 1.00 94.50 304 PHE A C 1
ATOM 2313 O O . PHE A 1 304 ? 6.462 -8.866 12.580 1.00 94.50 304 PHE A O 1
ATOM 2320 N N . TRP A 1 305 ? 4.476 -9.262 13.541 1.00 92.31 305 TRP A N 1
ATOM 2321 C CA . TRP A 1 305 ? 4.922 -8.855 14.869 1.00 92.31 305 TRP A CA 1
ATOM 2322 C C . TRP A 1 305 ? 6.100 -9.694 15.369 1.00 92.31 305 TRP A C 1
ATOM 2324 O O . TRP A 1 305 ? 7.090 -9.132 15.830 1.00 92.31 305 TRP A O 1
ATOM 2334 N N . ARG A 1 306 ? 6.036 -11.025 15.222 1.00 90.38 306 ARG A N 1
ATOM 2335 C CA . ARG A 1 306 ? 7.130 -11.925 15.624 1.00 90.38 306 ARG A CA 1
ATOM 2336 C C . ARG A 1 306 ? 8.439 -11.598 14.918 1.00 90.38 306 ARG A C 1
ATOM 2338 O O . ARG A 1 306 ? 9.491 -11.591 15.553 1.00 90.38 306 ARG A O 1
ATOM 2345 N N . GLU A 1 307 ? 8.380 -11.325 13.619 1.00 92.44 307 GLU A N 1
ATOM 2346 C CA . GLU A 1 307 ? 9.575 -10.998 12.847 1.00 92.44 307 GLU A CA 1
ATOM 2347 C C . GLU A 1 307 ? 10.146 -9.630 13.216 1.00 92.44 307 GLU A C 1
ATOM 2349 O O . GLU A 1 307 ? 11.356 -9.502 13.391 1.00 92.44 307 GLU A O 1
ATOM 2354 N N . ILE A 1 308 ? 9.293 -8.623 13.395 1.00 91.44 308 ILE A N 1
ATOM 2355 C CA . ILE A 1 308 ? 9.719 -7.295 13.841 1.00 91.44 308 ILE A CA 1
ATOM 2356 C C . ILE A 1 308 ? 10.351 -7.369 15.234 1.00 91.44 308 ILE A C 1
ATOM 2358 O O . ILE A 1 308 ? 11.419 -6.805 15.453 1.00 91.44 308 ILE A O 1
ATOM 2362 N N . GLU A 1 309 ? 9.769 -8.136 16.156 1.00 86.88 309 GLU A N 1
ATOM 2363 C CA . GLU A 1 309 ? 10.348 -8.378 17.479 1.00 86.88 309 GLU A CA 1
ATOM 2364 C C . GLU A 1 309 ? 11.707 -9.084 17.416 1.00 86.88 309 GLU A C 1
ATOM 2366 O O . GLU A 1 309 ? 12.628 -8.747 18.171 1.00 86.88 309 GLU A O 1
ATOM 2371 N N . ARG A 1 310 ? 11.856 -10.050 16.504 1.00 89.31 310 ARG A N 1
ATOM 2372 C CA . ARG A 1 310 ? 13.128 -10.736 16.258 1.00 89.31 310 ARG A CA 1
ATOM 2373 C C . ARG A 1 310 ? 14.177 -9.777 15.692 1.00 89.31 310 ARG A C 1
ATOM 2375 O O . ARG A 1 310 ? 15.317 -9.794 16.151 1.00 89.31 310 ARG A O 1
ATOM 2382 N N . MET A 1 311 ? 13.804 -8.955 14.711 1.00 90.12 311 MET A N 1
ATOM 2383 C CA . MET A 1 311 ? 14.681 -7.957 14.091 1.00 90.12 311 MET A CA 1
ATOM 2384 C C . MET A 1 311 ? 15.111 -6.887 15.094 1.00 90.12 311 MET A C 1
ATOM 2386 O O . MET A 1 311 ? 16.297 -6.585 15.180 1.00 90.12 311 MET A O 1
ATOM 2390 N N . GLU A 1 312 ? 14.173 -6.377 15.891 1.00 86.75 312 GLU A N 1
ATOM 2391 C CA . GLU A 1 312 ? 14.442 -5.432 16.974 1.00 86.75 312 GLU A CA 1
ATOM 2392 C C . GLU A 1 312 ? 15.440 -6.046 17.965 1.00 86.75 312 GLU A C 1
ATOM 2394 O O . GLU A 1 312 ? 16.478 -5.458 18.234 1.00 86.75 312 GLU A O 1
ATOM 2399 N N . THR A 1 313 ? 15.197 -7.271 18.444 1.00 84.25 313 THR A N 1
ATOM 2400 C CA . THR A 1 313 ? 16.118 -7.956 19.372 1.00 84.25 313 THR A CA 1
ATOM 2401 C C . THR A 1 313 ? 17.526 -8.097 18.786 1.00 84.25 313 THR A C 1
ATOM 2403 O O . THR A 1 313 ? 18.502 -7.789 19.464 1.00 84.25 313 THR A O 1
ATOM 2406 N N . ALA A 1 314 ? 17.636 -8.488 17.512 1.00 87.31 314 ALA A N 1
ATOM 2407 C CA . ALA A 1 314 ? 18.927 -8.615 16.843 1.00 87.31 314 ALA A CA 1
ATOM 2408 C C . ALA A 1 314 ? 19.679 -7.277 16.744 1.00 87.31 314 ALA A C 1
ATOM 2410 O O . ALA A 1 314 ? 20.904 -7.262 16.834 1.00 87.31 314 ALA A O 1
ATOM 2411 N N . GLU A 1 315 ? 18.973 -6.161 16.555 1.00 85.81 315 GLU A N 1
ATOM 2412 C CA . GLU A 1 315 ? 19.601 -4.841 16.480 1.00 85.81 315 GLU A CA 1
ATOM 2413 C C . GLU A 1 315 ? 20.078 -4.350 17.854 1.00 85.81 315 GLU A C 1
ATOM 2415 O O . GLU A 1 315 ? 21.187 -3.832 17.973 1.00 85.81 315 GLU A O 1
ATOM 2420 N N . TRP A 1 316 ? 19.305 -4.602 18.913 1.00 81.31 316 TRP A N 1
ATOM 2421 C CA . TRP A 1 316 ? 19.742 -4.340 20.289 1.00 81.31 316 TRP A CA 1
ATOM 2422 C C . TRP A 1 316 ? 21.013 -5.130 20.644 1.00 81.31 316 TRP A C 1
ATOM 2424 O O . TRP A 1 316 ? 21.967 -4.560 21.182 1.00 81.31 316 TRP A O 1
ATOM 2434 N N . ASP A 1 317 ? 21.062 -6.415 20.275 1.00 81.88 317 ASP A N 1
ATOM 2435 C CA . ASP A 1 317 ? 22.233 -7.268 20.500 1.00 81.88 317 ASP A CA 1
ATOM 2436 C C . ASP A 1 317 ? 23.470 -6.757 19.736 1.00 81.88 317 ASP A C 1
ATOM 2438 O O . ASP A 1 317 ? 24.565 -6.715 20.302 1.00 81.88 317 ASP A O 1
ATOM 2442 N N . ARG A 1 318 ? 23.312 -6.302 18.480 1.00 84.38 318 ARG A N 1
ATOM 2443 C CA . ARG A 1 318 ? 24.408 -5.703 17.684 1.00 84.38 318 ARG A CA 1
ATOM 2444 C C . ARG A 1 318 ? 24.978 -4.444 18.321 1.00 84.38 318 ARG A C 1
ATOM 2446 O O . ARG A 1 318 ? 26.186 -4.232 18.271 1.00 84.38 318 ARG A O 1
ATOM 2453 N N . GLN A 1 319 ? 24.124 -3.617 18.916 1.00 78.25 319 GLN A N 1
ATOM 2454 C CA . GLN A 1 319 ? 24.541 -2.390 19.592 1.00 78.25 319 GLN A CA 1
ATOM 2455 C C . GLN A 1 319 ? 25.151 -2.648 20.979 1.00 78.25 319 GLN A C 1
ATOM 2457 O O . GLN A 1 319 ? 25.524 -1.700 21.668 1.00 78.25 319 GLN A O 1
ATOM 2462 N N . ALA A 1 320 ? 25.248 -3.916 21.403 1.00 71.69 320 ALA A N 1
ATOM 2463 C CA . ALA A 1 320 ? 25.665 -4.324 22.743 1.00 71.69 320 ALA A CA 1
ATOM 2464 C C . ALA A 1 320 ? 24.837 -3.662 23.864 1.00 71.69 320 ALA A C 1
ATOM 2466 O O . ALA A 1 320 ? 25.289 -3.543 25.006 1.00 71.69 320 ALA A O 1
ATOM 2467 N N . VAL A 1 321 ? 23.602 -3.247 23.554 1.00 68.44 321 VAL A N 1
ATOM 2468 C CA . VAL A 1 321 ? 22.654 -2.701 24.525 1.00 68.44 321 VAL A CA 1
ATOM 2469 C C . VAL A 1 321 ? 21.692 -3.816 24.902 1.00 68.44 321 VAL A C 1
ATOM 2471 O O . VAL A 1 321 ? 20.948 -4.333 24.074 1.00 68.44 321 VAL A O 1
ATOM 2474 N N . ARG A 1 322 ? 21.672 -4.200 26.180 1.00 64.88 322 ARG A N 1
ATOM 2475 C CA . ARG A 1 322 ? 20.761 -5.251 26.638 1.00 64.88 322 ARG A CA 1
ATOM 2476 C C . ARG A 1 322 ? 19.331 -4.714 26.712 1.00 64.88 322 ARG A C 1
ATOM 2478 O O . ARG A 1 322 ? 19.065 -3.744 27.424 1.00 64.88 322 ARG A O 1
ATOM 2485 N N . ARG A 1 323 ? 18.408 -5.382 26.018 1.00 70.12 323 ARG A N 1
ATOM 2486 C CA . ARG A 1 323 ? 16.968 -5.100 26.096 1.00 70.12 323 ARG A CA 1
ATOM 2487 C C . ARG A 1 323 ? 16.476 -5.232 27.545 1.00 70.12 323 ARG A C 1
ATOM 2489 O O . ARG A 1 323 ? 16.906 -6.171 28.226 1.00 70.12 323 ARG A O 1
ATOM 2496 N N . PRO A 1 324 ? 15.575 -4.359 28.037 1.00 66.94 324 PRO A N 1
ATOM 2497 C CA . PRO A 1 324 ? 15.073 -4.482 29.396 1.00 66.94 324 PRO A CA 1
ATOM 2498 C C . PRO A 1 324 ? 14.426 -5.835 29.666 1.00 66.94 324 PRO A C 1
ATOM 2500 O O . PRO A 1 324 ? 13.653 -6.326 28.835 1.00 66.94 324 PRO A O 1
ATOM 2503 N N . PRO A 1 325 ? 14.735 -6.450 30.820 1.00 61.88 325 PRO A N 1
ATOM 2504 C CA . PRO A 1 325 ? 14.175 -7.733 31.186 1.00 61.88 325 PRO A CA 1
ATOM 2505 C C . PRO A 1 325 ? 12.673 -7.604 31.427 1.00 61.88 325 PRO A C 1
ATOM 2507 O O . PRO A 1 325 ? 12.151 -6.539 31.755 1.00 61.88 325 PRO A O 1
ATOM 2510 N N . ARG A 1 326 ? 11.978 -8.734 31.307 1.00 67.81 326 ARG A N 1
ATOM 2511 C CA . ARG A 1 326 ? 10.572 -8.846 31.690 1.00 67.81 326 ARG A CA 1
ATOM 2512 C C . ARG A 1 326 ? 10.455 -8.652 33.196 1.00 67.81 326 ARG A C 1
ATOM 2514 O O . ARG A 1 326 ? 11.038 -9.407 33.970 1.00 67.81 326 ARG A O 1
ATOM 2521 N N . THR A 1 327 ? 9.695 -7.651 33.599 1.00 61.56 327 THR A N 1
ATOM 2522 C CA . THR A 1 327 ? 9.424 -7.316 34.998 1.00 61.56 327 THR A CA 1
ATOM 2523 C C . THR A 1 327 ? 7.960 -7.584 35.336 1.00 61.56 327 THR A C 1
ATOM 2525 O O . THR A 1 327 ? 7.127 -7.809 34.457 1.00 61.56 327 THR A O 1
ATOM 2528 N N . LYS A 1 328 ? 7.625 -7.556 36.629 1.00 57.47 328 LYS A N 1
ATOM 2529 C CA . LYS A 1 328 ? 6.228 -7.546 37.096 1.00 57.47 328 LYS A CA 1
ATOM 2530 C C . LYS A 1 328 ? 5.442 -6.335 36.569 1.00 57.47 328 LYS A C 1
ATOM 2532 O O . LYS A 1 328 ? 4.243 -6.445 36.371 1.00 57.47 328 LYS A O 1
ATOM 2537 N N . ASP A 1 329 ? 6.144 -5.238 36.285 1.00 54.34 329 ASP A N 1
ATOM 2538 C CA . ASP A 1 329 ? 5.587 -3.983 35.771 1.00 54.34 329 ASP A CA 1
ATOM 2539 C C . ASP A 1 329 ? 5.530 -3.955 34.228 1.00 54.34 329 ASP A C 1
ATOM 2541 O O . ASP A 1 329 ? 5.164 -2.949 33.623 1.00 54.34 329 ASP A O 1
ATOM 2545 N N . SER A 1 330 ? 5.915 -5.053 33.565 1.00 63.41 330 SER A N 1
ATOM 2546 C CA . SER A 1 330 ? 5.789 -5.193 32.115 1.00 63.41 330 SER A CA 1
ATOM 2547 C C . SER A 1 330 ? 4.325 -5.267 31.702 1.00 63.41 330 SER A C 1
ATOM 2549 O O . SER A 1 330 ? 3.523 -5.959 32.331 1.00 63.41 330 SER A O 1
ATOM 2551 N N . ARG A 1 331 ? 3.988 -4.614 30.588 1.00 62.75 331 ARG A N 1
ATOM 2552 C CA . ARG A 1 331 ? 2.651 -4.710 30.007 1.00 62.75 331 ARG A CA 1
ATOM 2553 C C . ARG A 1 331 ? 2.351 -6.167 29.655 1.00 62.75 331 ARG A C 1
ATOM 2555 O O . ARG A 1 331 ? 3.183 -6.848 29.052 1.00 62.75 331 ARG A O 1
ATOM 2562 N N . LEU A 1 332 ? 1.139 -6.607 29.989 1.00 65.12 332 LEU A N 1
ATOM 2563 C CA . LEU A 1 332 ? 0.607 -7.895 29.565 1.00 65.12 332 LEU A CA 1
ATOM 2564 C C . LEU A 1 332 ? 0.007 -7.779 28.153 1.00 65.12 332 LEU A C 1
ATOM 2566 O O . LEU A 1 332 ? -0.918 -6.997 27.921 1.00 65.12 332 LEU A O 1
ATOM 2570 N N . LEU A 1 333 ? 0.517 -8.568 27.213 1.00 67.19 333 LEU A N 1
ATOM 2571 C CA . LEU A 1 333 ? -0.038 -8.753 25.875 1.00 67.19 333 LEU A CA 1
ATOM 2572 C C . LEU A 1 333 ? -0.999 -9.946 25.894 1.00 67.19 333 LEU A C 1
ATOM 2574 O O . LEU A 1 333 ? -0.607 -11.094 25.699 1.00 67.19 333 LEU A O 1
ATOM 2578 N N . VAL A 1 334 ? -2.271 -9.672 26.180 1.00 63.31 334 VAL A N 1
ATOM 2579 C CA . VAL A 1 334 ? -3.331 -10.691 26.221 1.00 63.31 334 VAL A CA 1
ATOM 2580 C C . VAL A 1 334 ? -3.480 -11.348 24.844 1.00 63.31 334 VAL A C 1
ATOM 2582 O O . VAL A 1 334 ? -3.500 -10.650 23.837 1.00 63.31 334 VAL A O 1
ATOM 2585 N N . GLY A 1 335 ? -3.612 -12.677 24.799 1.00 64.62 335 GLY A N 1
ATOM 2586 C CA . GLY A 1 335 ? -3.804 -13.443 23.556 1.00 64.62 335 GLY A CA 1
ATOM 2587 C C . GLY A 1 335 ? -2.547 -14.132 23.014 1.00 64.62 335 GLY A C 1
ATOM 2588 O O . GLY A 1 335 ? -2.659 -14.976 22.128 1.00 64.62 335 GLY A O 1
ATOM 2589 N N . LEU A 1 336 ? -1.371 -13.845 23.581 1.00 71.44 336 LEU A N 1
ATOM 2590 C CA . LEU A 1 336 ? -0.120 -14.546 23.273 1.00 71.44 336 LEU A CA 1
ATOM 2591 C C . LEU A 1 336 ? 0.146 -15.707 24.253 1.00 71.44 336 LEU A C 1
ATOM 2593 O O . LEU A 1 336 ? -0.416 -15.714 25.351 1.00 71.44 336 LEU A O 1
ATOM 2597 N N . PRO A 1 337 ? 1.009 -16.685 23.916 1.00 74.69 337 PRO A N 1
ATOM 2598 C CA . PRO A 1 337 ? 1.507 -17.674 24.877 1.00 74.69 337 PRO A CA 1
ATOM 2599 C C . PRO A 1 337 ? 2.162 -17.003 26.093 1.00 74.69 337 PRO A C 1
ATOM 2601 O O . PRO A 1 337 ? 2.818 -15.983 25.932 1.00 74.69 337 PRO A O 1
ATOM 2604 N N . GLU A 1 338 ? 2.052 -17.568 27.302 1.00 72.88 338 GLU A N 1
ATOM 2605 C CA . GLU A 1 338 ? 2.535 -16.936 28.554 1.00 72.88 338 GLU A CA 1
ATOM 2606 C C . GLU A 1 338 ? 4.000 -16.461 28.483 1.00 72.88 338 GLU A C 1
ATOM 2608 O O . GLU A 1 338 ? 4.345 -15.365 28.931 1.00 72.88 338 GLU A O 1
ATOM 2613 N N . HIS A 1 339 ? 4.854 -17.243 27.821 1.00 70.94 339 HIS A N 1
ATOM 2614 C CA . HIS A 1 339 ? 6.260 -16.919 27.588 1.00 70.94 339 HIS A CA 1
ATOM 2615 C C . HIS A 1 339 ? 6.493 -15.810 26.540 1.00 70.94 339 HIS A C 1
ATOM 2617 O O . HIS A 1 339 ? 7.642 -15.462 26.294 1.00 70.94 339 HIS A O 1
ATOM 2623 N N . GLU A 1 340 ? 5.454 -15.248 25.929 1.00 72.06 340 GLU A N 1
ATOM 2624 C CA . GLU A 1 340 ? 5.448 -14.095 25.014 1.00 72.06 340 GLU A CA 1
ATOM 2625 C C . GLU A 1 340 ? 4.571 -12.945 25.568 1.00 72.06 340 GLU A C 1
ATOM 2627 O O . GLU A 1 340 ? 4.490 -11.882 24.968 1.00 72.06 340 GLU A O 1
ATOM 2632 N N . GLN A 1 341 ? 3.911 -13.099 26.724 1.00 67.56 341 GLN A N 1
ATOM 2633 C CA . GLN A 1 341 ? 2.931 -12.109 27.201 1.00 67.56 341 GLN A CA 1
ATOM 2634 C C . GLN A 1 341 ? 3.536 -10.871 27.873 1.00 67.56 341 GLN A C 1
ATOM 2636 O O . GLN A 1 341 ? 2.837 -9.874 28.014 1.00 67.56 341 GLN A O 1
ATOM 2641 N N . LYS A 1 342 ? 4.785 -10.909 28.350 1.00 63.66 342 LYS A N 1
ATOM 2642 C CA . LYS A 1 342 ? 5.354 -9.826 29.175 1.00 63.66 342 LYS A CA 1
ATOM 2643 C C . LYS A 1 342 ? 6.449 -9.086 28.430 1.00 63.66 342 LYS A C 1
ATOM 2645 O O . LYS A 1 342 ? 7.466 -9.689 28.089 1.00 63.66 342 LYS A O 1
ATOM 2650 N N . TYR A 1 343 ? 6.269 -7.780 28.257 1.00 64.69 343 TYR A N 1
ATOM 2651 C CA . TYR A 1 343 ? 7.263 -6.902 27.646 1.00 64.69 343 TYR A CA 1
ATOM 2652 C C . TYR A 1 343 ? 7.246 -5.499 28.258 1.00 64.69 343 TYR A C 1
ATOM 2654 O O . TYR A 1 343 ? 6.183 -4.959 28.563 1.00 64.69 343 TYR A O 1
ATOM 2662 N N . HIS A 1 344 ? 8.431 -4.904 28.442 1.00 57.88 344 HIS A N 1
ATOM 2663 C CA . HIS A 1 344 ? 8.538 -3.611 29.115 1.00 57.88 344 HIS A CA 1
ATOM 2664 C C . HIS A 1 344 ? 7.999 -2.468 28.243 1.00 57.88 344 HIS A C 1
ATOM 2666 O O . HIS A 1 344 ? 7.210 -1.701 28.778 1.00 57.88 344 HIS A O 1
ATOM 2672 N N . GLN A 1 345 ? 8.362 -2.390 26.948 1.00 63.28 345 GLN A N 1
ATOM 2673 C CA . GLN A 1 345 ? 7.747 -1.548 25.891 1.00 63.28 345 GLN A CA 1
ATOM 2674 C C . GLN A 1 345 ? 8.216 -1.986 24.484 1.00 63.28 345 GLN A C 1
ATOM 2676 O O . GLN A 1 345 ? 8.916 -1.262 23.784 1.00 63.28 345 GLN A O 1
ATOM 2681 N N . THR A 1 346 ? 7.901 -3.208 24.073 1.00 70.94 346 THR A N 1
ATOM 2682 C CA . THR A 1 346 ? 8.274 -3.710 22.740 1.00 70.94 346 THR A CA 1
ATOM 2683 C C . THR A 1 346 ? 7.219 -3.339 21.697 1.00 70.94 346 THR A C 1
ATOM 2685 O O . THR A 1 346 ? 6.229 -2.695 22.060 1.00 70.94 346 THR A O 1
ATOM 2688 N N . TRP A 1 347 ? 7.418 -3.680 20.417 1.00 82.69 347 TRP A N 1
ATOM 2689 C CA . TRP A 1 347 ? 6.406 -3.407 19.396 1.00 82.69 347 TRP A CA 1
ATOM 2690 C C . TRP A 1 347 ? 5.060 -3.935 19.885 1.00 82.69 347 TRP A C 1
ATOM 2692 O O . TRP A 1 347 ? 4.938 -5.080 20.329 1.00 82.69 347 TRP A O 1
ATOM 2702 N N . TYR A 1 348 ? 4.052 -3.072 19.884 1.00 81.62 348 TYR A N 1
ATOM 2703 C CA . TYR A 1 348 ? 2.742 -3.426 20.406 1.00 81.62 348 TYR A CA 1
ATOM 2704 C C . TYR A 1 348 ? 2.039 -4.354 19.419 1.00 81.62 348 TYR A C 1
ATOM 2706 O O . TYR A 1 348 ? 2.095 -4.100 18.221 1.00 81.62 348 TYR A O 1
ATOM 2714 N N . ILE A 1 349 ? 1.331 -5.371 19.918 1.00 85.19 349 ILE A N 1
ATOM 2715 C CA . ILE A 1 349 ? 0.338 -6.130 19.156 1.00 85.19 349 ILE A CA 1
ATOM 2716 C C . ILE A 1 349 ? -0.991 -6.164 19.912 1.00 85.19 349 ILE A C 1
ATOM 2718 O O . ILE A 1 349 ? -1.037 -6.428 21.114 1.00 85.19 349 ILE A O 1
ATOM 2722 N N . ALA A 1 350 ? -2.087 -5.883 19.207 1.00 80.25 350 ALA A N 1
ATOM 2723 C CA . ALA A 1 350 ? -3.429 -6.002 19.771 1.00 80.25 350 ALA A CA 1
ATOM 2724 C C . ALA A 1 350 ? -3.814 -7.482 20.002 1.00 80.25 350 ALA A C 1
ATOM 2726 O O . ALA A 1 350 ? -3.445 -8.318 19.176 1.00 80.25 350 ALA A O 1
ATOM 2727 N N . PRO A 1 351 ? -4.627 -7.823 21.026 1.00 76.31 351 PRO A N 1
ATOM 2728 C CA . PRO A 1 351 ? -5.004 -9.213 21.336 1.00 76.31 351 PRO A CA 1
ATOM 2729 C C . PRO A 1 351 ? -5.626 -10.003 20.175 1.00 76.31 351 PRO A C 1
ATOM 2731 O O . PRO A 1 351 ? -5.450 -11.210 20.065 1.00 76.31 351 PRO A O 1
ATOM 2734 N N . GLY A 1 352 ? -6.336 -9.322 19.269 1.00 76.50 352 GLY A N 1
ATOM 2735 C CA . GLY A 1 352 ? -6.904 -9.924 18.055 1.00 76.50 352 GLY A CA 1
ATOM 2736 C C . GLY A 1 352 ? -5.923 -10.054 16.884 1.00 76.50 352 GLY A C 1
ATOM 2737 O O . GLY A 1 352 ? -6.361 -10.358 15.768 1.00 76.50 352 GLY A O 1
ATOM 2738 N N . HIS A 1 353 ? -4.640 -9.759 17.122 1.00 88.75 353 HIS A N 1
ATOM 2739 C CA . HIS A 1 353 ? -3.544 -9.687 16.156 1.00 88.75 353 HIS A CA 1
ATOM 2740 C C . HIS A 1 353 ? -3.850 -8.779 14.956 1.00 88.75 353 HIS A C 1
ATOM 2742 O O . HIS A 1 353 ? -3.425 -9.051 13.836 1.00 88.75 353 HIS A O 1
ATOM 2748 N N . SER A 1 354 ? -4.632 -7.720 15.173 1.00 89.25 354 SER A N 1
ATOM 2749 C CA . SER A 1 354 ? -5.138 -6.844 14.111 1.00 89.25 354 SER A CA 1
ATOM 2750 C C . SER A 1 354 ? -4.358 -5.543 13.941 1.00 89.25 354 SER A C 1
ATOM 2752 O O . SER A 1 354 ? -4.557 -4.833 12.960 1.00 89.25 354 SER A O 1
ATOM 2754 N N . LEU A 1 355 ? -3.485 -5.208 14.887 1.00 89.75 355 LEU A N 1
ATOM 2755 C CA . LEU A 1 355 ? -2.716 -3.971 14.884 1.00 89.75 355 LEU A CA 1
ATOM 2756 C C . LEU A 1 355 ? -1.347 -4.231 15.494 1.00 89.75 355 LEU A C 1
ATOM 2758 O O . LEU A 1 355 ? -1.266 -4.843 16.558 1.00 89.75 355 LEU A O 1
ATOM 2762 N N . VAL A 1 356 ? -0.315 -3.746 14.810 1.00 89.88 356 VAL A N 1
ATOM 2763 C CA . VAL A 1 356 ? 1.072 -3.692 15.258 1.00 89.88 356 VAL A CA 1
ATOM 2764 C C . VAL A 1 356 ? 1.534 -2.236 15.245 1.00 89.88 356 VAL A C 1
ATOM 2766 O O . VAL A 1 356 ? 1.311 -1.538 14.258 1.00 89.88 356 VAL A O 1
ATOM 2769 N N . ALA A 1 357 ? 2.137 -1.745 16.325 1.00 87.25 357 ALA A N 1
ATOM 2770 C CA . ALA A 1 357 ? 2.590 -0.353 16.415 1.00 87.25 357 ALA A CA 1
ATOM 2771 C C . ALA A 1 357 ? 4.011 -0.250 16.967 1.00 87.25 357 ALA A C 1
ATOM 2773 O O . ALA A 1 357 ? 4.411 -1.060 17.810 1.00 87.25 357 ALA A O 1
ATOM 2774 N N . SER A 1 358 ? 4.750 0.751 16.484 1.00 85.56 358 SER A N 1
ATOM 2775 C CA . SER A 1 358 ? 6.092 1.055 16.971 1.00 85.56 358 SER A CA 1
ATOM 2776 C C . SER A 1 358 ? 6.060 1.422 18.463 1.00 85.56 358 SER A C 1
ATOM 2778 O O . SER A 1 358 ? 5.058 1.950 18.952 1.00 85.56 358 SER A O 1
ATOM 2780 N N . PRO A 1 359 ? 7.123 1.112 19.220 1.00 75.75 359 PRO A N 1
ATOM 2781 C CA . PRO A 1 359 ? 7.137 1.280 20.668 1.00 75.75 359 PRO A CA 1
ATOM 2782 C C . PRO A 1 359 ? 7.132 2.753 21.096 1.00 75.75 359 PRO A C 1
ATOM 2784 O O . PRO A 1 359 ? 7.796 3.597 20.498 1.00 75.75 359 PRO A O 1
ATOM 2787 N N . HIS A 1 360 ? 6.436 3.043 22.200 1.00 65.06 360 HIS A N 1
ATOM 2788 C CA . HIS A 1 360 ? 6.387 4.387 22.768 1.00 65.06 360 HIS A CA 1
ATOM 2789 C C . HIS A 1 360 ? 7.701 4.822 23.428 1.00 65.06 360 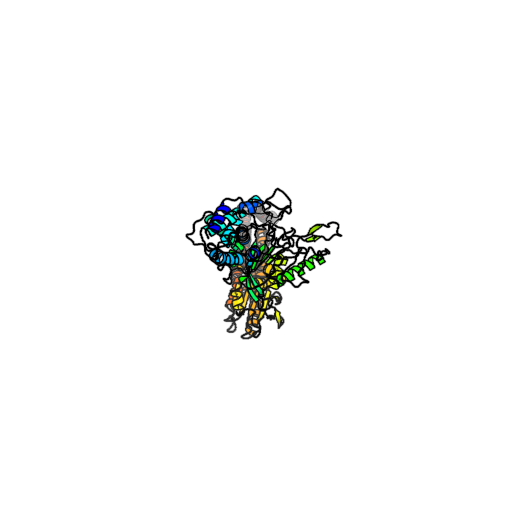HIS A C 1
ATOM 2791 O O . HIS A 1 360 ? 7.995 5.989 23.298 1.00 65.06 360 HIS A O 1
ATOM 2797 N N . ALA A 1 361 ? 8.469 3.961 24.112 1.00 61.88 361 ALA A N 1
ATOM 2798 C CA . ALA A 1 361 ? 9.853 4.176 24.581 1.00 61.88 361 ALA A CA 1
ATOM 2799 C C . ALA A 1 361 ? 10.311 3.055 25.526 1.00 61.88 361 ALA A C 1
ATOM 2801 O O . ALA A 1 361 ? 9.625 2.716 26.481 1.00 61.88 361 ALA A O 1
ATOM 2802 N N . VAL A 1 362 ? 11.531 2.552 25.391 1.00 58.09 362 VAL A N 1
ATOM 2803 C CA . VAL A 1 362 ? 12.061 1.529 26.301 1.00 58.09 362 VAL A CA 1
ATOM 2804 C C . VAL A 1 362 ? 13.015 2.169 27.321 1.00 58.09 362 VAL A C 1
ATOM 2806 O O . VAL A 1 362 ? 14.027 2.740 26.929 1.00 58.09 362 VAL A O 1
ATOM 2809 N N . SER A 1 363 ? 12.736 2.088 28.628 1.00 57.28 363 SER A N 1
ATOM 2810 C CA . SER A 1 363 ? 13.645 2.614 29.669 1.00 57.28 363 SER A CA 1
ATOM 2811 C C . SER A 1 363 ? 14.930 1.777 29.770 1.00 57.28 363 SER A C 1
ATOM 2813 O O . SER A 1 363 ? 14.854 0.562 29.961 1.00 57.28 363 SER A O 1
ATOM 2815 N N . ARG A 1 364 ? 16.119 2.400 29.684 1.00 55.34 364 ARG A N 1
ATOM 2816 C CA . ARG A 1 364 ? 17.411 1.711 29.901 1.00 55.34 364 ARG A CA 1
ATOM 2817 C C . ARG A 1 364 ? 17.534 1.142 31.321 1.00 55.34 364 ARG A C 1
ATOM 2819 O O . ARG A 1 364 ? 17.187 1.803 32.300 1.00 55.34 364 ARG A O 1
ATOM 2826 N N . ILE A 1 365 ? 18.068 -0.081 31.416 1.00 52.88 365 ILE A N 1
ATOM 2827 C CA . ILE A 1 365 ? 18.280 -0.820 32.673 1.00 52.88 365 ILE A CA 1
ATOM 2828 C C . ILE A 1 365 ? 19.298 -0.091 33.567 1.00 52.88 365 ILE A C 1
ATOM 2830 O O . ILE A 1 365 ? 20.293 0.446 33.082 1.00 52.88 365 ILE A O 1
ATOM 2834 N N . ALA A 1 366 ? 19.084 -0.144 34.885 1.00 42.84 366 ALA A N 1
ATOM 2835 C CA . ALA A 1 366 ? 20.057 0.274 35.891 1.00 42.84 366 ALA A CA 1
ATOM 2836 C C . ALA A 1 366 ? 21.399 -0.476 35.736 1.00 42.84 366 ALA A C 1
ATOM 2838 O O . ALA A 1 366 ? 21.436 -1.706 35.776 1.00 42.84 366 ALA A O 1
ATOM 2839 N N . GLY A 1 367 ? 22.493 0.275 35.560 1.00 44.84 367 GLY A N 1
ATOM 2840 C CA . GLY A 1 367 ? 23.856 -0.254 35.399 1.00 44.84 367 GLY A CA 1
ATOM 2841 C C . GLY A 1 367 ? 24.673 0.405 34.281 1.00 44.84 367 GLY A C 1
ATOM 2842 O O . GLY A 1 367 ? 25.894 0.278 34.282 1.00 44.84 367 GLY A O 1
ATOM 2843 N N . SER A 1 368 ? 24.038 1.142 33.360 1.00 47.03 368 SER A N 1
ATOM 2844 C CA . SER A 1 368 ? 24.738 2.094 32.486 1.00 47.03 368 SER A CA 1
ATOM 2845 C C . SER A 1 368 ? 24.708 3.497 33.102 1.00 47.03 368 SER A C 1
ATOM 2847 O O . SER A 1 368 ? 23.837 3.802 33.920 1.00 47.03 368 SER A O 1
ATOM 2849 N N . ALA A 1 369 ? 25.626 4.373 32.685 1.00 44.31 369 ALA A N 1
ATOM 2850 C CA . ALA A 1 369 ? 25.662 5.784 33.091 1.00 44.31 369 ALA A CA 1
ATOM 2851 C C . ALA A 1 369 ? 24.381 6.581 32.728 1.00 44.31 369 ALA A C 1
ATOM 2853 O O . ALA A 1 369 ? 24.265 7.745 33.099 1.00 44.31 369 ALA A O 1
ATOM 2854 N N . SER A 1 370 ? 23.421 5.946 32.043 1.00 46.44 370 SER A N 1
ATOM 2855 C CA . SER A 1 370 ? 22.175 6.516 31.518 1.00 46.44 370 SER A CA 1
ATOM 2856 C C . SER A 1 370 ? 20.935 5.712 31.959 1.00 46.44 370 SER A C 1
ATOM 2858 O O . SER A 1 370 ? 20.003 5.484 31.183 1.00 46.44 370 SER A O 1
ATOM 2860 N N . ALA A 1 371 ? 20.918 5.217 33.199 1.00 44.66 371 ALA A N 1
ATOM 2861 C CA . ALA A 1 371 ? 19.734 4.577 33.772 1.00 44.66 371 ALA A CA 1
ATOM 2862 C C . ALA A 1 371 ? 18.532 5.547 33.743 1.00 44.66 371 ALA A C 1
ATOM 2864 O O . ALA A 1 371 ? 18.622 6.659 34.257 1.00 44.66 371 ALA A O 1
ATOM 2865 N N . GLY A 1 372 ? 17.415 5.132 33.134 1.00 52.81 372 GLY A N 1
ATOM 2866 C CA . GLY A 1 372 ? 16.212 5.965 32.965 1.00 52.81 372 GLY A CA 1
ATOM 2867 C C . GLY A 1 372 ? 16.085 6.691 31.618 1.00 52.81 372 GLY A C 1
ATOM 2868 O O . GLY A 1 372 ? 15.023 7.239 31.334 1.00 52.81 372 GLY A O 1
ATOM 2869 N N . GLU A 1 373 ? 17.106 6.652 30.758 1.00 56.38 373 GLU A N 1
ATOM 2870 C CA . GLU A 1 373 ? 17.031 7.217 29.405 1.00 56.38 373 GLU A CA 1
ATOM 2871 C C . GLU A 1 373 ? 16.090 6.378 28.517 1.00 56.38 373 GLU A C 1
ATOM 2873 O O . GLU A 1 373 ? 16.183 5.144 28.479 1.00 56.38 373 GLU A O 1
ATOM 2878 N N . GLN A 1 374 ? 15.150 7.046 27.840 1.00 62.44 374 GLN A N 1
ATOM 2879 C CA . GLN A 1 374 ? 14.204 6.416 26.919 1.00 62.44 374 GLN A CA 1
ATOM 2880 C C . GLN A 1 374 ? 14.892 6.110 25.590 1.00 62.44 374 GLN A C 1
ATOM 2882 O O . GLN A 1 374 ? 15.388 7.010 24.919 1.00 62.44 374 GLN A O 1
ATOM 2887 N N . VAL A 1 375 ? 14.893 4.839 25.198 1.00 65.12 375 VAL A N 1
ATOM 2888 C CA . VAL A 1 375 ? 15.450 4.389 23.924 1.00 65.12 375 VAL A CA 1
ATOM 2889 C C . VAL A 1 375 ? 14.296 4.070 22.963 1.00 65.12 375 VAL A C 1
ATOM 2891 O O . VAL A 1 375 ? 13.413 3.284 23.327 1.00 65.12 375 VAL A O 1
ATOM 2894 N N . PRO A 1 376 ? 14.259 4.683 21.766 1.00 72.62 376 PRO A N 1
ATOM 2895 C CA . PRO A 1 376 ? 13.252 4.409 20.738 1.00 72.62 376 PRO A CA 1
ATOM 2896 C C . PRO A 1 376 ? 13.442 3.009 20.122 1.00 72.62 376 PRO A C 1
ATOM 2898 O O . PRO A 1 376 ? 14.357 2.265 20.491 1.00 72.62 376 PRO A O 1
ATOM 2901 N N . SER A 1 377 ? 12.592 2.652 19.152 1.00 79.81 377 SER A N 1
ATOM 2902 C CA . SER A 1 377 ? 12.857 1.490 18.289 1.00 79.81 377 SER A CA 1
ATOM 2903 C C . SER A 1 377 ? 14.218 1.633 17.610 1.00 79.81 377 SER A C 1
ATOM 2905 O O . SER A 1 377 ? 14.629 2.730 17.241 1.00 79.81 377 SER A O 1
ATOM 2907 N N . GLN A 1 378 ? 14.914 0.512 17.451 1.00 82.06 378 GLN A N 1
ATOM 2908 C CA . GLN A 1 378 ? 16.175 0.446 16.714 1.00 82.06 378 GLN A CA 1
ATOM 2909 C C . GLN A 1 378 ? 15.972 0.151 15.223 1.00 82.06 378 GLN A C 1
ATOM 2911 O O . GLN A 1 378 ? 16.928 0.155 14.450 1.00 82.06 378 GLN A O 1
ATOM 2916 N N . LEU A 1 379 ? 14.731 -0.103 14.804 1.00 87.19 379 LEU A N 1
ATOM 2917 C CA . LEU A 1 379 ? 14.381 -0.339 13.412 1.00 87.19 379 LEU A CA 1
ATOM 2918 C C . LEU A 1 379 ? 14.028 0.971 12.705 1.00 87.19 379 LEU A C 1
ATOM 2920 O O . LEU A 1 379 ? 13.342 1.827 13.255 1.00 87.19 379 LEU A O 1
ATOM 2924 N N . LYS A 1 380 ? 14.456 1.072 11.446 1.00 87.62 380 LYS A N 1
ATOM 2925 C CA . LYS A 1 380 ? 14.078 2.149 10.520 1.00 87.62 380 LYS A CA 1
ATOM 2926 C C . LYS A 1 380 ? 12.831 1.782 9.723 1.00 87.62 380 LYS A C 1
ATOM 2928 O O . LYS A 1 380 ? 12.535 0.591 9.583 1.00 87.62 380 LYS A O 1
ATOM 2933 N N . LEU A 1 381 ? 12.145 2.769 9.139 1.00 86.44 381 LEU A N 1
ATOM 2934 C CA . LEU A 1 381 ? 10.942 2.553 8.325 1.00 86.44 381 LEU A CA 1
ATOM 2935 C C . LEU A 1 381 ? 11.163 1.504 7.231 1.00 86.44 381 LEU A C 1
ATOM 2937 O O . LEU A 1 381 ? 10.370 0.572 7.109 1.00 86.44 381 LEU A O 1
ATOM 2941 N N . ASP A 1 382 ? 12.268 1.614 6.497 1.00 84.81 382 ASP A N 1
ATOM 2942 C CA . ASP A 1 382 ? 12.592 0.716 5.386 1.00 84.81 382 ASP A CA 1
ATOM 2943 C C . ASP A 1 382 ? 12.660 -0.746 5.832 1.00 84.81 382 ASP A C 1
ATOM 2945 O O . ASP A 1 382 ? 12.100 -1.621 5.174 1.00 84.81 382 ASP A O 1
ATOM 2949 N N . ALA A 1 383 ? 13.262 -1.009 6.997 1.00 87.81 383 ALA A N 1
ATOM 2950 C CA . ALA A 1 383 ? 13.362 -2.353 7.559 1.00 87.81 383 ALA A CA 1
ATOM 2951 C C . ALA A 1 383 ? 11.986 -2.907 7.966 1.00 87.81 383 ALA A C 1
ATOM 2953 O O . ALA A 1 383 ? 11.721 -4.100 7.811 1.00 87.81 383 ALA A O 1
ATOM 2954 N N . VAL A 1 384 ? 11.094 -2.045 8.466 1.00 89.88 384 VAL A N 1
ATOM 2955 C CA . VAL A 1 384 ? 9.726 -2.420 8.852 1.00 89.88 384 VAL A CA 1
ATOM 2956 C C . VAL A 1 384 ? 8.886 -2.752 7.618 1.00 89.88 384 VAL A C 1
ATOM 2958 O O . VAL A 1 384 ? 8.197 -3.774 7.600 1.00 89.88 384 VAL A O 1
ATOM 2961 N N . LEU A 1 385 ? 8.960 -1.922 6.574 1.00 88.06 385 LEU A N 1
ATOM 2962 C CA . LEU A 1 385 ? 8.254 -2.148 5.311 1.00 88.06 385 LEU A CA 1
ATOM 2963 C C . LEU A 1 385 ? 8.787 -3.386 4.578 1.00 88.06 385 LEU A C 1
ATOM 2965 O O . LEU A 1 385 ? 7.998 -4.181 4.067 1.00 88.06 385 LEU A O 1
ATOM 2969 N N . GLU A 1 386 ? 10.104 -3.601 4.586 1.00 85.06 386 GLU A N 1
ATOM 2970 C CA . GLU A 1 386 ? 10.732 -4.795 4.013 1.00 85.06 386 GLU A CA 1
ATOM 2971 C C . GLU A 1 386 ? 10.285 -6.067 4.734 1.00 85.06 386 GLU A C 1
ATOM 2973 O O . GLU A 1 386 ? 9.928 -7.052 4.090 1.00 85.06 386 GLU A O 1
ATOM 2978 N N . ALA A 1 387 ? 10.240 -6.047 6.070 1.00 90.44 387 ALA A N 1
ATOM 2979 C CA . ALA A 1 387 ? 9.739 -7.171 6.852 1.00 90.44 387 ALA A CA 1
ATOM 2980 C C . ALA A 1 387 ? 8.264 -7.459 6.537 1.00 90.44 387 ALA A C 1
ATOM 2982 O O . ALA A 1 387 ? 7.897 -8.616 6.324 1.00 90.44 387 ALA A O 1
ATOM 2983 N N . LEU A 1 388 ? 7.427 -6.417 6.459 1.00 90.81 388 LEU A N 1
ATOM 2984 C CA . LEU A 1 388 ? 6.012 -6.555 6.115 1.00 90.81 388 LEU A CA 1
ATOM 2985 C C . LEU A 1 388 ? 5.842 -7.221 4.748 1.00 90.81 388 LEU A C 1
ATOM 2987 O O . LEU A 1 388 ? 5.063 -8.167 4.616 1.00 90.81 388 LEU A O 1
ATOM 2991 N N . PHE A 1 389 ? 6.589 -6.746 3.751 1.00 84.62 389 PHE A N 1
ATOM 2992 C CA . PHE A 1 389 ? 6.542 -7.295 2.406 1.00 84.62 389 PHE A CA 1
ATOM 2993 C C . PHE A 1 389 ? 7.078 -8.724 2.367 1.00 84.62 389 PHE A C 1
ATOM 2995 O O . PHE A 1 389 ? 6.370 -9.610 1.917 1.00 84.62 389 PHE A O 1
ATOM 3002 N N . ARG A 1 390 ? 8.272 -8.994 2.902 1.00 84.25 390 ARG A N 1
ATOM 3003 C CA . ARG A 1 390 ? 8.901 -10.325 2.869 1.00 84.25 390 ARG A CA 1
ATOM 3004 C C . ARG A 1 390 ? 8.010 -11.417 3.466 1.00 84.25 390 ARG A C 1
ATOM 3006 O O . ARG A 1 390 ? 7.924 -12.515 2.925 1.00 84.25 390 ARG A O 1
ATOM 3013 N N . ILE A 1 391 ? 7.346 -11.134 4.586 1.00 88.56 391 ILE A N 1
ATOM 3014 C CA . ILE A 1 391 ? 6.488 -12.109 5.283 1.00 88.56 391 ILE A CA 1
ATOM 3015 C C . ILE A 1 391 ? 5.171 -12.327 4.537 1.00 88.56 391 ILE A C 1
ATOM 3017 O O . ILE A 1 391 ? 4.622 -13.437 4.541 1.00 88.56 391 ILE A O 1
ATOM 3021 N N . TYR A 1 392 ? 4.643 -11.265 3.929 1.00 88.06 392 TYR A N 1
ATOM 3022 C CA . TYR A 1 392 ? 3.357 -11.270 3.242 1.00 88.06 392 TYR A CA 1
ATOM 3023 C C . TYR A 1 392 ? 3.476 -11.176 1.723 1.00 88.06 392 TYR A C 1
ATOM 3025 O O . TYR A 1 392 ? 2.495 -10.840 1.063 1.00 88.06 392 TYR A O 1
ATOM 3033 N N . ASP A 1 393 ? 4.627 -11.531 1.160 1.00 81.50 393 ASP A N 1
ATOM 3034 C CA . ASP A 1 393 ? 4.837 -11.525 -0.279 1.00 81.50 393 ASP A CA 1
ATOM 3035 C C . ASP A 1 393 ? 3.886 -12.559 -0.909 1.00 81.50 393 ASP A C 1
ATOM 3037 O O . ASP A 1 393 ? 3.927 -13.748 -0.557 1.00 81.50 393 ASP A O 1
ATOM 3041 N N . PRO A 1 394 ? 2.988 -12.133 -1.816 1.00 77.81 394 PRO A N 1
ATOM 3042 C CA . PRO A 1 394 ? 2.056 -13.037 -2.476 1.00 77.81 394 PRO A CA 1
ATOM 3043 C C . PRO A 1 394 ? 2.733 -14.147 -3.290 1.00 77.81 394 PRO A C 1
ATOM 3045 O O . PRO A 1 394 ? 2.087 -15.166 -3.549 1.00 77.81 394 PRO A O 1
ATOM 3048 N N . PHE A 1 395 ? 4.014 -13.998 -3.636 1.00 75.94 395 PHE A N 1
ATOM 3049 C CA . PHE A 1 395 ? 4.774 -14.956 -4.435 1.00 75.94 395 PHE A CA 1
ATOM 3050 C C . PHE A 1 395 ? 5.841 -15.730 -3.662 1.00 75.94 395 PHE A C 1
ATOM 3052 O O . PHE A 1 395 ? 6.397 -16.680 -4.217 1.00 75.94 395 PHE A O 1
ATOM 3059 N N . ALA A 1 396 ? 6.079 -15.422 -2.383 1.00 75.19 396 ALA A N 1
ATOM 3060 C CA . ALA A 1 396 ? 7.121 -16.074 -1.579 1.00 75.19 396 ALA A CA 1
ATOM 3061 C C . ALA A 1 396 ? 6.990 -17.601 -1.500 1.00 75.19 396 ALA A C 1
ATOM 3063 O O . ALA A 1 396 ? 7.973 -18.297 -1.258 1.00 75.19 396 ALA A O 1
ATOM 3064 N N . LEU A 1 397 ? 5.784 -18.136 -1.692 1.00 74.12 397 LEU A N 1
ATOM 3065 C CA . LEU A 1 397 ? 5.515 -19.573 -1.650 1.00 74.12 397 LEU A CA 1
ATOM 3066 C C . LEU A 1 397 ? 5.235 -20.180 -3.027 1.00 74.12 397 LEU A C 1
ATOM 3068 O O . LEU A 1 397 ? 4.849 -21.340 -3.081 1.00 74.12 397 LEU A O 1
ATOM 3072 N N . VAL A 1 398 ? 5.388 -19.431 -4.124 1.00 77.38 398 VAL A N 1
ATOM 3073 C CA . VAL A 1 398 ? 5.137 -19.951 -5.475 1.00 77.38 398 VAL A CA 1
ATOM 3074 C C . VAL A 1 398 ? 6.355 -20.753 -5.938 1.00 77.38 398 VAL A C 1
ATOM 3076 O O . VAL A 1 398 ? 7.406 -20.146 -6.171 1.00 77.38 398 VAL A O 1
ATOM 3079 N N . PRO A 1 399 ? 6.246 -22.089 -6.078 1.00 79.12 399 PRO A N 1
ATOM 3080 C CA . PRO A 1 399 ? 7.340 -22.906 -6.570 1.00 79.12 399 PRO A CA 1
ATOM 3081 C C . PRO A 1 399 ? 7.474 -22.739 -8.085 1.00 79.12 399 PRO A C 1
ATOM 3083 O O . PRO A 1 399 ? 6.501 -22.842 -8.837 1.00 79.12 399 PRO A O 1
ATOM 3086 N N . VAL A 1 400 ? 8.698 -22.494 -8.535 1.00 83.56 400 VAL A N 1
ATOM 3087 C CA . VAL A 1 400 ? 9.052 -22.388 -9.947 1.00 83.56 400 VAL A CA 1
ATOM 3088 C C . VAL A 1 400 ? 10.364 -23.101 -10.225 1.00 83.56 400 VAL A C 1
ATOM 3090 O O . VAL A 1 400 ? 11.280 -23.099 -9.411 1.00 83.56 400 VAL A O 1
ATOM 3093 N N . THR A 1 401 ? 10.474 -23.713 -11.390 1.00 86.75 401 THR A N 1
ATOM 3094 C CA . THR A 1 401 ? 11.740 -24.181 -11.931 1.00 86.75 401 THR A CA 1
ATOM 3095 C C . THR A 1 401 ? 12.421 -23.007 -12.622 1.00 86.75 401 THR A C 1
ATOM 3097 O O . THR A 1 401 ? 11.886 -22.433 -13.572 1.00 86.75 401 THR A O 1
ATOM 3100 N N . ASP A 1 402 ? 13.590 -22.635 -12.117 1.00 87.62 402 ASP A N 1
ATOM 3101 C CA . ASP A 1 402 ? 14.470 -21.665 -12.758 1.00 87.62 402 ASP A CA 1
ATOM 3102 C C . ASP A 1 402 ? 15.054 -22.303 -14.022 1.00 87.62 402 ASP A C 1
ATOM 3104 O O . ASP A 1 402 ? 15.638 -23.385 -13.959 1.00 87.62 402 ASP A O 1
ATOM 3108 N N . LEU A 1 403 ? 14.871 -21.671 -15.181 1.00 82.88 403 LEU A N 1
ATOM 3109 C CA . LEU A 1 403 ? 15.366 -22.234 -16.436 1.00 82.88 403 LEU A CA 1
ATOM 3110 C C . LEU A 1 403 ? 16.870 -22.042 -16.636 1.00 82.88 403 LEU A C 1
ATOM 3112 O O . LEU A 1 403 ? 17.439 -22.679 -17.519 1.00 82.88 403 LEU A O 1
ATOM 3116 N N . GLU A 1 404 ? 17.523 -21.187 -15.848 1.00 81.56 404 GLU A N 1
ATOM 3117 C CA . GLU A 1 404 ? 18.967 -20.991 -15.965 1.00 81.56 404 GLU A CA 1
ATOM 3118 C C . GLU A 1 404 ? 19.750 -22.202 -15.445 1.00 81.56 404 GLU A C 1
ATOM 3120 O O . GLU A 1 404 ? 20.708 -22.636 -16.084 1.00 81.56 404 GLU A O 1
ATOM 3125 N N . ASP A 1 405 ? 19.343 -22.759 -14.302 1.00 83.00 405 ASP A N 1
ATOM 3126 C CA . ASP A 1 405 ? 20.017 -23.902 -13.673 1.00 83.00 405 ASP A CA 1
ATOM 3127 C C . ASP A 1 405 ? 19.134 -25.152 -13.526 1.00 83.00 405 ASP A C 1
ATOM 3129 O O . ASP A 1 405 ? 19.599 -26.181 -13.035 1.00 83.00 405 ASP A O 1
ATOM 3133 N N . GLY A 1 406 ? 17.876 -25.095 -13.972 1.00 82.56 406 GLY A N 1
ATOM 3134 C CA . GLY A 1 406 ? 16.927 -26.209 -13.925 1.00 82.56 406 GLY A CA 1
ATOM 3135 C C . GLY A 1 406 ? 16.463 -26.576 -12.514 1.00 82.56 406 GLY A C 1
ATOM 3136 O O . GLY A 1 406 ? 15.840 -27.624 -12.332 1.00 82.56 406 GLY A O 1
ATOM 3137 N N . THR A 1 407 ? 16.774 -25.761 -11.502 1.00 86.12 407 THR A N 1
ATOM 3138 C CA . THR A 1 407 ? 16.465 -26.076 -10.102 1.00 86.12 407 THR A CA 1
ATOM 3139 C C . THR A 1 407 ? 15.097 -25.551 -9.683 1.00 86.12 407 THR A C 1
ATOM 3141 O O . THR A 1 407 ? 14.643 -24.497 -10.129 1.00 86.12 407 THR A O 1
ATOM 3144 N N . LEU A 1 408 ? 14.427 -26.294 -8.799 1.00 85.12 408 LEU A N 1
ATOM 3145 C CA . LEU A 1 408 ? 13.192 -25.846 -8.164 1.00 85.12 408 LEU A CA 1
ATOM 3146 C C . LEU A 1 408 ? 13.518 -24.791 -7.097 1.00 85.12 408 LEU A C 1
ATOM 3148 O O . LEU A 1 408 ? 14.282 -25.055 -6.168 1.00 85.12 408 LEU A O 1
ATOM 3152 N N . LYS A 1 409 ? 12.923 -23.610 -7.231 1.00 86.44 409 LYS A N 1
ATOM 3153 C CA . LYS A 1 409 ? 13.102 -22.439 -6.368 1.00 86.44 409 LYS A CA 1
ATOM 3154 C C . LYS A 1 409 ? 11.755 -21.785 -6.066 1.00 86.44 409 LYS A C 1
ATOM 3156 O O . LYS A 1 409 ? 10.730 -22.155 -6.633 1.00 86.44 409 LYS A O 1
ATOM 3161 N N . ARG A 1 410 ? 11.739 -20.792 -5.177 1.00 83.50 410 ARG A N 1
ATOM 3162 C CA . ARG A 1 410 ? 10.591 -19.882 -5.053 1.00 83.50 410 ARG A CA 1
ATOM 3163 C C . ARG A 1 410 ? 10.714 -18.784 -6.102 1.00 83.50 410 ARG A C 1
ATOM 3165 O O . ARG A 1 410 ? 11.826 -18.437 -6.492 1.00 83.50 410 ARG A O 1
ATOM 3172 N N . LEU A 1 411 ? 9.590 -18.220 -6.543 1.00 82.25 411 LEU A N 1
ATOM 3173 C CA . LEU A 1 411 ? 9.593 -17.173 -7.570 1.00 82.25 411 LEU A CA 1
ATOM 3174 C C . LEU A 1 411 ? 10.524 -15.982 -7.243 1.00 82.25 411 LEU A C 1
ATOM 3176 O O . LEU A 1 411 ? 11.252 -15.565 -8.145 1.00 82.25 411 LEU A O 1
ATOM 3180 N N . PRO A 1 412 ? 10.593 -15.467 -5.996 1.00 80.44 412 PRO A N 1
ATOM 3181 C CA . PRO A 1 412 ? 11.538 -14.398 -5.656 1.00 80.44 412 PRO A CA 1
ATOM 3182 C C . PRO A 1 412 ? 13.014 -14.812 -5.769 1.00 80.44 412 PRO A C 1
ATOM 3184 O O . PRO A 1 412 ? 13.866 -13.976 -6.069 1.00 80.44 412 PRO A O 1
ATOM 3187 N N . ASP A 1 413 ? 13.308 -16.103 -5.590 1.00 83.00 413 ASP A N 1
ATOM 3188 C CA . ASP A 1 413 ? 14.663 -16.665 -5.561 1.00 83.00 413 ASP A CA 1
ATOM 3189 C C . ASP A 1 413 ? 15.205 -17.005 -6.961 1.00 83.00 413 ASP A C 1
ATOM 3191 O O . ASP A 1 413 ? 16.328 -17.502 -7.091 1.00 83.00 413 ASP A O 1
ATOM 3195 N N . VAL A 1 414 ? 14.421 -16.763 -8.020 1.00 84.81 414 VAL A N 1
ATOM 3196 C CA . VAL A 1 414 ? 14.865 -16.950 -9.408 1.00 84.81 414 VAL A CA 1
ATOM 3197 C C . VAL A 1 414 ? 16.097 -16.090 -9.645 1.00 84.81 414 VAL A C 1
ATOM 3199 O O . VAL A 1 414 ? 16.105 -14.881 -9.365 1.00 84.81 414 VAL A O 1
ATOM 3202 N N . LYS A 1 415 ? 17.163 -16.732 -10.129 1.00 80.06 415 LYS A N 1
ATOM 3203 C CA . LYS A 1 415 ? 18.434 -16.052 -10.323 1.00 80.06 415 LYS A CA 1
ATOM 3204 C C . LYS A 1 415 ? 18.342 -15.136 -11.526 1.00 80.06 415 LYS A C 1
ATOM 3206 O O . LYS A 1 415 ? 17.687 -15.407 -12.530 1.00 80.06 415 LYS A O 1
ATOM 3211 N N . THR A 1 416 ? 19.006 -14.003 -11.389 1.00 68.44 416 THR A N 1
ATOM 3212 C CA . THR A 1 416 ? 19.206 -13.099 -12.502 1.00 68.44 416 THR A CA 1
ATOM 3213 C C . THR A 1 416 ? 20.238 -13.734 -13.418 1.00 68.44 416 THR A C 1
ATOM 3215 O O . THR A 1 416 ? 21.386 -13.895 -12.993 1.00 68.44 416 THR A O 1
ATOM 3218 N N . SER A 1 417 ? 19.859 -14.070 -14.654 1.00 65.25 417 SER A N 1
ATOM 3219 C CA . SER A 1 417 ? 20.856 -14.612 -15.574 1.00 65.25 417 SER A CA 1
ATOM 3220 C C . SER A 1 417 ? 21.948 -13.591 -15.868 1.00 65.25 417 SER A C 1
ATOM 3222 O O . SER A 1 417 ? 21.767 -12.375 -15.689 1.00 65.25 417 SER A O 1
ATOM 3224 N N . ARG A 1 418 ? 23.117 -14.091 -16.290 1.00 63.72 418 ARG A N 1
ATOM 3225 C CA . ARG A 1 418 ? 24.239 -13.238 -16.708 1.00 63.72 418 ARG A CA 1
ATOM 3226 C C . ARG A 1 418 ? 23.748 -12.131 -17.644 1.00 63.72 418 ARG A C 1
ATOM 3228 O O . ARG A 1 418 ? 23.052 -12.386 -18.626 1.00 63.72 418 ARG A O 1
ATOM 3235 N N . ARG A 1 419 ? 24.172 -10.902 -17.336 1.00 69.06 419 ARG A N 1
ATOM 3236 C CA . ARG A 1 419 ? 23.877 -9.695 -18.113 1.00 69.06 419 ARG A CA 1
ATOM 3237 C C . ARG A 1 419 ? 24.232 -9.944 -19.584 1.00 69.06 419 ARG A C 1
ATOM 3239 O O . ARG A 1 419 ? 25.403 -10.120 -19.909 1.00 69.06 419 ARG A O 1
ATOM 3246 N N . THR A 1 420 ? 23.220 -10.000 -20.443 1.00 62.59 420 THR A N 1
ATOM 3247 C CA . THR A 1 420 ? 23.365 -10.224 -21.890 1.00 62.59 420 THR A CA 1
ATOM 3248 C C . THR A 1 420 ? 23.102 -8.887 -22.559 1.00 62.59 420 THR A C 1
ATOM 3250 O O . THR A 1 420 ? 22.054 -8.306 -22.296 1.00 62.59 420 THR A O 1
ATOM 3253 N N . GLY A 1 421 ? 24.048 -8.335 -23.319 1.00 64.44 421 GLY A N 1
ATOM 3254 C CA . GLY A 1 421 ? 23.887 -7.000 -23.914 1.00 64.44 421 GLY A CA 1
ATOM 3255 C C . GLY A 1 421 ? 23.474 -5.907 -22.913 1.00 64.44 421 GLY A C 1
ATOM 3256 O O . GLY A 1 421 ? 22.581 -5.113 -23.174 1.00 64.44 421 GLY A O 1
ATOM 3257 N N . GLY A 1 422 ? 24.021 -5.912 -21.695 1.00 78.38 422 GLY A N 1
ATOM 3258 C CA . GLY A 1 422 ? 23.684 -4.884 -20.705 1.00 78.38 422 GLY A CA 1
ATOM 3259 C C . GLY A 1 422 ? 22.302 -5.015 -20.033 1.00 78.38 422 GLY A C 1
ATOM 3260 O O . GLY A 1 422 ? 22.066 -4.281 -19.070 1.00 78.38 422 GLY A O 1
ATOM 3261 N N . LYS A 1 423 ? 21.442 -5.958 -20.446 1.00 88.25 423 LYS A N 1
ATOM 3262 C CA . LYS A 1 423 ? 20.126 -6.228 -19.835 1.00 88.25 423 LYS A CA 1
ATOM 3263 C C . LYS A 1 423 ? 20.115 -7.526 -19.027 1.00 88.25 423 LYS A C 1
ATOM 3265 O O . LYS A 1 423 ? 20.913 -8.437 -19.273 1.00 88.25 423 LYS A O 1
ATOM 3270 N N . HIS A 1 424 ? 19.194 -7.628 -18.072 1.00 89.00 424 HIS A N 1
ATOM 3271 C CA . HIS A 1 424 ? 18.957 -8.855 -17.313 1.00 89.00 424 HIS A CA 1
ATOM 3272 C C . HIS A 1 424 ? 17.791 -9.653 -17.892 1.00 89.00 424 HIS A C 1
ATOM 3274 O O . HIS A 1 424 ? 16.711 -9.122 -18.138 1.00 89.00 424 HIS A O 1
ATOM 3280 N N . VAL A 1 425 ? 17.992 -10.955 -18.072 1.00 89.38 425 VAL A N 1
ATOM 3281 C CA . VAL A 1 425 ? 16.933 -11.866 -18.514 1.00 89.38 425 VAL A CA 1
ATOM 3282 C C . VAL A 1 425 ? 16.674 -12.850 -17.387 1.00 89.38 425 VAL A C 1
ATOM 3284 O O . VAL A 1 425 ? 17.591 -13.526 -16.934 1.00 89.38 425 VAL A O 1
ATOM 3287 N N . LEU A 1 426 ? 15.448 -12.920 -16.894 1.00 90.44 426 LEU A N 1
ATOM 3288 C CA . LEU A 1 426 ? 15.034 -13.916 -15.913 1.00 90.44 426 LEU A CA 1
ATOM 3289 C C . LEU A 1 426 ? 13.978 -14.794 -16.561 1.00 90.44 426 LEU A C 1
ATOM 3291 O O . LEU A 1 426 ? 13.150 -14.310 -17.332 1.00 90.44 426 LEU A O 1
ATOM 3295 N N . SER A 1 427 ? 14.011 -16.087 -16.271 1.00 89.06 427 SER A N 1
ATOM 3296 C CA . SER A 1 427 ? 13.072 -17.028 -16.867 1.00 89.06 427 SER A CA 1
ATOM 3297 C C . SER A 1 427 ? 12.775 -18.166 -15.916 1.00 89.06 427 SER A C 1
ATOM 3299 O O . SER A 1 427 ? 13.683 -18.885 -15.499 1.00 89.06 427 SER A O 1
ATOM 3301 N N . ALA A 1 428 ? 11.499 -18.351 -15.612 1.00 87.81 428 ALA A N 1
ATOM 3302 C CA . ALA A 1 428 ? 11.042 -19.411 -14.735 1.00 87.81 428 ALA A CA 1
ATOM 3303 C C . ALA A 1 428 ? 9.778 -20.070 -15.288 1.00 87.81 428 ALA A C 1
ATOM 3305 O O . ALA A 1 428 ? 8.997 -19.456 -16.023 1.00 87.81 428 ALA A O 1
ATOM 3306 N N . CYS A 1 429 ? 9.553 -21.324 -14.915 1.00 84.38 429 CYS A N 1
ATOM 3307 C CA . CYS A 1 429 ? 8.299 -22.010 -15.188 1.00 84.38 429 CYS A CA 1
ATOM 3308 C C . CYS A 1 429 ? 7.695 -22.582 -13.909 1.00 84.38 429 CYS A C 1
ATOM 3310 O O . CYS A 1 429 ? 8.407 -23.093 -13.055 1.00 84.38 429 CYS A O 1
ATOM 3312 N N . TRP A 1 430 ? 6.379 -22.475 -13.736 1.00 79.75 430 TRP A N 1
ATOM 3313 C CA . TRP A 1 430 ? 5.724 -23.032 -12.547 1.00 79.75 430 TRP A CA 1
ATOM 3314 C C . TRP A 1 430 ? 5.218 -24.454 -12.809 1.00 79.75 430 TRP A C 1
ATOM 3316 O O . TRP A 1 430 ? 4.807 -24.786 -13.925 1.00 79.75 430 TRP A O 1
ATOM 3326 N N . SER A 1 431 ? 5.244 -25.297 -11.772 1.00 67.44 431 SER A N 1
ATOM 3327 C CA . SER A 1 431 ? 4.790 -26.691 -11.855 1.00 67.44 431 SER A CA 1
ATOM 3328 C C . SER A 1 431 ? 3.274 -26.785 -12.059 1.00 67.44 431 SER A C 1
ATOM 3330 O O . SER A 1 431 ? 2.499 -25.965 -11.569 1.00 67.44 431 SER A O 1
ATOM 3332 N N . ARG A 1 432 ? 2.834 -27.812 -12.795 1.00 59.09 432 ARG A N 1
ATOM 3333 C CA . ARG A 1 432 ? 1.416 -28.079 -13.088 1.00 59.09 432 ARG A CA 1
ATOM 3334 C C . ARG A 1 432 ? 0.660 -28.664 -11.891 1.00 59.09 432 ARG A C 1
ATOM 3336 O O . ARG A 1 432 ? -0.563 -28.543 -11.848 1.00 59.09 432 ARG A O 1
ATOM 3343 N N . GLU A 1 433 ? 1.375 -29.335 -10.994 1.00 56.62 433 GLU A N 1
ATOM 3344 C CA . GLU A 1 433 ? 0.809 -30.117 -9.888 1.00 56.62 433 GLU A CA 1
ATOM 3345 C C . GLU A 1 433 ? 0.664 -29.299 -8.606 1.00 56.62 433 GLU A C 1
ATOM 3347 O O . GLU A 1 433 ? -0.193 -29.607 -7.780 1.00 56.62 433 GLU A O 1
ATOM 3352 N N . ASP A 1 434 ? 1.422 -28.207 -8.492 1.00 54.75 434 ASP A N 1
ATOM 3353 C CA . ASP A 1 434 ? 1.333 -27.298 -7.361 1.00 54.75 434 ASP A CA 1
ATOM 3354 C C . ASP A 1 434 ? 0.218 -26.274 -7.613 1.00 54.75 434 ASP A C 1
ATOM 3356 O O . ASP A 1 434 ? 0.325 -25.441 -8.523 1.00 54.75 434 ASP A O 1
ATOM 3360 N N . PRO A 1 435 ? -0.889 -26.311 -6.848 1.00 51.44 435 PRO A N 1
ATOM 3361 C CA . PRO A 1 435 ? -1.890 -25.267 -6.937 1.00 51.44 435 PRO A CA 1
ATOM 3362 C C . PRO A 1 435 ? -1.225 -23.942 -6.573 1.00 51.44 435 PRO A C 1
ATOM 3364 O O . PRO A 1 435 ? -0.597 -23.809 -5.522 1.00 51.44 435 PRO A O 1
ATOM 3367 N N . LEU A 1 436 ? -1.385 -22.938 -7.436 1.00 53.75 436 LEU A N 1
ATOM 3368 C CA . LEU A 1 436 ? -1.020 -21.579 -7.065 1.00 53.75 436 LEU A CA 1
ATOM 3369 C C . LEU A 1 436 ? -1.746 -21.223 -5.763 1.00 53.75 436 LEU A C 1
ATOM 3371 O O . LEU A 1 436 ? -2.904 -21.618 -5.583 1.00 53.75 436 LEU A O 1
ATOM 3375 N N . PRO A 1 437 ? -1.119 -20.433 -4.876 1.00 50.56 437 PRO A N 1
ATOM 3376 C CA . PRO A 1 437 ? -1.738 -20.011 -3.621 1.00 50.56 437 PRO A CA 1
ATOM 3377 C C . PRO A 1 437 ? -3.073 -19.273 -3.832 1.00 50.56 437 PRO A C 1
ATOM 3379 O O . PRO A 1 437 ? -3.856 -19.122 -2.896 1.00 50.56 437 PRO A O 1
ATOM 3382 N N . HIS A 1 438 ? -3.365 -18.852 -5.067 1.00 51.34 438 HIS A N 1
ATOM 3383 C CA . HIS A 1 438 ? -4.640 -18.295 -5.480 1.00 51.34 438 HIS A CA 1
ATOM 3384 C C . HIS A 1 438 ? -5.206 -19.063 -6.695 1.00 51.34 438 HIS A C 1
ATOM 3386 O O . HIS A 1 438 ? -4.446 -19.392 -7.603 1.00 51.34 438 HIS A O 1
ATOM 3392 N N . PRO A 1 439 ? -6.535 -19.282 -6.804 1.00 44.16 439 PRO A N 1
ATOM 3393 C CA . PRO A 1 439 ? -7.178 -19.997 -7.924 1.00 44.16 439 PRO A CA 1
ATOM 3394 C C . PRO A 1 439 ? -7.037 -19.329 -9.312 1.00 44.16 439 PRO A C 1
ATOM 3396 O O . PRO A 1 439 ? -7.654 -19.768 -10.282 1.00 44.16 439 PRO A O 1
ATOM 3399 N N . ALA A 1 440 ? -6.255 -18.254 -9.428 1.00 50.50 440 ALA A N 1
ATOM 3400 C CA . ALA A 1 440 ? -6.004 -17.546 -10.675 1.00 50.50 440 ALA A CA 1
ATOM 3401 C C . ALA A 1 440 ? -4.650 -17.976 -11.265 1.00 50.50 440 ALA A C 1
ATOM 3403 O O . ALA A 1 440 ? -3.660 -18.078 -10.551 1.00 50.50 440 ALA A O 1
ATOM 3404 N N . SER A 1 441 ? -4.594 -18.205 -12.581 1.00 51.53 441 SER A N 1
ATOM 3405 C CA . SER A 1 441 ? -3.334 -18.437 -13.306 1.00 51.53 441 SER A CA 1
ATOM 3406 C C . SER A 1 441 ? -2.377 -17.241 -13.149 1.00 51.53 441 SER A C 1
ATOM 3408 O O . SER A 1 441 ? -2.880 -16.121 -13.129 1.00 51.53 441 SER A O 1
ATOM 3410 N N . PRO A 1 442 ? -1.041 -17.391 -13.182 1.00 50.41 442 PRO A N 1
ATOM 3411 C CA . PRO A 1 442 ? -0.075 -16.305 -12.988 1.00 50.41 442 PRO A CA 1
ATOM 3412 C C . PRO A 1 442 ? -0.203 -15.175 -14.008 1.00 50.41 442 PRO A C 1
ATOM 3414 O O . PRO A 1 442 ? 0.021 -14.019 -13.678 1.00 50.41 442 PRO A O 1
ATOM 3417 N N . ALA A 1 443 ? -0.706 -15.487 -15.207 1.00 47.94 443 ALA A N 1
ATOM 3418 C CA . ALA A 1 443 ? -1.085 -14.492 -16.206 1.00 47.94 443 ALA A CA 1
ATOM 3419 C C . ALA A 1 443 ? -2.232 -13.568 -15.752 1.00 47.94 443 ALA A C 1
ATOM 3421 O O . ALA A 1 443 ? -2.190 -12.360 -15.964 1.00 47.94 443 ALA A O 1
ATOM 3422 N N . LYS A 1 444 ? -3.221 -14.120 -15.039 1.00 55.09 444 LYS A N 1
ATOM 3423 C CA . LYS A 1 444 ? -4.210 -13.325 -14.300 1.00 55.09 444 LYS A CA 1
ATOM 3424 C C . LYS A 1 444 ? -3.564 -12.683 -13.068 1.00 55.09 444 LYS A C 1
ATOM 3426 O O . LYS A 1 444 ? -3.952 -11.581 -12.718 1.00 55.09 444 LYS A O 1
ATOM 3431 N N . LEU A 1 445 ? -2.566 -13.328 -12.451 1.00 54.53 445 LEU A N 1
ATOM 3432 C CA . LEU A 1 445 ? -1.851 -12.791 -11.289 1.00 54.53 445 LEU A CA 1
ATOM 3433 C C . LEU A 1 445 ? -0.903 -11.624 -11.577 1.00 54.53 445 LEU A C 1
ATOM 3435 O O . LEU A 1 445 ? -0.421 -11.053 -10.623 1.00 54.53 445 LEU A O 1
ATOM 3439 N N . CYS A 1 446 ? -0.598 -11.253 -12.817 1.00 51.78 446 CYS A N 1
ATOM 3440 C CA . CYS A 1 446 ? 0.217 -10.053 -13.068 1.00 51.78 446 CYS A CA 1
ATOM 3441 C C . CYS A 1 446 ? -0.616 -8.932 -13.678 1.00 51.78 446 CYS A C 1
ATOM 3443 O O . CYS A 1 446 ? -0.468 -7.788 -13.272 1.00 51.78 446 CYS A O 1
ATOM 3445 N N . GLY A 1 447 ? -1.594 -9.262 -14.531 1.00 54.38 447 GLY A N 1
ATOM 3446 C CA . GLY A 1 447 ? -2.588 -8.286 -14.993 1.00 54.38 447 GLY A CA 1
ATOM 3447 C C . GLY A 1 447 ? -3.530 -7.777 -13.890 1.00 54.38 447 GLY A C 1
ATOM 3448 O O . GLY A 1 447 ? -4.039 -6.670 -13.999 1.00 54.38 447 GLY A O 1
ATOM 3449 N N . LEU A 1 448 ? -3.755 -8.553 -12.821 1.00 56.88 448 LEU A N 1
ATOM 3450 C CA . LEU A 1 448 ? -4.546 -8.133 -11.651 1.00 56.88 448 LEU A CA 1
ATOM 3451 C C . LEU A 1 448 ? -3.674 -7.611 -10.491 1.00 56.88 448 LEU A C 1
ATOM 3453 O O . LEU A 1 448 ? -4.225 -7.275 -9.439 1.00 56.88 448 LEU A O 1
ATOM 3457 N N . PHE A 1 449 ? -2.334 -7.610 -10.635 1.00 70.00 449 PHE A N 1
ATOM 3458 C CA . PHE A 1 449 ? -1.434 -7.352 -9.509 1.00 70.00 449 PHE A CA 1
ATOM 3459 C C . PHE A 1 449 ? -0.286 -6.387 -9.829 1.00 70.00 449 PHE A C 1
ATOM 3461 O O . PHE A 1 449 ? 0.834 -6.815 -10.129 1.00 70.00 449 PHE A O 1
ATOM 3468 N N . PRO A 1 450 ? -0.527 -5.075 -9.698 1.00 75.94 450 PRO A N 1
ATOM 3469 C CA . PRO A 1 450 ? 0.484 -4.049 -9.932 1.00 75.94 450 PRO A CA 1
ATOM 3470 C C . PRO A 1 450 ? 1.770 -4.269 -9.118 1.00 75.94 450 PRO A C 1
ATOM 3472 O O . PRO A 1 450 ? 2.872 -4.151 -9.642 1.00 75.94 450 PRO A O 1
ATOM 3475 N N . THR A 1 451 ? 1.663 -4.672 -7.850 1.00 79.56 451 THR A N 1
ATOM 3476 C CA . THR A 1 451 ? 2.835 -4.897 -6.981 1.00 79.56 451 THR A CA 1
ATOM 3477 C C . THR A 1 451 ? 3.698 -6.063 -7.450 1.00 79.56 451 THR A C 1
ATOM 3479 O O . THR A 1 451 ? 4.920 -5.969 -7.418 1.00 79.56 451 THR A O 1
ATOM 3482 N N . ALA A 1 452 ? 3.072 -7.141 -7.933 1.00 77.62 452 ALA A N 1
ATOM 3483 C CA . ALA A 1 452 ? 3.769 -8.300 -8.484 1.00 77.62 452 ALA A CA 1
ATOM 3484 C C . ALA A 1 452 ? 4.660 -7.909 -9.661 1.00 77.62 452 ALA A C 1
ATOM 3486 O O . ALA A 1 452 ? 5.839 -8.256 -9.717 1.00 77.62 452 ALA A O 1
ATOM 3487 N N . ALA A 1 453 ? 4.063 -7.160 -10.590 1.00 82.19 453 ALA A N 1
ATOM 3488 C CA . ALA A 1 453 ? 4.718 -6.672 -11.786 1.00 82.19 453 ALA A CA 1
ATOM 3489 C C . ALA A 1 453 ? 5.908 -5.783 -11.424 1.00 82.19 453 ALA A C 1
ATOM 3491 O O . ALA A 1 453 ? 7.005 -6.008 -11.922 1.00 82.19 453 ALA A O 1
ATOM 3492 N N . ARG A 1 454 ? 5.726 -4.843 -10.490 1.00 86.50 454 ARG A N 1
ATOM 3493 C CA . ARG A 1 454 ? 6.804 -3.960 -10.027 1.00 86.50 454 ARG A CA 1
ATOM 3494 C C . ARG A 1 454 ? 7.947 -4.727 -9.368 1.00 86.50 454 ARG A C 1
ATOM 3496 O O . ARG A 1 454 ? 9.099 -4.503 -9.714 1.00 86.50 454 ARG A O 1
ATOM 3503 N N . VAL A 1 455 ? 7.649 -5.673 -8.479 1.00 84.44 455 VAL A N 1
ATOM 3504 C CA . VAL A 1 455 ? 8.675 -6.469 -7.782 1.00 84.44 455 VAL A CA 1
ATOM 3505 C C . VAL A 1 455 ? 9.464 -7.334 -8.764 1.00 84.44 455 VAL A C 1
ATOM 3507 O O . VAL A 1 455 ? 10.691 -7.361 -8.711 1.00 84.44 455 VAL A O 1
ATOM 3510 N N . MET A 1 456 ? 8.801 -7.991 -9.720 1.00 86.12 456 MET A N 1
ATOM 3511 C CA . MET A 1 456 ? 9.506 -8.701 -10.796 1.00 86.12 456 MET A CA 1
ATOM 3512 C C . MET A 1 456 ? 10.284 -7.737 -11.704 1.00 86.12 456 MET A C 1
ATOM 3514 O O . MET A 1 456 ? 11.391 -8.059 -12.127 1.00 86.12 456 MET A O 1
ATOM 3518 N N . GLY A 1 457 ? 9.750 -6.539 -11.952 1.00 89.31 457 GLY A N 1
ATOM 3519 C CA . GLY A 1 457 ? 10.414 -5.462 -12.680 1.00 89.31 457 GLY A CA 1
ATOM 3520 C C . GLY A 1 457 ? 11.716 -5.025 -12.006 1.00 89.31 457 GLY A C 1
ATOM 3521 O O . GLY A 1 457 ? 12.748 -4.981 -12.667 1.00 89.31 457 GLY A O 1
ATOM 3522 N N . ALA A 1 458 ? 11.738 -4.829 -10.686 1.00 89.44 458 ALA A N 1
ATOM 3523 C CA . ALA A 1 458 ? 12.969 -4.559 -9.934 1.00 89.44 458 ALA A CA 1
ATOM 3524 C C . ALA A 1 458 ? 14.047 -5.626 -10.166 1.00 89.44 458 ALA A C 1
ATOM 3526 O O . ALA A 1 458 ? 15.222 -5.308 -10.358 1.00 89.44 458 ALA A O 1
ATOM 3527 N N . ARG A 1 459 ? 13.656 -6.905 -10.227 1.00 88.25 459 ARG A N 1
ATOM 3528 C CA . ARG A 1 459 ? 14.599 -8.009 -10.485 1.00 88.25 459 ARG A CA 1
ATOM 3529 C C . ARG A 1 459 ? 15.267 -7.889 -11.855 1.00 88.25 459 ARG A C 1
ATOM 3531 O O . ARG A 1 459 ? 16.428 -8.271 -11.996 1.00 88.25 459 ARG A O 1
ATOM 3538 N N . THR A 1 460 ? 14.585 -7.306 -12.842 1.00 90.44 460 THR A N 1
ATOM 3539 C CA . THR A 1 460 ? 15.169 -7.022 -14.163 1.00 90.44 460 THR A CA 1
ATOM 3540 C C . THR A 1 460 ? 16.201 -5.886 -14.147 1.00 90.44 460 THR A C 1
ATOM 3542 O O . THR A 1 460 ? 17.000 -5.789 -15.069 1.00 90.44 460 THR A O 1
ATOM 3545 N N . TYR A 1 461 ? 16.274 -5.082 -13.085 1.00 89.12 461 TYR A N 1
ATOM 3546 C CA . TYR A 1 461 ? 17.371 -4.132 -12.852 1.00 89.12 461 TYR A CA 1
ATOM 3547 C C . TYR A 1 461 ? 18.536 -4.741 -12.051 1.00 89.12 461 TYR A C 1
ATOM 3549 O O . TYR A 1 461 ? 19.497 -4.049 -11.726 1.00 89.12 461 TYR A O 1
ATOM 3557 N N . GLY A 1 462 ? 18.467 -6.034 -11.714 1.00 85.81 462 GLY A N 1
ATOM 3558 C CA . GLY A 1 462 ? 19.478 -6.709 -10.898 1.00 85.81 462 GLY A CA 1
ATOM 3559 C C . GLY A 1 462 ? 19.353 -6.441 -9.393 1.00 85.81 462 GLY A C 1
ATOM 3560 O O . GLY A 1 462 ? 20.219 -6.872 -8.632 1.00 85.81 462 GLY A O 1
ATOM 3561 N N . VAL A 1 463 ? 18.279 -5.778 -8.948 1.00 86.00 463 VAL A N 1
ATOM 3562 C CA . VAL A 1 463 ? 17.967 -5.568 -7.524 1.00 86.00 463 VAL A CA 1
ATOM 3563 C C . VAL A 1 463 ? 17.785 -6.918 -6.845 1.00 86.00 463 VAL A C 1
ATOM 3565 O O . VAL A 1 463 ? 17.097 -7.770 -7.402 1.00 86.00 463 VAL A O 1
ATOM 3568 N N . SER A 1 464 ? 18.365 -7.129 -5.659 1.00 82.50 464 SER A N 1
ATOM 3569 C CA . SER A 1 464 ? 18.246 -8.388 -4.906 1.00 82.50 464 SER A CA 1
ATOM 3570 C C . SER A 1 464 ? 16.797 -8.674 -4.461 1.00 82.50 464 SER A C 1
ATOM 3572 O O . SER A 1 464 ? 16.004 -7.736 -4.353 1.00 82.50 464 SER A O 1
ATOM 3574 N N . PRO A 1 465 ? 16.402 -9.940 -4.209 1.00 77.56 465 PRO A N 1
ATOM 3575 C CA . PRO A 1 465 ? 15.027 -10.260 -3.807 1.00 77.56 465 PRO A CA 1
ATOM 3576 C C . PRO A 1 465 ? 14.580 -9.505 -2.549 1.00 77.56 465 PRO A C 1
ATOM 3578 O O . PRO A 1 465 ? 13.426 -9.103 -2.450 1.00 77.56 465 PRO A O 1
ATOM 3581 N N . GLU A 1 466 ? 15.505 -9.260 -1.620 1.00 74.62 466 GLU A N 1
ATOM 3582 C CA . GLU A 1 466 ? 15.247 -8.571 -0.353 1.00 74.62 466 GLU A CA 1
ATOM 3583 C C . GLU A 1 466 ? 14.897 -7.091 -0.558 1.00 74.62 466 GLU A C 1
ATOM 3585 O O . GLU A 1 466 ? 14.076 -6.541 0.168 1.00 74.62 466 GLU A O 1
ATOM 3590 N N . ARG A 1 467 ? 15.467 -6.455 -1.589 1.00 76.06 467 ARG A N 1
ATOM 3591 C CA . ARG A 1 467 ? 15.250 -5.035 -1.902 1.00 76.06 467 ARG A CA 1
ATOM 3592 C C . ARG A 1 467 ? 14.216 -4.784 -2.996 1.00 76.06 467 ARG A C 1
ATOM 3594 O O . ARG A 1 467 ? 13.844 -3.637 -3.232 1.00 76.06 467 ARG A O 1
ATOM 3601 N N . ALA A 1 468 ? 13.721 -5.833 -3.652 1.00 77.62 468 ALA A N 1
ATOM 3602 C CA . ALA A 1 468 ? 12.912 -5.723 -4.867 1.00 77.62 468 ALA A CA 1
ATOM 3603 C C . ALA A 1 468 ? 11.612 -4.913 -4.707 1.00 77.62 468 ALA A C 1
ATOM 3605 O O . ALA A 1 468 ? 11.096 -4.411 -5.698 1.00 77.62 468 ALA A O 1
ATOM 3606 N N . MET A 1 469 ? 11.082 -4.768 -3.488 1.00 75.62 469 MET A N 1
ATOM 3607 C CA . MET A 1 469 ? 9.928 -3.901 -3.216 1.00 75.62 469 MET A CA 1
ATOM 3608 C C . MET A 1 469 ? 10.321 -2.434 -2.981 1.00 75.62 469 MET A C 1
ATOM 3610 O O . MET A 1 469 ? 9.607 -1.540 -3.420 1.00 75.62 469 MET A O 1
ATOM 3614 N N . GLN A 1 470 ? 11.438 -2.174 -2.296 1.00 74.38 470 GLN A N 1
ATOM 3615 C CA . GLN A 1 470 ? 11.916 -0.807 -2.043 1.00 74.38 470 GLN A CA 1
ATOM 3616 C C . GLN A 1 470 ? 12.374 -0.147 -3.342 1.00 74.38 470 GLN A C 1
ATOM 3618 O O . GLN A 1 470 ? 11.994 0.982 -3.635 1.00 74.38 470 GLN A O 1
ATOM 3623 N N . ASP A 1 471 ? 13.126 -0.894 -4.148 1.00 81.56 471 ASP A N 1
ATOM 3624 C CA . ASP A 1 471 ? 13.649 -0.425 -5.429 1.00 81.56 471 ASP A CA 1
ATOM 3625 C C . ASP A 1 471 ? 12.711 -0.825 -6.591 1.00 81.56 471 ASP A C 1
ATOM 3627 O O . ASP A 1 471 ? 13.152 -1.038 -7.723 1.00 81.56 471 ASP A O 1
ATOM 3631 N N . ALA A 1 472 ? 11.413 -0.997 -6.305 1.00 84.19 472 ALA A N 1
ATOM 3632 C CA . ALA A 1 472 ? 10.425 -1.375 -7.304 1.00 84.19 472 ALA A CA 1
ATOM 3633 C C . ALA A 1 472 ? 10.112 -0.190 -8.232 1.00 84.19 472 ALA A C 1
ATOM 3635 O O . ALA A 1 472 ? 9.632 0.835 -7.734 1.00 84.19 472 ALA A O 1
ATOM 3636 N N . PRO A 1 473 ? 10.302 -0.327 -9.558 1.00 87.56 473 PRO A N 1
ATOM 3637 C CA . PRO A 1 473 ? 10.002 0.734 -10.518 1.00 87.56 473 PRO A CA 1
ATOM 3638 C C . PRO A 1 473 ? 8.532 1.156 -10.451 1.00 87.56 473 PRO A C 1
ATOM 3640 O O . PRO A 1 473 ? 7.684 0.391 -9.974 1.00 87.56 473 PRO A O 1
ATOM 3643 N N . ASP A 1 474 ? 8.218 2.355 -10.934 1.00 84.31 474 ASP A N 1
ATOM 3644 C CA . ASP A 1 474 ? 6.833 2.802 -11.055 1.00 84.31 474 ASP A CA 1
ATOM 3645 C C . ASP A 1 474 ? 6.080 1.965 -12.097 1.00 84.31 474 ASP A C 1
ATOM 3647 O O . ASP A 1 474 ? 6.671 1.280 -12.929 1.00 84.31 474 ASP A O 1
ATOM 3651 N N . LEU A 1 475 ? 4.745 1.961 -12.039 1.00 81.38 475 LEU A N 1
ATOM 3652 C CA . LEU A 1 475 ? 3.950 1.131 -12.955 1.00 81.38 475 LEU A CA 1
ATOM 3653 C C . LEU A 1 475 ? 4.104 1.543 -14.420 1.00 81.38 475 LEU A C 1
ATOM 3655 O O . LEU A 1 475 ? 3.990 0.694 -15.294 1.00 81.38 475 LEU A O 1
ATOM 3659 N N . GLU A 1 476 ? 4.383 2.818 -14.684 1.00 86.12 476 GLU A N 1
ATOM 3660 C CA . GLU A 1 476 ? 4.641 3.335 -16.033 1.00 86.12 476 GLU A CA 1
ATOM 3661 C C . GLU A 1 476 ? 5.948 2.766 -16.622 1.00 86.12 476 GLU A C 1
ATOM 3663 O O . GLU A 1 476 ? 6.083 2.583 -17.837 1.00 86.12 476 GLU A O 1
ATOM 3668 N N . ASP A 1 477 ? 6.881 2.371 -15.756 1.00 88.75 477 ASP A N 1
ATOM 3669 C CA . ASP A 1 477 ? 8.173 1.785 -16.118 1.00 88.75 477 ASP A CA 1
ATOM 3670 C C . ASP A 1 477 ? 8.114 0.261 -16.315 1.00 88.75 477 ASP A C 1
ATOM 3672 O O . ASP A 1 477 ? 9.135 -0.375 -16.600 1.00 88.75 477 ASP A O 1
ATOM 3676 N N . VAL A 1 478 ? 6.929 -0.340 -16.161 1.00 89.75 478 VAL A N 1
ATOM 3677 C CA . VAL A 1 478 ? 6.724 -1.787 -16.248 1.00 89.75 478 VAL A CA 1
ATOM 3678 C C . VAL A 1 478 ? 5.675 -2.130 -17.301 1.00 89.75 478 VAL A C 1
ATOM 3680 O O . VAL A 1 478 ? 4.487 -1.880 -17.115 1.00 89.75 478 VAL A O 1
ATOM 3683 N N . ASP A 1 479 ? 6.088 -2.816 -18.369 1.00 89.31 479 ASP A N 1
ATOM 3684 C CA . ASP A 1 479 ? 5.141 -3.412 -19.316 1.00 89.31 479 ASP A CA 1
ATOM 3685 C C . ASP A 1 479 ? 4.820 -4.853 -18.938 1.00 89.31 479 ASP A C 1
ATOM 3687 O O . ASP A 1 479 ? 5.699 -5.666 -18.639 1.00 89.31 479 ASP A O 1
ATOM 3691 N N . LEU A 1 480 ? 3.537 -5.196 -19.028 1.00 87.38 480 LEU A N 1
ATOM 3692 C CA . LEU A 1 480 ? 3.044 -6.556 -18.873 1.00 87.38 480 LEU A CA 1
ATOM 3693 C C . LEU A 1 480 ? 2.567 -7.088 -20.216 1.00 87.38 480 LEU A C 1
ATOM 3695 O O . LEU A 1 480 ? 1.572 -6.620 -20.769 1.00 87.38 480 LEU A O 1
ATOM 3699 N N . VAL A 1 481 ? 3.244 -8.116 -20.721 1.00 86.75 481 VAL A N 1
ATOM 3700 C CA . VAL A 1 481 ? 2.935 -8.691 -22.033 1.00 86.75 481 VAL A CA 1
ATOM 3701 C C . VAL A 1 481 ? 2.617 -10.163 -21.891 1.00 86.75 481 VAL A C 1
ATOM 3703 O O . VAL A 1 481 ? 3.431 -10.965 -21.440 1.00 86.75 481 VAL A O 1
ATOM 3706 N N . SER A 1 482 ? 1.414 -10.541 -22.308 1.00 80.38 482 SER A N 1
ATOM 3707 C CA . SER A 1 482 ? 1.037 -11.949 -22.395 1.00 80.38 482 SER A CA 1
ATOM 3708 C C . SER A 1 482 ? 1.606 -12.565 -23.670 1.00 80.38 482 SER A C 1
ATOM 3710 O O . SER A 1 482 ? 1.423 -12.024 -24.760 1.00 80.38 482 SER A O 1
ATOM 3712 N N . PHE A 1 483 ? 2.246 -13.728 -23.553 1.00 77.19 483 PHE A N 1
ATOM 3713 C CA . PHE A 1 483 ? 2.729 -14.491 -24.701 1.00 77.19 483 PHE A CA 1
ATOM 3714 C C . PHE A 1 483 ? 2.339 -15.966 -24.556 1.00 77.19 483 PHE A C 1
ATOM 3716 O O . PHE A 1 483 ? 2.777 -16.691 -23.666 1.00 77.19 483 PHE A O 1
ATOM 3723 N N . GLY A 1 484 ? 1.467 -16.452 -25.441 1.00 72.75 484 GLY A N 1
ATOM 3724 C CA . GLY A 1 484 ? 0.962 -17.824 -25.350 1.00 72.75 484 GLY A CA 1
ATOM 3725 C C . GLY A 1 484 ? 0.189 -18.097 -24.053 1.00 72.75 484 GLY A C 1
ATOM 3726 O O . GLY A 1 484 ? -0.963 -17.698 -23.939 1.00 72.75 484 GLY A O 1
ATOM 3727 N N . GLN A 1 485 ? 0.793 -18.851 -23.129 1.00 70.31 485 GLN A N 1
ATOM 3728 C CA . GLN A 1 485 ? 0.245 -19.166 -21.795 1.00 70.31 485 GLN A CA 1
ATOM 3729 C C . GLN A 1 485 ? 1.102 -18.581 -20.655 1.00 70.31 485 GLN A C 1
ATOM 3731 O O . GLN A 1 485 ? 0.795 -18.806 -19.482 1.00 70.31 485 GLN A O 1
ATOM 3736 N N . GLY A 1 486 ? 2.153 -17.840 -21.009 1.00 77.56 486 GLY A N 1
ATOM 3737 C CA . GLY A 1 486 ? 3.043 -17.152 -20.092 1.00 77.56 486 GLY A CA 1
ATOM 3738 C C . GLY A 1 486 ? 2.864 -15.640 -20.141 1.00 77.56 486 GLY A C 1
ATOM 3739 O O . GLY A 1 486 ? 2.052 -15.096 -20.898 1.00 77.56 486 GLY A O 1
ATOM 3740 N N . ILE A 1 487 ? 3.647 -14.970 -19.310 1.00 83.88 487 ILE A N 1
ATOM 3741 C CA . ILE A 1 487 ? 3.706 -13.521 -19.178 1.00 83.88 487 ILE A CA 1
ATOM 3742 C C . ILE A 1 487 ? 5.149 -13.051 -19.108 1.00 83.88 487 ILE A C 1
ATOM 3744 O O . ILE A 1 487 ? 6.022 -13.740 -18.580 1.00 83.88 487 ILE A O 1
ATOM 3748 N N . ALA A 1 488 ? 5.380 -11.866 -19.650 1.00 88.19 488 ALA A N 1
ATOM 3749 C CA . ALA A 1 488 ? 6.626 -11.141 -19.550 1.00 88.19 488 ALA A CA 1
ATOM 3750 C C . ALA A 1 488 ? 6.388 -9.858 -18.759 1.00 88.19 488 ALA A C 1
ATOM 3752 O O . ALA A 1 488 ? 5.434 -9.129 -19.035 1.00 88.19 488 ALA A O 1
ATOM 3753 N N . VAL A 1 489 ? 7.272 -9.598 -17.804 1.00 90.69 489 VAL A N 1
ATOM 3754 C CA . VAL A 1 489 ? 7.424 -8.298 -17.154 1.00 90.69 489 VAL A CA 1
ATOM 3755 C C . VAL A 1 489 ? 8.631 -7.632 -17.792 1.00 90.69 489 VAL A C 1
ATOM 3757 O O . VAL A 1 489 ? 9.731 -8.183 -17.721 1.00 90.69 489 VAL A O 1
ATOM 3760 N N . LEU A 1 490 ? 8.429 -6.496 -18.450 1.00 92.38 490 LEU A N 1
ATOM 3761 C CA . LEU A 1 490 ? 9.487 -5.788 -19.164 1.00 92.38 490 LEU A CA 1
ATOM 3762 C C . LEU A 1 490 ? 9.752 -4.436 -18.525 1.00 92.38 490 LEU A C 1
ATOM 3764 O O . LEU A 1 490 ? 8.822 -3.724 -18.161 1.00 92.38 490 LEU A O 1
ATOM 3768 N N . THR A 1 491 ? 11.028 -4.088 -18.442 1.00 94.19 491 THR A N 1
ATOM 3769 C CA . THR A 1 491 ? 11.499 -2.765 -18.037 1.00 94.19 491 THR A CA 1
ATOM 3770 C C . THR A 1 491 ? 12.670 -2.358 -18.930 1.00 94.19 491 THR A C 1
ATOM 3772 O O . THR A 1 491 ? 13.129 -3.128 -19.785 1.00 94.19 491 THR A O 1
ATOM 3775 N N . ASP A 1 492 ? 13.231 -1.178 -18.690 1.00 91.44 492 ASP A N 1
ATOM 3776 C CA . ASP A 1 492 ? 14.475 -0.765 -19.337 1.00 91.44 492 ASP A CA 1
ATOM 3777 C C . ASP A 1 492 ? 15.681 -1.595 -18.884 1.00 91.44 492 ASP A C 1
ATOM 3779 O O . ASP A 1 492 ? 16.660 -1.713 -19.623 1.00 91.44 492 ASP A O 1
ATOM 3783 N N . GLY A 1 493 ? 15.626 -2.202 -17.697 1.00 90.19 493 GLY A N 1
ATOM 3784 C CA . GLY A 1 493 ? 16.682 -3.057 -17.157 1.00 90.19 493 GLY A CA 1
ATOM 3785 C C . GLY A 1 493 ? 16.718 -4.449 -17.781 1.00 90.19 493 GLY A C 1
ATOM 3786 O O . GLY A 1 493 ? 17.786 -5.065 -17.860 1.00 90.19 493 GLY A O 1
ATOM 3787 N N . GLY A 1 494 ? 15.579 -4.954 -18.264 1.00 93.12 494 GLY A N 1
ATOM 3788 C CA . GLY A 1 494 ? 15.501 -6.333 -18.721 1.00 93.12 494 GLY A CA 1
ATOM 3789 C C . GLY A 1 494 ? 14.096 -6.908 -18.862 1.00 93.12 494 GLY A C 1
ATOM 3790 O O . GLY A 1 494 ? 13.109 -6.183 -18.968 1.00 93.12 494 GLY A O 1
ATOM 3791 N N . VAL A 1 495 ? 14.020 -8.241 -18.865 1.00 92.44 495 VAL A N 1
ATOM 3792 C CA . VAL A 1 495 ? 12.764 -8.997 -18.992 1.00 92.44 495 VAL A CA 1
ATOM 3793 C C . VAL A 1 495 ? 12.719 -10.140 -17.982 1.00 92.44 495 VAL A C 1
ATOM 3795 O O . VAL A 1 495 ? 13.672 -10.910 -17.873 1.00 92.44 495 VAL A O 1
ATOM 3798 N N . PHE A 1 496 ? 11.589 -10.292 -17.291 1.00 91.56 496 PHE A N 1
ATOM 3799 C CA . PHE A 1 496 ? 11.251 -11.479 -16.506 1.00 91.56 496 PHE A CA 1
ATOM 3800 C C . PHE A 1 496 ? 10.178 -12.284 -17.244 1.00 91.56 496 PHE A C 1
ATOM 3802 O O . PHE A 1 496 ? 9.051 -11.821 -17.404 1.00 91.56 496 PHE A O 1
ATOM 3809 N N . LEU A 1 497 ? 10.511 -13.495 -17.685 1.00 89.25 497 LEU A N 1
ATOM 3810 C CA . LEU A 1 497 ? 9.608 -14.413 -18.373 1.00 89.25 497 LEU A CA 1
ATOM 3811 C C . LEU A 1 497 ? 9.084 -15.479 -17.406 1.00 89.25 497 LEU A C 1
ATOM 3813 O O . LEU A 1 497 ? 9.860 -16.167 -16.743 1.00 89.25 497 LEU A O 1
ATOM 3817 N N . LEU A 1 498 ? 7.767 -15.665 -17.367 1.00 85.81 498 LEU A N 1
ATOM 3818 C CA . LEU A 1 498 ? 7.118 -16.681 -16.544 1.00 85.81 498 LEU A CA 1
ATOM 3819 C C . LEU A 1 498 ? 6.103 -17.471 -17.383 1.00 85.81 498 LEU A C 1
ATOM 3821 O O . LEU A 1 498 ? 5.135 -16.893 -17.875 1.00 85.81 498 LEU A O 1
ATOM 3825 N N . ASP A 1 499 ? 6.284 -18.788 -17.537 1.00 82.50 499 ASP A N 1
ATOM 3826 C CA . ASP A 1 499 ? 5.354 -19.657 -18.291 1.00 82.50 499 ASP A CA 1
ATOM 3827 C C . ASP A 1 499 ? 4.905 -20.897 -17.500 1.00 82.50 499 ASP A C 1
ATOM 3829 O O . ASP A 1 499 ? 5.581 -21.420 -16.620 1.00 82.50 499 ASP A O 1
ATOM 3833 N N . SER A 1 500 ? 3.730 -21.392 -17.862 1.00 72.44 500 SER A N 1
ATOM 3834 C CA . SER A 1 500 ? 3.008 -22.511 -17.266 1.00 72.44 500 SER A CA 1
ATOM 3835 C C . SER A 1 500 ? 3.584 -23.895 -17.546 1.00 72.44 500 SER A C 1
ATOM 3837 O O . SER A 1 500 ? 3.002 -24.891 -17.115 1.00 72.44 500 SER A O 1
ATOM 3839 N N . GLY A 1 501 ? 4.619 -23.993 -18.386 1.00 66.31 501 GLY A N 1
ATOM 3840 C CA . GLY A 1 501 ? 5.182 -25.265 -18.854 1.00 66.31 501 GLY A CA 1
ATOM 3841 C C . GLY A 1 501 ? 4.202 -26.171 -19.628 1.00 66.31 501 GLY A C 1
ATOM 3842 O O . GLY A 1 501 ? 4.583 -27.258 -20.059 1.00 66.31 501 GLY A O 1
ATOM 3843 N N . ARG A 1 502 ? 2.938 -25.757 -19.850 1.00 59.16 502 ARG A N 1
ATOM 3844 C CA . ARG A 1 502 ? 1.840 -26.617 -20.346 1.00 59.16 502 ARG A CA 1
ATOM 3845 C C . ARG A 1 502 ? 2.031 -27.143 -21.770 1.00 59.16 502 ARG A C 1
ATOM 3847 O O . ARG A 1 502 ? 1.396 -28.135 -22.130 1.00 59.16 502 ARG A O 1
ATOM 3854 N N . ARG A 1 503 ? 2.835 -26.479 -22.608 1.00 52.50 503 ARG A N 1
ATOM 3855 C CA . ARG A 1 503 ? 3.081 -26.866 -24.009 1.00 52.50 503 ARG A CA 1
ATOM 3856 C C . ARG A 1 503 ? 4.527 -26.563 -24.410 1.00 52.50 503 ARG A C 1
ATOM 3858 O O . ARG A 1 503 ? 4.793 -25.479 -24.905 1.00 52.50 503 ARG A O 1
ATOM 3865 N N . ARG A 1 504 ? 5.403 -27.569 -24.270 1.00 53.78 504 ARG A N 1
ATOM 3866 C CA . ARG A 1 504 ? 6.821 -27.596 -24.693 1.00 53.78 504 ARG A CA 1
ATOM 3867 C C . ARG A 1 504 ? 7.696 -26.517 -24.030 1.00 53.78 504 ARG A C 1
ATOM 3869 O O . ARG A 1 504 ? 7.619 -25.356 -24.415 1.00 53.78 504 ARG A O 1
ATOM 3876 N N . ALA A 1 505 ? 8.623 -26.935 -23.161 1.00 55.53 505 ALA A N 1
ATOM 3877 C CA . ALA A 1 505 ? 9.760 -26.116 -22.703 1.00 55.53 505 ALA A CA 1
ATOM 3878 C C . ALA A 1 505 ? 10.413 -25.318 -23.856 1.00 55.53 505 ALA A C 1
ATOM 3880 O O . ALA A 1 505 ? 10.661 -24.124 -23.725 1.00 55.53 505 ALA A O 1
ATOM 3881 N N . ALA A 1 506 ? 10.460 -25.929 -25.048 1.00 58.75 506 ALA A N 1
ATOM 3882 C CA . ALA A 1 506 ? 10.947 -25.326 -26.284 1.00 58.75 506 ALA A CA 1
ATOM 3883 C C . ALA A 1 506 ? 10.335 -23.960 -26.669 1.00 58.75 506 ALA A C 1
ATOM 3885 O O . ALA A 1 506 ? 10.960 -23.244 -27.439 1.00 58.75 506 ALA A O 1
ATOM 3886 N N . ARG A 1 507 ? 9.131 -23.571 -26.211 1.00 71.62 507 ARG A N 1
ATOM 3887 C CA . ARG A 1 507 ? 8.585 -22.229 -26.516 1.00 71.62 507 ARG A CA 1
ATOM 3888 C C . ARG A 1 507 ? 9.170 -21.144 -25.613 1.00 71.62 507 ARG A C 1
ATOM 3890 O O . ARG A 1 507 ? 9.413 -20.043 -26.098 1.00 71.62 507 ARG A O 1
ATOM 3897 N N . LEU A 1 508 ? 9.382 -21.447 -24.333 1.00 76.81 508 LEU A N 1
ATOM 3898 C CA . LEU A 1 508 ? 10.008 -20.515 -23.398 1.00 76.81 508 LEU A CA 1
ATOM 3899 C C . LEU A 1 508 ? 11.510 -20.401 -23.691 1.00 76.81 508 LEU A C 1
ATOM 3901 O O . LEU A 1 508 ? 12.020 -19.289 -23.702 1.00 76.81 508 LEU A O 1
ATOM 3905 N N . ASP A 1 509 ? 12.172 -21.496 -24.076 1.00 79.12 509 ASP A N 1
ATOM 3906 C CA . ASP A 1 509 ? 13.569 -21.468 -24.544 1.00 79.12 509 ASP A CA 1
ATOM 3907 C C . ASP A 1 509 ? 13.738 -20.555 -25.769 1.00 79.12 509 ASP A C 1
ATOM 3909 O O . ASP A 1 509 ? 14.637 -19.720 -25.827 1.00 79.12 509 ASP A O 1
ATOM 3913 N N . VAL A 1 510 ? 12.816 -20.659 -26.732 1.00 81.12 510 VAL A N 1
ATOM 3914 C CA . VAL A 1 510 ? 12.784 -19.785 -27.914 1.00 81.12 510 VAL A CA 1
ATOM 3915 C C . VAL A 1 510 ? 12.495 -18.325 -27.531 1.00 81.12 510 VAL A C 1
ATOM 3917 O O . VAL A 1 510 ? 13.070 -17.419 -28.130 1.00 81.12 510 VAL A O 1
ATOM 3920 N N . ALA A 1 511 ? 11.647 -18.074 -26.527 1.00 84.00 511 ALA A N 1
ATOM 3921 C CA . ALA A 1 511 ? 11.410 -16.723 -26.011 1.00 84.00 511 ALA A CA 1
ATOM 3922 C C . ALA A 1 511 ? 12.669 -16.139 -25.352 1.00 84.00 511 ALA A C 1
ATOM 3924 O O . ALA A 1 511 ? 13.012 -14.989 -25.612 1.00 84.00 511 ALA A O 1
ATOM 3925 N N . VAL A 1 512 ? 13.372 -16.930 -24.536 1.00 86.25 512 VAL A N 1
ATOM 3926 C CA . VAL A 1 512 ? 14.633 -16.536 -23.891 1.00 86.25 512 VAL A CA 1
ATOM 3927 C C . VAL A 1 512 ? 15.682 -16.188 -24.945 1.00 86.25 512 VAL A C 1
ATOM 3929 O O . VAL A 1 512 ? 16.314 -15.138 -24.849 1.00 86.25 512 VAL A O 1
ATOM 3932 N N . GLU A 1 513 ? 15.833 -17.018 -25.976 1.00 84.44 513 GLU A N 1
ATOM 3933 C CA . GLU A 1 513 ? 16.799 -16.775 -27.052 1.00 84.44 513 GLU A CA 1
ATOM 3934 C C . GLU A 1 513 ? 16.463 -15.519 -27.868 1.00 84.44 513 GLU A C 1
ATOM 3936 O O . GLU A 1 513 ? 17.342 -14.715 -28.186 1.00 84.44 513 GLU A O 1
ATOM 3941 N N . MET A 1 514 ? 15.175 -15.291 -28.141 1.00 86.25 514 MET A N 1
ATOM 3942 C CA . MET A 1 514 ? 14.699 -14.064 -28.783 1.00 86.25 514 MET A CA 1
ATOM 3943 C C . MET A 1 514 ? 15.027 -12.824 -27.938 1.00 86.25 514 MET A C 1
ATOM 3945 O O . MET A 1 514 ? 15.551 -11.846 -28.469 1.00 86.25 514 MET A O 1
ATOM 3949 N N . VAL A 1 515 ? 14.764 -12.860 -26.626 1.00 88.88 515 VAL A N 1
ATOM 3950 C CA . VAL A 1 515 ? 15.086 -11.749 -25.712 1.00 88.88 515 VAL A CA 1
ATOM 3951 C C . VAL A 1 515 ? 16.592 -11.488 -25.683 1.00 88.88 515 VAL A C 1
ATOM 3953 O O . VAL A 1 515 ? 17.005 -10.334 -25.768 1.00 88.88 515 VAL A O 1
ATOM 3956 N N . ARG A 1 516 ? 17.421 -12.537 -25.605 1.00 86.50 516 ARG A N 1
ATOM 3957 C CA . ARG A 1 516 ? 18.889 -12.411 -25.639 1.00 86.50 516 ARG A CA 1
ATOM 3958 C C . ARG A 1 516 ? 19.370 -11.767 -26.933 1.00 86.50 516 ARG A C 1
ATOM 3960 O O . ARG A 1 516 ? 20.149 -10.822 -26.879 1.00 86.50 516 ARG A O 1
ATOM 3967 N N . THR A 1 517 ? 18.834 -12.208 -28.070 1.00 85.00 517 THR A N 1
ATOM 3968 C CA . THR A 1 517 ? 19.145 -11.629 -29.383 1.00 85.00 517 THR A CA 1
ATOM 3969 C C . THR A 1 517 ? 18.798 -10.140 -29.422 1.00 85.00 517 THR A C 1
ATOM 3971 O O . THR A 1 517 ? 19.637 -9.323 -29.790 1.00 85.00 517 THR A O 1
ATOM 3974 N N . LEU A 1 518 ? 17.590 -9.758 -28.996 1.00 87.56 518 LEU A N 1
ATOM 3975 C CA . LEU A 1 518 ? 17.171 -8.351 -28.957 1.00 87.56 518 LEU A CA 1
ATOM 3976 C C . LEU A 1 518 ? 18.008 -7.519 -27.976 1.00 87.56 518 LEU A C 1
ATOM 3978 O O . LEU A 1 518 ? 18.267 -6.346 -28.239 1.00 87.56 518 LEU A O 1
ATOM 3982 N N . SER A 1 519 ? 18.465 -8.124 -26.880 1.00 88.81 519 SER A N 1
ATOM 3983 C CA . SER A 1 519 ? 19.331 -7.470 -25.899 1.00 88.81 519 SER A CA 1
ATOM 3984 C C . SER A 1 519 ? 20.716 -7.177 -26.473 1.00 88.81 519 SER A C 1
ATOM 3986 O O . SER A 1 519 ? 21.216 -6.058 -26.371 1.00 88.81 519 SER A O 1
ATOM 3988 N N . ASP A 1 520 ? 21.310 -8.153 -27.162 1.00 86.44 520 ASP A N 1
ATOM 3989 C CA . ASP A 1 520 ? 22.581 -7.971 -27.862 1.00 86.44 520 ASP A CA 1
ATOM 3990 C C . ASP A 1 520 ? 22.468 -6.922 -28.976 1.00 86.44 520 ASP A C 1
ATOM 3992 O O . ASP A 1 520 ? 23.401 -6.149 -29.196 1.00 86.44 520 ASP A O 1
ATOM 3996 N N . LEU A 1 521 ? 21.328 -6.859 -29.673 1.00 84.69 521 LEU A N 1
ATOM 3997 C CA . LEU A 1 521 ? 21.067 -5.803 -30.652 1.00 84.69 521 LEU A CA 1
ATOM 3998 C C . LEU A 1 521 ? 20.979 -4.422 -29.986 1.00 84.69 521 LEU A C 1
ATOM 4000 O O . LEU A 1 521 ? 21.567 -3.475 -30.505 1.00 84.69 521 LEU A O 1
ATOM 4004 N N . ALA A 1 522 ? 20.302 -4.299 -28.841 1.00 87.12 522 ALA A N 1
ATOM 4005 C CA . ALA A 1 522 ? 20.218 -3.042 -28.097 1.00 87.12 522 ALA A CA 1
ATOM 4006 C C . ALA A 1 522 ? 21.605 -2.545 -27.638 1.00 87.12 522 ALA A C 1
ATOM 4008 O O . ALA A 1 522 ? 21.935 -1.381 -27.860 1.00 87.12 522 ALA A O 1
ATOM 4009 N N . ASP A 1 523 ? 22.457 -3.428 -27.108 1.00 87.38 523 ASP A N 1
ATOM 4010 C CA . ASP A 1 523 ? 23.838 -3.097 -26.709 1.00 87.38 523 ASP A CA 1
ATOM 4011 C C . ASP A 1 523 ? 24.728 -2.708 -27.896 1.00 87.38 523 ASP A C 1
ATOM 4013 O O . ASP A 1 523 ? 25.547 -1.790 -27.809 1.00 87.38 523 ASP A O 1
ATOM 4017 N N . ARG A 1 524 ? 24.564 -3.372 -29.047 1.00 85.62 524 ARG A N 1
ATOM 4018 C CA . ARG A 1 524 ? 25.259 -2.966 -30.279 1.00 85.62 524 ARG A CA 1
ATOM 4019 C C . ARG A 1 524 ? 24.836 -1.571 -30.721 1.00 85.62 524 ARG A C 1
ATOM 4021 O O . ARG A 1 524 ? 25.703 -0.786 -31.099 1.00 85.62 524 ARG A O 1
ATOM 4028 N N . LEU A 1 525 ? 23.545 -1.247 -30.641 1.00 86.38 525 LEU A N 1
ATOM 4029 C CA . LEU A 1 525 ? 23.050 0.100 -30.933 1.00 86.38 525 LEU A CA 1
ATOM 4030 C C . LEU A 1 525 ? 23.610 1.131 -29.939 1.00 86.38 525 LEU A C 1
ATOM 4032 O O . LEU A 1 525 ? 24.001 2.210 -30.379 1.00 86.38 525 LEU A O 1
ATOM 4036 N N . ASP A 1 526 ? 23.730 0.800 -28.643 1.00 86.19 526 ASP A N 1
ATOM 4037 C CA . ASP A 1 526 ? 24.347 1.679 -27.627 1.00 86.19 526 ASP A CA 1
ATOM 4038 C C . ASP A 1 526 ? 25.800 1.999 -27.998 1.00 86.19 526 ASP A C 1
ATOM 4040 O O . ASP A 1 526 ? 26.209 3.162 -28.042 1.00 86.19 526 ASP A O 1
ATOM 4044 N N . LYS A 1 527 ? 26.576 0.966 -28.339 1.00 87.56 527 LYS A N 1
ATOM 4045 C CA . LYS A 1 527 ? 27.977 1.109 -28.756 1.00 87.56 527 LYS A CA 1
ATOM 4046 C C . LYS A 1 527 ? 28.119 1.913 -30.045 1.00 87.56 527 LYS A C 1
ATOM 4048 O O . LYS A 1 527 ? 29.018 2.744 -30.145 1.00 87.56 527 LYS A O 1
ATOM 4053 N N . MET A 1 528 ? 27.238 1.693 -31.021 1.00 85.62 528 MET A N 1
ATOM 4054 C CA . MET A 1 528 ? 27.244 2.448 -32.276 1.00 85.62 528 MET A CA 1
ATOM 4055 C C . MET A 1 528 ? 26.903 3.921 -32.056 1.00 85.62 528 MET A C 1
ATOM 4057 O O . MET A 1 528 ? 27.592 4.769 -32.611 1.00 85.62 528 MET A O 1
ATOM 4061 N N . GLN A 1 529 ? 25.901 4.236 -31.228 1.00 86.94 529 GLN A N 1
ATOM 4062 C CA . GLN A 1 529 ? 25.562 5.624 -30.887 1.00 86.94 529 GLN A CA 1
ATOM 4063 C C . GLN A 1 529 ? 26.726 6.331 -30.196 1.00 86.94 529 GLN A C 1
ATOM 4065 O O . GLN A 1 529 ? 27.077 7.445 -30.579 1.00 86.94 529 GLN A O 1
ATOM 4070 N N . ALA A 1 530 ? 27.383 5.672 -29.237 1.00 87.25 530 ALA A N 1
ATOM 4071 C CA . ALA A 1 530 ? 28.559 6.232 -28.575 1.00 87.25 530 ALA A CA 1
ATOM 4072 C C . ALA A 1 530 ? 29.706 6.514 -29.563 1.00 87.25 530 ALA A C 1
ATOM 4074 O O . ALA A 1 530 ? 30.335 7.571 -29.502 1.00 87.25 530 ALA A O 1
ATOM 4075 N N . GLU A 1 531 ? 29.958 5.600 -30.503 1.00 87.31 531 GLU A N 1
ATOM 4076 C CA . GLU A 1 531 ? 31.015 5.761 -31.503 1.00 87.31 531 GLU A CA 1
ATOM 4077 C C . GLU A 1 531 ? 30.677 6.855 -32.537 1.00 87.31 531 GLU A C 1
ATOM 4079 O O . GLU A 1 531 ? 31.543 7.650 -32.905 1.00 87.31 531 GLU A O 1
ATOM 4084 N N . VAL A 1 532 ? 29.413 6.949 -32.970 1.00 85.81 532 VAL A N 1
ATOM 4085 C CA . VAL A 1 532 ? 28.902 8.019 -33.848 1.00 85.81 532 VAL A CA 1
ATOM 4086 C C . VAL A 1 532 ? 29.018 9.383 -33.169 1.00 85.81 532 VAL A C 1
ATOM 4088 O O . VAL A 1 532 ? 29.564 10.308 -33.770 1.00 85.81 532 VAL A O 1
ATOM 4091 N N . ALA A 1 533 ? 28.588 9.501 -31.910 1.00 85.50 533 ALA A N 1
ATOM 4092 C CA . ALA A 1 533 ? 28.669 10.739 -31.138 1.00 85.50 533 ALA A CA 1
ATOM 4093 C C . ALA A 1 533 ? 30.122 11.191 -30.937 1.00 85.50 533 ALA A C 1
ATOM 4095 O O . ALA A 1 533 ? 30.465 12.343 -31.210 1.00 85.50 533 ALA A O 1
ATOM 4096 N N . LYS A 1 534 ? 31.006 10.264 -30.550 1.00 87.38 534 LYS A N 1
ATOM 4097 C CA . LYS A 1 534 ? 32.442 10.531 -30.426 1.00 87.38 534 LYS A CA 1
ATOM 4098 C C . LYS A 1 534 ? 33.035 11.010 -31.749 1.00 87.38 534 LYS A C 1
ATOM 4100 O O . LYS A 1 534 ? 33.794 11.979 -31.775 1.00 87.38 534 LYS A O 1
ATOM 4105 N N . ARG A 1 535 ? 32.675 10.368 -32.864 1.00 84.00 535 ARG A N 1
ATOM 4106 C CA . ARG A 1 535 ? 33.175 10.757 -34.185 1.00 84.0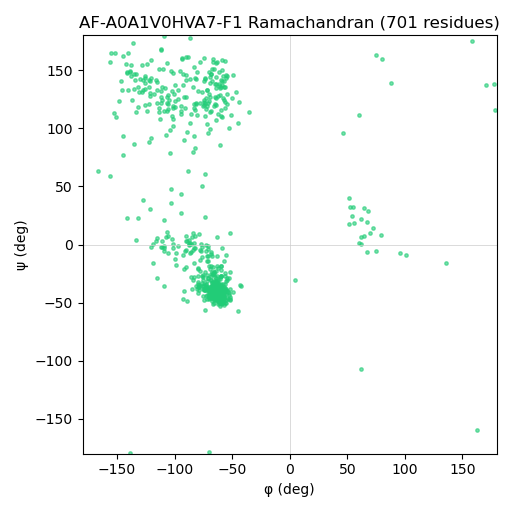0 535 ARG A CA 1
ATOM 4107 C C . ARG A 1 535 ? 32.640 12.116 -34.634 1.00 84.00 535 ARG A C 1
ATOM 4109 O O . ARG A 1 535 ? 33.389 12.884 -35.235 1.00 84.00 535 ARG A O 1
ATOM 4116 N N . ALA A 1 536 ? 31.382 12.427 -34.328 1.00 82.12 536 ALA A N 1
ATOM 4117 C CA . ALA A 1 536 ? 30.795 13.740 -34.575 1.00 82.12 536 ALA A CA 1
ATOM 4118 C C . ALA A 1 536 ? 31.551 14.841 -33.816 1.00 82.12 536 ALA A C 1
ATOM 4120 O O . ALA A 1 536 ? 31.886 15.872 -34.401 1.00 82.12 536 ALA A O 1
ATOM 4121 N N . GLU A 1 537 ? 31.891 14.599 -32.548 1.00 85.25 537 GLU A N 1
ATOM 4122 C CA . GLU A 1 537 ? 32.669 15.529 -31.724 1.00 85.25 537 GLU A CA 1
ATOM 4123 C C . GLU A 1 537 ? 34.105 15.709 -32.248 1.00 85.25 537 GLU A C 1
ATOM 4125 O O . GLU A 1 537 ? 34.593 16.836 -32.365 1.00 85.25 537 GLU A O 1
ATOM 4130 N N . GLU A 1 538 ? 34.783 14.617 -32.619 1.00 82.50 538 GLU A N 1
ATOM 4131 C CA . GLU A 1 538 ? 36.104 14.669 -33.259 1.00 82.50 538 GLU A CA 1
ATOM 4132 C C . GLU A 1 538 ? 36.063 15.486 -34.554 1.00 82.50 538 GLU A C 1
ATOM 4134 O O . GLU A 1 538 ? 36.929 16.332 -34.783 1.00 82.50 538 GLU A O 1
ATOM 4139 N N . GLN A 1 539 ? 35.041 15.276 -35.385 1.00 75.69 539 GLN A N 1
ATOM 4140 C CA . GLN A 1 539 ? 34.868 16.014 -36.631 1.00 75.69 539 GLN A CA 1
ATOM 4141 C C . GLN A 1 539 ? 34.608 17.505 -36.380 1.00 75.69 539 GLN A C 1
ATOM 4143 O O . GLN A 1 539 ? 35.189 18.342 -37.073 1.00 75.69 539 GLN A O 1
ATOM 4148 N N . ALA A 1 540 ? 33.792 17.857 -35.383 1.00 78.56 540 ALA A N 1
ATOM 4149 C CA . ALA A 1 540 ? 33.568 19.247 -34.987 1.00 78.56 540 ALA A CA 1
ATOM 4150 C C . ALA A 1 540 ? 34.881 19.920 -34.541 1.00 78.56 540 ALA A C 1
ATOM 4152 O O . ALA A 1 540 ? 35.240 20.980 -35.057 1.00 78.56 540 ALA A O 1
ATOM 4153 N N . LYS A 1 541 ? 35.669 19.253 -33.686 1.00 79.31 541 LYS A N 1
ATOM 4154 C CA . LYS A 1 541 ? 36.991 19.733 -33.241 1.00 79.31 541 LYS A CA 1
ATOM 4155 C C . LYS A 1 541 ? 37.991 19.870 -34.392 1.00 79.31 541 LYS A C 1
ATOM 4157 O O . LYS A 1 541 ? 38.765 20.829 -34.429 1.00 79.31 541 LYS A O 1
ATOM 4162 N N . GLU A 1 542 ? 38.005 18.940 -35.347 1.00 73.25 542 GLU A N 1
ATOM 4163 C CA . GLU A 1 542 ? 38.857 19.024 -36.544 1.00 73.25 542 GLU A CA 1
ATOM 4164 C C . GLU A 1 542 ? 38.467 20.208 -37.445 1.00 73.25 542 GLU A C 1
ATOM 4166 O O . GLU A 1 542 ? 39.345 20.884 -37.993 1.00 73.25 542 GLU A O 1
ATOM 4171 N N . LEU A 1 543 ? 37.167 20.494 -37.572 1.00 69.44 543 LEU A N 1
ATOM 4172 C CA . LEU A 1 543 ? 36.663 21.648 -38.317 1.00 69.44 543 LEU A CA 1
ATOM 4173 C C . LEU A 1 543 ? 37.029 22.976 -37.631 1.00 69.44 543 LEU A C 1
ATOM 4175 O O . LEU A 1 543 ? 37.502 23.893 -38.309 1.00 69.44 543 LEU A O 1
ATOM 4179 N N . GLU A 1 544 ? 36.888 23.066 -36.306 1.00 69.75 544 GLU A N 1
ATOM 4180 C CA . GLU A 1 544 ? 37.221 24.262 -35.515 1.00 69.75 544 GLU A CA 1
ATOM 4181 C C . GLU A 1 544 ? 38.725 24.551 -35.475 1.00 69.75 544 GLU A C 1
ATOM 4183 O O . GLU A 1 544 ? 39.164 25.675 -35.732 1.00 69.75 544 GLU A O 1
ATOM 4188 N N . SER A 1 545 ? 39.541 23.525 -35.227 1.00 63.53 545 SER A N 1
ATOM 4189 C CA . SER A 1 545 ? 41.004 23.654 -35.149 1.00 63.53 545 SER A CA 1
ATOM 4190 C C . SER A 1 545 ? 41.670 23.922 -36.505 1.00 63.53 545 SER A C 1
ATOM 4192 O O . SER A 1 545 ? 42.888 24.106 -36.570 1.00 63.53 545 SER A O 1
ATOM 4194 N N . ARG A 1 546 ? 40.898 23.929 -37.608 1.00 60.41 546 ARG A N 1
ATOM 4195 C CA . ARG A 1 546 ? 41.390 23.948 -39.000 1.00 60.41 546 ARG A CA 1
ATOM 4196 C C . ARG A 1 546 ? 42.425 22.846 -39.273 1.00 60.41 546 ARG A C 1
ATOM 4198 O O . ARG A 1 546 ? 43.174 22.928 -40.253 1.00 60.41 546 ARG A O 1
ATOM 4205 N N . ALA A 1 547 ? 42.487 21.830 -38.412 1.00 53.81 547 ALA A N 1
ATOM 4206 C CA . ALA A 1 547 ? 43.409 20.725 -38.539 1.00 53.81 547 ALA A CA 1
ATOM 4207 C C . ALA A 1 547 ? 43.029 19.888 -39.766 1.00 53.81 547 ALA A C 1
ATOM 4209 O O . ALA A 1 547 ? 41.877 19.826 -40.207 1.00 53.81 547 ALA A O 1
ATOM 4210 N N . ARG A 1 548 ? 44.024 19.236 -40.374 1.00 56.09 548 ARG A N 1
ATOM 4211 C CA . ARG A 1 548 ? 43.770 18.273 -41.448 1.00 56.09 548 ARG A CA 1
ATOM 4212 C C . ARG A 1 548 ? 42.869 17.170 -40.883 1.00 56.09 548 ARG A C 1
ATOM 4214 O O . ARG A 1 548 ? 43.381 16.353 -40.133 1.00 56.09 548 ARG A O 1
ATOM 4221 N N . ILE A 1 549 ? 41.594 17.105 -41.297 1.00 55.31 549 ILE A N 1
ATOM 4222 C CA . ILE A 1 549 ? 40.791 15.862 -41.238 1.00 55.31 549 ILE A CA 1
ATOM 4223 C C . ILE A 1 549 ? 41.689 14.749 -41.764 1.00 55.31 549 ILE A C 1
ATOM 4225 O O . ILE A 1 549 ? 42.006 14.725 -42.964 1.00 55.31 549 ILE A O 1
ATOM 4229 N N . ARG A 1 550 ? 42.189 13.920 -40.846 1.00 55.56 550 ARG A N 1
ATOM 4230 C CA . ARG A 1 550 ? 43.125 12.839 -41.137 1.00 55.56 550 ARG A CA 1
ATOM 4231 C C . ARG A 1 550 ? 42.384 11.853 -42.032 1.00 55.56 550 ARG A C 1
ATOM 4233 O O . ARG A 1 550 ? 41.483 11.159 -41.587 1.00 55.56 550 ARG A O 1
ATOM 4240 N N . THR A 1 551 ? 42.757 11.851 -43.313 1.00 61.84 551 THR A N 1
ATOM 4241 C CA . THR A 1 551 ? 42.288 10.947 -44.377 1.00 61.84 551 THR A CA 1
ATOM 4242 C C . THR A 1 551 ? 40.772 10.749 -44.426 1.00 61.84 551 THR A C 1
ATOM 4244 O O . THR A 1 551 ? 40.238 9.844 -43.797 1.00 61.84 551 THR A O 1
ATOM 4247 N N . TRP A 1 552 ? 40.088 11.518 -45.278 1.00 68.00 552 TRP A N 1
ATOM 4248 C CA . TRP A 1 552 ? 38.682 11.302 -45.659 1.00 68.00 552 TRP A CA 1
ATOM 4249 C C . TRP A 1 552 ? 38.345 9.822 -45.938 1.00 68.00 552 TRP A C 1
ATOM 4251 O O . TRP A 1 552 ? 37.282 9.347 -45.557 1.00 68.00 552 TRP A O 1
ATOM 4261 N N . LEU A 1 553 ? 39.293 9.058 -46.497 1.00 68.81 553 LEU A N 1
ATOM 4262 C CA . LEU A 1 553 ? 39.152 7.617 -46.734 1.00 68.81 553 LEU A CA 1
ATOM 4263 C C . LEU A 1 553 ? 38.880 6.823 -45.447 1.00 68.81 553 LEU A C 1
ATOM 4265 O O . LEU A 1 553 ? 38.117 5.863 -45.472 1.00 68.81 553 LEU A O 1
ATOM 4269 N N . ALA A 1 554 ? 39.482 7.208 -44.320 1.00 72.50 554 ALA A N 1
ATOM 4270 C CA . ALA A 1 554 ? 39.221 6.591 -43.022 1.00 72.50 554 ALA A CA 1
ATOM 4271 C C . ALA A 1 554 ? 37.809 6.926 -42.518 1.00 72.50 554 ALA A C 1
ATOM 4273 O O . ALA A 1 554 ? 37.115 6.039 -42.030 1.00 72.50 554 ALA A O 1
ATOM 4274 N N . HIS A 1 555 ? 37.353 8.169 -42.716 1.00 75.38 555 HIS A N 1
ATOM 4275 C CA . HIS A 1 555 ? 35.990 8.603 -42.381 1.00 75.38 555 HIS A CA 1
ATOM 4276 C C . HIS A 1 555 ? 34.929 7.878 -43.214 1.00 75.38 555 HIS A C 1
ATOM 4278 O O . HIS A 1 555 ? 33.944 7.372 -42.679 1.00 75.38 555 HIS A O 1
ATOM 4284 N N . GLN A 1 556 ? 35.152 7.758 -44.522 1.00 77.69 556 GLN A N 1
ATOM 4285 C CA . GLN A 1 556 ? 34.249 7.036 -45.412 1.00 77.69 556 GLN A CA 1
ATOM 4286 C C . GLN A 1 556 ? 34.223 5.537 -45.086 1.00 77.69 556 GLN A C 1
ATOM 4288 O O . GLN A 1 556 ? 33.147 4.940 -45.038 1.00 77.69 556 GLN A O 1
ATOM 4293 N N . ARG A 1 557 ? 35.386 4.924 -44.813 1.00 80.94 557 ARG A N 1
ATOM 4294 C CA . ARG A 1 557 ? 35.469 3.523 -44.364 1.00 80.94 557 ARG A CA 1
ATOM 4295 C C . ARG A 1 557 ? 34.705 3.312 -43.063 1.00 80.94 557 ARG A C 1
ATOM 4297 O O . ARG A 1 557 ? 33.927 2.371 -42.988 1.00 80.94 557 ARG A O 1
ATOM 4304 N N . PHE A 1 558 ? 34.866 4.206 -42.090 1.00 82.38 558 PHE A N 1
ATOM 4305 C CA . PHE A 1 558 ? 34.122 4.173 -40.833 1.00 82.38 558 PHE A CA 1
ATOM 4306 C C . PHE A 1 558 ? 32.604 4.203 -41.065 1.00 82.38 558 PHE A C 1
ATOM 4308 O O . PHE A 1 558 ? 31.901 3.293 -40.629 1.00 82.38 558 PHE A O 1
ATOM 4315 N N . CYS A 1 559 ? 32.102 5.166 -41.845 1.00 80.62 559 CYS A N 1
ATOM 4316 C CA . CYS A 1 559 ? 30.671 5.258 -42.146 1.00 80.62 559 CYS A CA 1
ATOM 4317 C C . CYS A 1 559 ? 30.159 4.040 -42.940 1.00 80.62 559 CYS A C 1
ATOM 4319 O O . CYS A 1 559 ? 29.031 3.599 -42.743 1.00 80.62 559 CYS A O 1
ATOM 4321 N N . THR A 1 560 ? 30.986 3.466 -43.821 1.00 82.38 560 THR A N 1
ATOM 4322 C CA . THR A 1 560 ? 30.641 2.250 -44.578 1.00 82.38 560 THR A CA 1
ATOM 4323 C C . THR A 1 560 ? 30.545 1.032 -43.656 1.00 82.38 560 THR A C 1
ATOM 4325 O O . THR A 1 560 ? 29.613 0.242 -43.790 1.00 82.38 560 THR A O 1
ATOM 4328 N N . CYS A 1 561 ? 31.463 0.896 -42.693 1.00 84.06 561 CYS A N 1
ATOM 4329 C CA . CYS A 1 561 ? 31.409 -0.151 -41.674 1.00 84.06 561 CYS A CA 1
ATOM 4330 C C . CYS A 1 561 ? 30.150 -0.032 -40.804 1.00 84.06 561 CYS A C 1
ATOM 4332 O O . CYS A 1 561 ? 29.482 -1.039 -40.579 1.00 84.06 561 CYS A O 1
ATOM 4334 N N . LEU A 1 562 ? 29.790 1.182 -40.368 1.00 80.38 562 LEU A N 1
ATOM 4335 C CA . LEU A 1 562 ? 28.566 1.406 -39.594 1.00 80.38 562 LEU A CA 1
ATOM 4336 C C . LEU A 1 562 ? 27.302 1.090 -40.402 1.00 80.38 562 LEU A C 1
ATOM 4338 O O . LEU A 1 562 ? 26.415 0.411 -39.894 1.00 80.38 562 LEU A O 1
ATOM 4342 N N . ASN A 1 563 ? 27.235 1.503 -41.672 1.00 81.75 563 ASN A N 1
ATOM 4343 C CA . ASN A 1 563 ? 26.108 1.169 -42.549 1.00 81.75 563 ASN A CA 1
ATOM 4344 C C . ASN A 1 563 ? 25.983 -0.341 -42.784 1.00 81.75 563 ASN A C 1
ATOM 4346 O O . ASN A 1 563 ? 24.875 -0.874 -42.786 1.00 81.75 563 ASN A O 1
ATOM 4350 N N . ALA A 1 564 ? 27.104 -1.048 -42.951 1.00 83.44 564 ALA A N 1
ATOM 4351 C CA . ALA A 1 564 ? 27.095 -2.502 -43.068 1.00 83.44 564 ALA A CA 1
ATOM 4352 C C . ALA A 1 564 ? 26.560 -3.171 -41.790 1.00 83.44 564 ALA A C 1
ATOM 4354 O O . ALA A 1 564 ? 25.787 -4.124 -41.881 1.00 83.44 564 ALA A O 1
ATOM 4355 N N . GLU A 1 565 ? 26.921 -2.657 -40.611 1.00 80.38 565 GLU A N 1
ATOM 4356 C CA . GLU A 1 565 ? 26.394 -3.159 -39.339 1.00 80.38 565 GLU A CA 1
ATOM 4357 C C . GLU A 1 565 ? 24.903 -2.822 -39.160 1.00 80.38 565 GLU A C 1
ATOM 4359 O O . GLU A 1 565 ? 24.138 -3.700 -38.769 1.00 80.38 565 GLU A O 1
ATOM 4364 N N . LEU A 1 566 ? 24.440 -1.624 -39.548 1.00 80.44 566 LEU A N 1
ATOM 4365 C CA . LEU A 1 566 ? 23.009 -1.279 -39.553 1.00 80.44 566 LEU A CA 1
ATOM 4366 C C . LEU A 1 566 ? 22.190 -2.217 -40.447 1.00 80.44 566 LEU A C 1
ATOM 4368 O O . LEU A 1 566 ? 21.113 -2.661 -40.050 1.00 80.44 566 LEU A O 1
ATOM 4372 N N . ILE A 1 567 ? 22.699 -2.549 -41.637 1.00 80.94 567 ILE A N 1
ATOM 4373 C CA . ILE A 1 567 ? 22.048 -3.500 -42.548 1.00 80.94 567 ILE A CA 1
ATOM 4374 C C . ILE A 1 567 ? 21.969 -4.889 -41.907 1.00 80.94 567 ILE A C 1
ATOM 4376 O O . ILE A 1 567 ? 20.936 -5.545 -42.025 1.00 80.94 567 ILE A O 1
ATOM 4380 N N . ARG A 1 568 ? 23.014 -5.332 -41.193 1.00 81.75 568 ARG A N 1
ATOM 4381 C CA . ARG A 1 568 ? 22.976 -6.603 -40.448 1.00 81.75 568 ARG A CA 1
ATOM 4382 C C . ARG A 1 568 ? 21.939 -6.574 -39.333 1.00 81.75 568 ARG A C 1
ATOM 4384 O O . ARG A 1 568 ? 21.141 -7.498 -39.256 1.00 81.75 568 ARG A O 1
ATOM 4391 N N . ILE A 1 569 ? 21.916 -5.521 -38.513 1.00 77.31 569 ILE A N 1
ATOM 4392 C CA . ILE A 1 569 ? 20.938 -5.366 -37.423 1.00 77.31 569 ILE A CA 1
ATOM 4393 C C . ILE A 1 569 ? 19.515 -5.377 -37.986 1.00 77.31 569 ILE A C 1
ATOM 4395 O O . ILE A 1 569 ? 18.652 -6.091 -37.479 1.00 77.31 569 ILE A O 1
ATOM 4399 N N . ARG A 1 570 ? 19.276 -4.638 -39.074 1.00 78.06 570 ARG A N 1
ATOM 4400 C CA . ARG A 1 570 ? 17.983 -4.607 -39.760 1.00 78.06 570 ARG A CA 1
ATOM 4401 C C . ARG A 1 570 ? 17.611 -5.974 -40.330 1.00 78.06 570 ARG A C 1
ATOM 4403 O O . ARG A 1 570 ? 16.489 -6.414 -40.136 1.00 78.06 570 ARG A O 1
ATOM 4410 N N . GLY A 1 571 ? 18.564 -6.679 -40.937 1.00 75.31 571 GLY A N 1
ATOM 4411 C CA . GLY A 1 571 ? 18.382 -8.055 -41.397 1.00 75.31 571 GLY A CA 1
ATOM 4412 C C . GLY A 1 571 ? 18.022 -9.027 -40.270 1.00 75.31 571 GLY A C 1
ATOM 4413 O O . GLY A 1 571 ? 17.181 -9.892 -40.478 1.00 75.31 571 GLY A O 1
ATOM 4414 N N . SER A 1 572 ? 18.590 -8.863 -39.073 1.00 74.06 572 SER A N 1
ATOM 4415 C CA . SER A 1 572 ? 18.240 -9.670 -37.895 1.00 74.06 572 SER A CA 1
ATOM 4416 C C . SER A 1 572 ? 16.847 -9.358 -37.334 1.00 74.06 572 SER A C 1
ATOM 4418 O O . SER A 1 572 ? 16.223 -10.239 -36.754 1.00 74.06 572 SER A O 1
ATOM 4420 N N . LEU A 1 573 ? 16.357 -8.123 -37.495 1.00 71.12 573 LEU A N 1
ATOM 4421 C CA . LEU A 1 573 ? 15.006 -7.712 -37.085 1.00 71.12 573 LEU A CA 1
ATOM 4422 C C . LEU A 1 573 ? 13.931 -8.094 -38.115 1.00 71.12 573 LEU A C 1
ATOM 4424 O O . LEU A 1 573 ? 12.809 -8.417 -37.733 1.00 71.12 573 LEU A O 1
ATOM 4428 N N . ASP A 1 574 ? 14.276 -8.029 -39.405 1.00 67.50 574 ASP A N 1
ATOM 4429 C CA . ASP A 1 574 ? 13.376 -8.272 -40.538 1.00 67.50 574 ASP A CA 1
ATOM 4430 C C . ASP A 1 574 ? 13.411 -9.733 -41.022 1.00 67.50 574 ASP A C 1
ATOM 4432 O O . ASP A 1 574 ? 12.583 -10.123 -41.851 1.00 67.50 574 ASP A O 1
ATOM 4436 N N . GLN A 1 575 ? 14.344 -10.560 -40.524 1.00 64.38 575 GLN A N 1
ATOM 4437 C CA . GLN A 1 575 ? 14.304 -12.002 -40.755 1.00 64.38 575 GLN A CA 1
ATOM 4438 C C . GLN A 1 575 ? 12.935 -12.511 -40.292 1.00 64.38 575 GLN A C 1
ATOM 4440 O O . GLN A 1 575 ? 12.589 -12.320 -39.123 1.00 64.38 575 GLN A O 1
ATOM 4445 N N . PRO A 1 576 ? 12.134 -13.136 -41.179 1.00 50.34 576 PRO A N 1
ATOM 4446 C CA . PRO A 1 576 ? 10.866 -13.699 -40.771 1.00 50.34 576 PRO A CA 1
ATOM 4447 C C . PRO A 1 576 ? 11.188 -14.728 -39.699 1.00 50.34 576 PRO A C 1
ATOM 4449 O O . PRO A 1 576 ? 11.815 -15.748 -39.977 1.00 50.34 576 PRO A O 1
ATOM 4452 N N . LEU A 1 577 ? 10.800 -14.416 -38.465 1.00 52.06 577 LEU A N 1
ATOM 4453 C CA . LEU A 1 577 ? 10.795 -15.340 -37.347 1.00 52.06 577 LEU A CA 1
ATOM 4454 C C . LEU A 1 577 ? 9.849 -16.473 -37.766 1.00 52.06 577 LEU A C 1
ATOM 4456 O O . LEU A 1 577 ? 8.638 -16.397 -37.556 1.00 52.06 577 LEU A O 1
ATOM 4460 N N . GLU A 1 578 ? 10.386 -17.457 -38.496 1.00 46.66 578 GLU A N 1
ATOM 4461 C CA . GLU A 1 578 ? 9.625 -18.494 -39.184 1.00 46.66 578 GLU A CA 1
ATOM 4462 C C . GLU A 1 578 ? 8.618 -19.121 -38.218 1.00 46.66 578 GLU A C 1
ATOM 4464 O O . GLU A 1 578 ? 8.909 -19.260 -37.032 1.00 46.66 578 GLU A O 1
ATOM 4469 N N . THR A 1 579 ? 7.453 -19.509 -38.749 1.00 50.34 579 THR A N 1
ATOM 4470 C CA . THR A 1 579 ? 6.312 -20.315 -38.243 1.00 50.34 579 THR A CA 1
ATOM 4471 C C . THR A 1 579 ? 6.269 -20.822 -36.778 1.00 50.34 579 THR A C 1
ATOM 4473 O O . THR A 1 579 ? 5.184 -20.950 -36.217 1.00 50.34 579 THR A O 1
ATOM 4476 N N . LYS A 1 580 ? 7.400 -21.110 -36.124 1.00 52.75 580 LYS A N 1
ATOM 4477 C CA . LYS A 1 580 ? 7.568 -21.412 -34.691 1.00 52.75 580 LYS A CA 1
ATOM 4478 C C . LYS A 1 580 ? 7.338 -20.208 -33.755 1.00 52.75 580 LYS A C 1
ATOM 4480 O O . LYS A 1 580 ? 7.040 -20.427 -32.582 1.00 52.75 580 LYS A O 1
ATOM 4485 N N . LEU A 1 581 ? 7.444 -18.971 -34.249 1.00 56.62 581 LEU A N 1
ATOM 4486 C CA . LEU A 1 581 ? 7.487 -17.741 -33.437 1.00 56.62 581 LEU A CA 1
ATOM 4487 C C . LEU A 1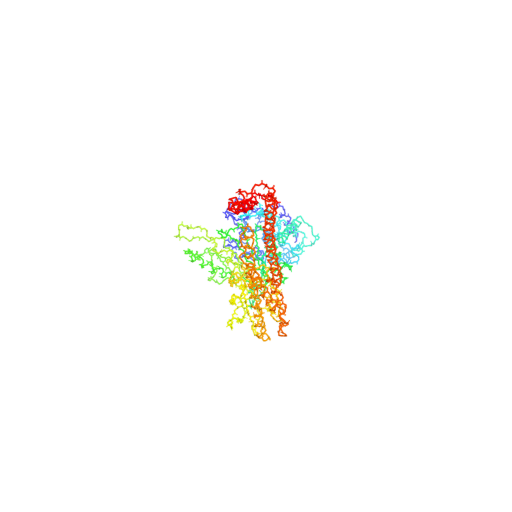 581 ? 6.259 -16.821 -33.542 1.00 56.62 581 LEU A C 1
ATOM 4489 O O . LEU A 1 581 ? 6.174 -15.851 -32.795 1.00 56.62 581 LEU A O 1
ATOM 4493 N N . ALA A 1 582 ? 5.262 -17.144 -34.374 1.00 62.31 582 ALA A N 1
ATOM 4494 C CA . ALA A 1 582 ? 4.076 -16.297 -34.588 1.00 62.31 582 ALA A CA 1
ATOM 4495 C C . ALA A 1 582 ? 3.340 -15.899 -33.287 1.00 62.31 582 ALA A C 1
ATOM 4497 O O . ALA A 1 582 ? 2.741 -14.834 -33.195 1.00 62.31 582 ALA A O 1
ATOM 4498 N N . GLY A 1 583 ? 3.411 -16.736 -32.246 1.00 69.62 583 GLY A N 1
ATOM 4499 C CA . GLY A 1 583 ? 2.825 -16.449 -30.935 1.00 69.62 583 GLY A CA 1
ATOM 4500 C C . GLY A 1 583 ? 3.718 -15.670 -29.956 1.00 69.62 583 GLY A C 1
ATOM 4501 O O . GLY A 1 583 ? 3.327 -15.544 -28.796 1.00 69.62 583 GLY A O 1
ATOM 4502 N N . LEU A 1 584 ? 4.912 -15.232 -30.368 1.00 79.19 584 LEU A N 1
ATOM 4503 C CA . LEU A 1 584 ? 5.843 -14.388 -29.601 1.00 79.19 584 LEU A CA 1
ATOM 4504 C C . LEU A 1 584 ? 5.992 -12.980 -30.203 1.00 79.19 584 LEU A C 1
ATOM 4506 O O . LEU A 1 584 ? 6.656 -12.139 -29.604 1.00 79.19 584 LEU A O 1
ATOM 4510 N N . GLN A 1 585 ? 5.324 -12.691 -31.325 1.00 81.75 585 GLN A N 1
ATOM 4511 C CA . GLN A 1 585 ? 5.328 -11.366 -31.950 1.00 81.75 585 GLN A CA 1
ATOM 4512 C C . GLN A 1 585 ? 4.958 -10.228 -30.974 1.00 81.75 585 GLN A C 1
ATOM 4514 O O . GLN A 1 585 ? 5.713 -9.260 -30.914 1.00 81.75 585 GLN A O 1
ATOM 4519 N N . PRO A 1 586 ? 3.910 -10.352 -30.124 1.00 84.75 586 PRO A N 1
ATOM 4520 C CA . PRO A 1 586 ? 3.582 -9.301 -29.155 1.00 84.75 586 PRO A CA 1
ATOM 4521 C C . PRO A 1 586 ? 4.717 -9.014 -28.165 1.00 84.75 586 PRO A C 1
ATOM 4523 O O . PRO A 1 586 ? 4.928 -7.870 -27.780 1.00 84.75 586 PRO A O 1
ATOM 4526 N N . LEU A 1 587 ? 5.468 -10.050 -27.774 1.00 87.62 587 LEU A N 1
ATOM 4527 C CA . LEU A 1 587 ? 6.624 -9.911 -26.893 1.00 87.62 587 LEU A CA 1
ATOM 4528 C C . LEU A 1 587 ? 7.776 -9.197 -27.611 1.00 87.62 587 LEU A C 1
ATOM 4530 O O . LEU A 1 587 ? 8.340 -8.257 -27.063 1.00 87.62 587 LEU A O 1
ATOM 4534 N N . SER A 1 588 ? 8.093 -9.599 -28.845 1.00 87.25 588 SER A N 1
ATOM 4535 C CA . SER A 1 588 ? 9.132 -8.951 -29.658 1.00 87.25 588 SER A CA 1
ATOM 4536 C C . SER A 1 588 ? 8.847 -7.465 -29.894 1.00 87.25 588 SER A C 1
ATOM 4538 O O . SER A 1 588 ? 9.747 -6.629 -29.777 1.00 87.25 588 SER A O 1
ATOM 4540 N N . ASP A 1 589 ? 7.599 -7.124 -30.221 1.00 87.00 589 ASP A N 1
ATOM 4541 C CA . ASP A 1 589 ? 7.194 -5.744 -30.486 1.00 87.00 589 ASP A CA 1
ATOM 4542 C C . ASP A 1 589 ? 7.258 -4.890 -29.215 1.00 87.00 589 ASP A C 1
ATOM 4544 O O . ASP A 1 589 ? 7.772 -3.772 -29.260 1.00 87.00 589 ASP A O 1
ATOM 4548 N N . ALA A 1 590 ? 6.836 -5.434 -28.070 1.00 90.25 590 ALA A N 1
ATOM 4549 C CA . ALA A 1 590 ? 6.929 -4.742 -26.789 1.00 90.25 590 ALA A CA 1
ATOM 4550 C C . ALA A 1 590 ? 8.380 -4.499 -26.346 1.00 90.25 590 ALA A C 1
ATOM 4552 O O . ALA A 1 590 ? 8.711 -3.387 -25.946 1.00 90.25 590 ALA A O 1
ATOM 4553 N N . ILE A 1 591 ? 9.272 -5.489 -26.490 1.00 91.06 591 ILE A N 1
ATOM 4554 C CA . ILE A 1 591 ? 10.713 -5.313 -26.220 1.00 91.06 591 ILE A CA 1
ATOM 4555 C C . ILE A 1 591 ? 11.294 -4.228 -27.131 1.00 91.06 591 ILE A C 1
ATOM 4557 O O . ILE A 1 591 ? 12.012 -3.339 -26.678 1.00 91.06 591 ILE A O 1
ATOM 4561 N N . SER A 1 592 ? 10.962 -4.287 -28.423 1.00 88.50 592 SER A N 1
ATOM 4562 C CA . SER A 1 592 ? 11.436 -3.316 -29.412 1.00 88.50 592 SER A CA 1
ATOM 4563 C C . SER A 1 592 ? 10.977 -1.893 -29.099 1.00 88.50 592 SER A C 1
ATOM 4565 O O . SER A 1 592 ? 11.707 -0.947 -29.402 1.00 88.50 592 SER A O 1
ATOM 4567 N N . LEU A 1 593 ? 9.779 -1.747 -28.526 1.00 90.69 593 LEU A N 1
ATOM 4568 C CA . LEU A 1 593 ? 9.223 -0.474 -28.087 1.00 90.69 593 LEU A CA 1
ATOM 4569 C C . LEU A 1 593 ? 9.904 0.020 -26.805 1.00 90.69 593 LEU A C 1
ATOM 4571 O O . LEU A 1 593 ? 10.472 1.108 -26.827 1.00 90.69 593 LEU A O 1
ATOM 4575 N N . ARG A 1 594 ? 9.911 -0.783 -25.729 1.00 92.44 594 ARG A N 1
ATOM 4576 C CA . ARG A 1 594 ? 10.475 -0.408 -24.418 1.00 92.44 594 ARG A CA 1
ATOM 4577 C C . ARG A 1 594 ? 11.966 -0.087 -24.509 1.00 92.44 594 ARG A C 1
ATOM 4579 O O . ARG A 1 594 ? 12.405 0.943 -24.023 1.00 92.44 594 ARG A O 1
ATOM 4586 N N . TRP A 1 595 ? 12.751 -0.897 -25.220 1.00 92.06 595 TRP A N 1
ATOM 4587 C CA . TRP A 1 595 ? 14.187 -0.634 -25.418 1.00 92.06 595 TRP A CA 1
ATOM 4588 C C . TRP A 1 595 ? 14.489 0.310 -26.585 1.00 92.06 595 TRP A C 1
ATOM 4590 O O . TRP A 1 595 ? 15.653 0.506 -26.944 1.00 92.06 595 TRP A O 1
ATOM 4600 N N . ASN A 1 596 ? 13.448 0.889 -27.189 1.00 90.06 596 ASN A N 1
ATOM 4601 C CA . ASN A 1 596 ? 13.542 1.883 -28.247 1.00 90.06 596 ASN A CA 1
ATOM 4602 C C . ASN A 1 596 ? 14.390 1.435 -29.461 1.00 90.06 596 ASN A C 1
ATOM 4604 O O . ASN A 1 596 ? 15.031 2.247 -30.123 1.00 90.06 596 ASN A O 1
ATOM 4608 N N . ILE A 1 597 ? 14.410 0.138 -29.789 1.00 87.12 597 ILE A N 1
ATOM 4609 C CA . ILE A 1 597 ? 15.317 -0.436 -30.801 1.00 87.12 597 ILE A CA 1
ATOM 4610 C C . ILE A 1 597 ? 15.053 0.170 -32.188 1.00 87.12 597 ILE A C 1
ATOM 4612 O O . ILE A 1 597 ? 15.969 0.639 -32.865 1.00 87.12 597 ILE A O 1
ATOM 4616 N N . ARG A 1 598 ? 13.786 0.177 -32.631 1.00 84.50 598 ARG A N 1
ATOM 4617 C CA . ARG A 1 598 ? 13.422 0.628 -33.988 1.00 84.50 598 ARG A CA 1
ATOM 4618 C C . ARG A 1 598 ? 13.598 2.141 -34.185 1.00 84.50 598 ARG A C 1
ATOM 4620 O O . ARG A 1 598 ? 14.086 2.529 -35.248 1.00 84.50 598 ARG A O 1
ATOM 4627 N N . PRO A 1 599 ? 13.194 3.021 -33.247 1.00 87.00 599 PRO A N 1
ATOM 4628 C CA . PRO A 1 599 ? 13.457 4.451 -33.396 1.00 87.00 599 PRO A CA 1
ATOM 4629 C C . PRO A 1 599 ? 14.952 4.777 -33.339 1.00 87.00 599 PRO A C 1
ATOM 4631 O O . PRO A 1 599 ? 15.420 5.473 -34.236 1.00 87.00 599 PRO A O 1
ATOM 4634 N N . ARG A 1 600 ? 15.722 4.167 -32.427 1.00 86.00 600 ARG A N 1
ATOM 4635 C CA . ARG A 1 600 ? 17.184 4.352 -32.364 1.00 86.00 600 ARG A CA 1
ATOM 4636 C C . ARG A 1 600 ? 17.896 3.947 -33.649 1.00 86.00 600 ARG A C 1
ATOM 4638 O O . ARG A 1 600 ? 18.825 4.620 -34.083 1.00 86.00 600 ARG A O 1
ATOM 4645 N N . LEU A 1 601 ? 17.443 2.875 -34.298 1.00 85.31 601 LEU A N 1
ATOM 4646 C CA . LEU A 1 601 ? 17.977 2.458 -35.595 1.00 85.31 601 LEU A CA 1
ATOM 4647 C C . LEU A 1 601 ? 17.729 3.510 -36.691 1.00 85.31 601 LEU A C 1
ATOM 4649 O O . LEU A 1 601 ? 18.605 3.752 -37.523 1.00 85.31 601 LEU A O 1
ATOM 4653 N N . ARG A 1 602 ? 16.559 4.164 -36.688 1.00 85.19 602 ARG A N 1
ATOM 4654 C CA . ARG A 1 602 ? 16.257 5.272 -37.612 1.00 85.19 602 ARG A CA 1
ATOM 4655 C C . ARG A 1 602 ? 17.104 6.507 -37.310 1.00 85.19 602 ARG A C 1
ATOM 4657 O O . ARG A 1 602 ? 17.655 7.087 -38.238 1.00 85.19 602 ARG A O 1
ATOM 4664 N N . GLU A 1 603 ? 17.240 6.871 -36.039 1.00 86.38 603 GLU A N 1
ATOM 4665 C CA . GLU A 1 603 ? 18.080 7.992 -35.598 1.00 86.38 603 GLU A CA 1
ATOM 4666 C C . GLU A 1 603 ? 19.539 7.795 -36.012 1.00 86.38 603 GLU A C 1
ATOM 4668 O O . GLU A 1 603 ? 20.090 8.646 -36.700 1.00 86.38 603 GLU A O 1
ATOM 4673 N N . LEU A 1 604 ? 20.125 6.630 -35.720 1.00 85.75 604 LEU A N 1
ATOM 4674 C CA . LEU A 1 604 ? 21.486 6.285 -36.141 1.00 85.75 604 LEU A CA 1
ATOM 4675 C C . LEU A 1 604 ? 21.676 6.356 -37.657 1.00 85.75 604 LEU A C 1
ATOM 4677 O O . LEU A 1 604 ? 22.719 6.801 -38.127 1.00 85.75 604 LEU A O 1
ATOM 4681 N N . THR A 1 605 ? 20.678 5.916 -38.429 1.00 86.81 605 THR A N 1
ATOM 4682 C CA . THR A 1 605 ? 20.731 6.006 -39.896 1.00 86.81 605 THR A CA 1
ATOM 4683 C C . THR A 1 605 ? 20.848 7.470 -40.328 1.00 86.81 605 THR A C 1
ATOM 4685 O O . THR A 1 605 ? 21.742 7.813 -41.100 1.00 86.81 605 THR A O 1
ATOM 4688 N N . ASN A 1 606 ? 20.013 8.346 -39.761 1.00 87.19 606 ASN A N 1
ATOM 4689 C CA . ASN A 1 606 ? 20.036 9.779 -40.051 1.00 87.19 606 ASN A CA 1
ATOM 4690 C C . ASN A 1 606 ? 21.345 10.444 -39.587 1.00 87.19 606 ASN A C 1
ATOM 4692 O O . ASN A 1 606 ? 21.898 11.279 -40.300 1.00 87.19 606 ASN A O 1
ATOM 4696 N N . GLU A 1 607 ? 21.867 10.076 -38.414 1.00 86.44 607 GLU A N 1
ATOM 4697 C CA . GLU A 1 607 ? 23.129 10.608 -37.883 1.00 86.44 607 GLU A CA 1
ATOM 4698 C C . GLU A 1 607 ? 24.333 10.202 -38.739 1.00 86.44 607 GLU A C 1
ATOM 4700 O O . GLU A 1 607 ? 25.196 11.031 -39.032 1.00 86.44 607 GLU A O 1
ATOM 4705 N N . ILE A 1 608 ? 24.389 8.948 -39.198 1.00 85.44 608 ILE A N 1
ATOM 4706 C CA . ILE A 1 608 ? 25.450 8.482 -40.099 1.00 85.44 608 ILE A CA 1
ATOM 4707 C C . ILE A 1 608 ? 25.347 9.187 -41.455 1.00 85.44 608 ILE A C 1
ATOM 4709 O O . ILE A 1 608 ? 26.371 9.598 -42.005 1.00 85.44 608 ILE A O 1
ATOM 4713 N N . GLU A 1 609 ? 24.139 9.378 -41.991 1.00 86.12 609 GLU A N 1
ATOM 4714 C CA . GLU A 1 609 ? 23.931 10.171 -43.207 1.00 86.12 609 GLU A CA 1
ATOM 4715 C C . GLU A 1 609 ? 24.403 11.621 -43.026 1.00 86.12 609 GLU A C 1
ATOM 4717 O O . GLU A 1 609 ? 25.125 12.142 -43.882 1.00 86.12 609 GLU A O 1
ATOM 4722 N N . ALA A 1 6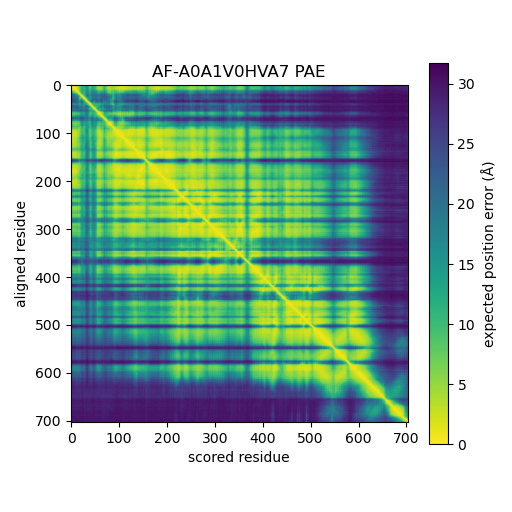10 ? 24.094 12.252 -41.892 1.00 83.06 610 ALA A N 1
ATOM 4723 C CA . ALA A 1 610 ? 24.567 13.595 -41.565 1.00 83.06 610 ALA A CA 1
ATOM 4724 C C . ALA A 1 610 ? 26.103 13.655 -41.451 1.00 83.06 610 ALA A C 1
ATOM 4726 O O . ALA A 1 610 ? 26.734 14.552 -42.014 1.00 83.06 610 ALA A O 1
ATOM 4727 N N . LEU A 1 611 ? 26.738 12.671 -40.802 1.00 82.19 611 LEU A N 1
ATOM 4728 C CA . LEU A 1 611 ? 28.202 12.553 -40.736 1.00 82.19 611 LEU A CA 1
ATOM 4729 C C . LEU A 1 611 ? 28.842 12.407 -42.122 1.00 82.19 611 LEU A C 1
ATOM 4731 O O . LEU A 1 611 ? 29.908 12.979 -42.385 1.00 82.19 611 LEU A O 1
ATOM 4735 N N . GLN A 1 612 ? 28.208 11.655 -43.024 1.00 83.88 612 GLN A N 1
ATOM 4736 C CA . GLN A 1 612 ? 28.665 11.517 -44.406 1.00 83.88 612 GLN A CA 1
ATOM 4737 C C . GLN A 1 612 ? 28.534 12.835 -45.176 1.00 83.88 612 GLN A C 1
ATOM 4739 O O . GLN A 1 612 ? 29.482 13.234 -45.856 1.00 83.88 612 GLN A O 1
ATOM 4744 N N . GLN A 1 613 ? 27.397 13.526 -45.057 1.00 83.94 613 GLN A N 1
ATOM 4745 C CA . GLN A 1 613 ? 27.160 14.818 -45.708 1.00 83.94 613 GLN A CA 1
ATOM 4746 C C . GLN A 1 613 ? 28.147 15.883 -45.219 1.00 83.94 613 GLN A C 1
ATOM 4748 O O . GLN A 1 613 ? 28.790 16.543 -46.035 1.00 83.94 613 GLN A O 1
ATOM 4753 N N . ASN A 1 614 ? 28.362 15.980 -43.905 1.00 78.81 614 ASN A N 1
ATOM 4754 C CA . ASN A 1 614 ? 29.336 16.900 -43.316 1.00 78.81 614 ASN A CA 1
ATOM 4755 C C . ASN A 1 614 ? 30.769 16.588 -43.774 1.00 78.81 614 ASN A C 1
ATOM 4757 O O . ASN A 1 614 ? 31.560 17.497 -44.032 1.00 78.81 614 ASN A O 1
ATOM 4761 N N . GLY A 1 615 ? 31.110 15.301 -43.911 1.00 74.62 615 GLY A N 1
ATOM 4762 C CA . GLY A 1 615 ? 32.398 14.867 -44.455 1.00 74.62 615 GLY A CA 1
ATOM 4763 C C . GLY A 1 615 ? 32.601 15.288 -45.915 1.00 74.62 615 GLY A C 1
ATOM 4764 O O . GLY A 1 615 ? 33.673 15.791 -46.260 1.00 74.62 615 GLY A O 1
ATOM 4765 N N . ARG A 1 616 ? 31.569 15.139 -46.759 1.00 78.56 616 ARG A N 1
ATOM 4766 C CA . ARG A 1 616 ? 31.587 15.575 -48.169 1.00 78.56 616 ARG A CA 1
ATOM 4767 C C . ARG A 1 616 ? 31.693 17.091 -48.295 1.00 78.56 616 ARG A C 1
ATOM 4769 O O . ARG A 1 616 ? 32.567 17.570 -49.009 1.00 78.56 616 ARG A O 1
ATOM 4776 N N . ALA A 1 617 ? 30.894 17.847 -47.544 1.00 76.56 617 ALA A N 1
ATOM 4777 C CA . ALA A 1 617 ? 30.948 19.309 -47.554 1.00 76.56 617 ALA A CA 1
ATOM 4778 C C . ALA A 1 617 ? 32.347 19.835 -47.175 1.00 76.56 617 ALA A C 1
ATOM 4780 O O . ALA A 1 617 ? 32.872 20.763 -47.795 1.00 76.56 617 ALA A O 1
ATOM 4781 N N . ALA A 1 618 ? 33.001 19.206 -46.192 1.00 72.06 618 ALA A N 1
ATOM 4782 C CA . ALA A 1 618 ? 34.368 19.550 -45.808 1.00 72.06 618 ALA A CA 1
ATOM 4783 C C . ALA A 1 618 ? 35.404 19.239 -46.908 1.00 72.06 618 ALA A C 1
ATOM 4785 O O . ALA A 1 618 ? 36.401 19.956 -47.036 1.00 72.06 618 ALA A O 1
ATOM 4786 N N . GLU A 1 619 ? 35.190 18.190 -47.707 1.00 73.38 619 GLU A N 1
ATOM 4787 C CA . GLU A 1 619 ? 36.020 17.859 -48.869 1.00 73.38 619 GLU A CA 1
ATOM 4788 C C . GLU A 1 619 ? 35.791 18.828 -50.034 1.00 73.38 619 GLU A C 1
ATOM 4790 O O . GLU A 1 619 ? 36.759 19.331 -50.600 1.00 73.38 619 GLU A O 1
ATOM 4795 N N . GLU A 1 620 ? 34.543 19.173 -50.342 1.00 76.44 620 GLU A N 1
ATOM 4796 C CA . GLU A 1 620 ? 34.205 20.155 -51.378 1.00 76.44 620 GLU A CA 1
ATOM 4797 C C . GLU A 1 620 ? 34.812 21.528 -51.067 1.00 76.44 620 GLU A C 1
ATOM 4799 O O . GLU A 1 620 ? 35.450 22.141 -51.924 1.00 76.44 620 GLU A O 1
ATOM 4804 N N . LEU A 1 621 ? 34.736 21.976 -49.809 1.00 71.12 621 LEU A N 1
ATOM 4805 C CA . LEU A 1 621 ? 35.417 23.187 -49.340 1.00 71.12 621 LEU A CA 1
ATOM 4806 C C . LEU A 1 621 ? 36.940 23.121 -49.543 1.00 71.12 621 LEU A C 1
ATOM 4808 O O . LEU A 1 621 ? 37.574 24.145 -49.816 1.00 71.12 621 LEU A O 1
ATOM 4812 N N . ARG A 1 622 ? 37.554 21.935 -49.430 1.00 67.75 622 ARG A N 1
ATOM 4813 C CA . ARG A 1 622 ? 38.986 21.743 -49.716 1.00 67.75 622 ARG A CA 1
ATOM 4814 C C . ARG A 1 622 ? 39.279 21.764 -51.201 1.00 67.75 622 ARG A C 1
ATOM 4816 O O . ARG A 1 622 ? 40.208 22.466 -51.590 1.00 67.75 622 ARG A O 1
ATOM 4823 N N . ALA A 1 623 ? 38.516 21.031 -52.006 1.00 70.75 623 ALA A N 1
ATOM 4824 C CA . ALA A 1 623 ? 38.658 21.016 -53.456 1.00 70.75 623 ALA A CA 1
ATOM 4825 C C . ALA A 1 623 ? 38.508 22.436 -54.017 1.00 70.75 623 ALA A C 1
ATOM 4827 O O . ALA A 1 623 ? 39.335 22.879 -54.810 1.00 70.75 623 ALA A O 1
ATOM 4828 N N . PHE A 1 624 ? 37.548 23.204 -53.497 1.00 72.12 624 PHE A N 1
ATOM 4829 C CA . PHE A 1 624 ? 37.362 24.610 -53.833 1.00 72.12 624 PHE A CA 1
ATOM 4830 C C . PHE A 1 624 ? 38.560 25.478 -53.422 1.00 72.12 624 PHE A C 1
ATOM 4832 O O . PHE A 1 624 ? 39.044 26.279 -54.220 1.00 72.12 624 PHE A O 1
ATOM 4839 N N . ARG A 1 625 ? 39.104 25.315 -52.205 1.00 68.69 625 ARG A N 1
ATOM 4840 C CA . ARG A 1 625 ? 40.321 26.037 -51.779 1.00 68.69 625 ARG A CA 1
ATOM 4841 C C . ARG A 1 625 ? 41.532 25.675 -52.639 1.00 68.69 625 ARG A C 1
ATOM 4843 O O . ARG A 1 625 ? 42.238 26.580 -53.067 1.00 68.69 625 ARG A O 1
ATOM 4850 N N . ALA A 1 626 ? 41.768 24.393 -52.905 1.00 66.06 626 ALA A N 1
ATOM 4851 C CA . ALA A 1 626 ? 42.861 23.924 -53.757 1.00 66.06 626 ALA A CA 1
ATOM 4852 C C . ALA A 1 626 ? 42.710 24.437 -55.198 1.00 66.06 626 ALA A C 1
ATOM 4854 O O . ALA A 1 626 ? 43.682 24.903 -55.783 1.00 66.06 626 ALA A O 1
ATOM 4855 N N . GLY A 1 627 ? 41.483 24.450 -55.725 1.00 67.25 627 GLY A N 1
ATOM 4856 C CA . GLY A 1 627 ? 41.149 25.055 -57.012 1.00 67.25 627 GLY A CA 1
ATOM 4857 C C . GLY A 1 627 ? 41.428 26.557 -57.044 1.00 67.25 627 GLY A C 1
ATOM 4858 O O . GLY A 1 627 ? 42.026 27.038 -57.999 1.00 67.25 627 GLY A O 1
ATOM 4859 N N . ARG A 1 628 ? 41.097 27.305 -55.979 1.00 69.44 628 ARG A N 1
ATOM 4860 C CA . ARG A 1 628 ? 41.467 28.731 -55.862 1.00 69.44 628 ARG A CA 1
ATOM 4861 C C . ARG A 1 628 ? 42.978 28.934 -55.817 1.00 69.44 628 ARG A C 1
ATOM 4863 O O . ARG A 1 628 ? 43.463 29.875 -56.434 1.00 69.44 628 ARG A O 1
ATOM 4870 N N . TRP A 1 629 ? 43.715 28.067 -55.123 1.00 67.31 629 TRP A N 1
ATOM 4871 C CA . TRP A 1 629 ? 45.180 28.095 -55.119 1.00 67.31 629 TRP A CA 1
ATOM 4872 C C . TRP A 1 629 ? 45.756 27.829 -56.511 1.00 67.31 629 TRP A C 1
ATOM 4874 O O . TRP A 1 629 ? 46.603 28.590 -56.965 1.00 67.31 629 TRP A O 1
ATOM 4884 N N . ALA A 1 630 ? 45.260 26.811 -57.215 1.00 64.94 630 ALA A N 1
ATOM 4885 C CA . ALA A 1 630 ? 45.671 26.509 -58.583 1.00 64.94 630 ALA A CA 1
ATOM 4886 C C . ALA A 1 630 ? 45.321 27.648 -59.553 1.00 64.94 630 ALA A C 1
ATOM 4888 O O . ALA A 1 630 ? 46.149 28.022 -60.375 1.00 64.94 630 ALA A O 1
ATOM 4889 N N . ALA A 1 631 ? 44.137 28.252 -59.417 1.00 67.06 631 ALA A N 1
ATOM 4890 C CA . ALA A 1 631 ? 43.718 29.401 -60.215 1.00 67.06 631 ALA A CA 1
ATOM 4891 C C . ALA A 1 631 ? 44.572 30.647 -59.931 1.00 67.06 631 ALA A C 1
ATOM 4893 O O . ALA A 1 631 ? 44.951 31.345 -60.865 1.00 67.06 631 ALA A O 1
ATOM 4894 N N . ALA A 1 632 ? 44.921 30.910 -58.667 1.00 66.38 632 ALA A N 1
ATOM 4895 C CA . ALA A 1 632 ? 45.830 31.995 -58.301 1.00 66.38 632 ALA A CA 1
ATOM 4896 C C . ALA A 1 632 ? 47.243 31.766 -58.860 1.00 66.38 632 ALA A C 1
ATOM 4898 O O . ALA A 1 632 ? 47.870 32.707 -59.339 1.00 66.38 632 ALA A O 1
ATOM 4899 N N . LEU A 1 633 ? 47.723 30.518 -58.850 1.00 67.25 633 LEU A N 1
ATOM 4900 C CA . LEU A 1 633 ? 49.019 30.147 -59.415 1.00 67.25 633 LEU A CA 1
ATOM 4901 C C . LEU A 1 633 ? 49.028 30.268 -60.946 1.00 67.25 633 LEU A C 1
ATOM 4903 O O . LEU A 1 633 ? 49.970 30.808 -61.515 1.00 67.25 633 LEU A O 1
ATOM 4907 N N . ALA A 1 634 ? 47.957 29.819 -61.606 1.00 66.25 634 ALA A N 1
ATOM 4908 C CA . ALA A 1 634 ? 47.771 29.967 -63.045 1.00 66.25 634 ALA A CA 1
ATOM 4909 C C . ALA A 1 634 ? 47.688 31.445 -63.447 1.00 66.25 634 ALA A C 1
ATOM 4911 O O . ALA A 1 634 ? 48.331 31.851 -64.409 1.00 66.25 634 ALA A O 1
ATOM 4912 N N . LEU A 1 635 ? 46.964 32.266 -62.679 1.00 71.44 635 LEU A N 1
ATOM 4913 C CA . LEU A 1 635 ? 46.911 33.710 -62.895 1.00 71.44 635 LEU A CA 1
ATOM 4914 C C . LEU A 1 635 ? 48.298 34.342 -62.738 1.00 71.44 635 LEU A C 1
ATOM 4916 O O . LEU A 1 635 ? 48.692 35.121 -63.598 1.00 71.44 635 LEU A O 1
ATOM 4920 N N . ALA A 1 636 ? 49.049 33.971 -61.695 1.00 67.38 636 ALA A N 1
ATOM 4921 C CA . ALA A 1 636 ? 50.411 34.453 -61.479 1.00 67.38 636 ALA A CA 1
ATOM 4922 C C . ALA A 1 636 ? 51.340 34.094 -62.653 1.00 67.38 636 ALA A C 1
ATOM 4924 O O . ALA A 1 636 ? 52.076 34.954 -63.136 1.00 67.38 636 ALA A O 1
ATOM 4925 N N . LEU A 1 637 ? 51.256 32.858 -63.156 1.00 67.88 637 LEU A N 1
ATOM 4926 C CA . LEU A 1 637 ? 52.013 32.393 -64.322 1.00 67.88 637 LEU A CA 1
ATOM 4927 C C . LEU A 1 637 ? 51.650 33.170 -65.593 1.00 67.88 637 LEU A C 1
ATOM 4929 O O . LEU A 1 637 ? 52.545 33.655 -66.275 1.00 67.88 637 LEU A O 1
ATOM 4933 N N . VAL A 1 638 ? 50.358 33.362 -65.873 1.00 71.19 638 VAL A N 1
ATOM 4934 C CA . VAL A 1 638 ? 49.894 34.140 -67.036 1.00 71.19 638 VAL A CA 1
ATOM 4935 C C . VAL A 1 638 ? 50.329 35.603 -66.934 1.00 71.19 638 VAL A C 1
ATOM 4937 O O . VAL A 1 638 ? 50.751 36.195 -67.925 1.00 71.19 638 VAL A O 1
ATOM 4940 N N . THR A 1 639 ? 50.271 36.207 -65.743 1.00 68.88 639 THR A N 1
ATOM 4941 C CA . THR A 1 639 ? 50.760 37.580 -65.553 1.00 68.88 639 THR A CA 1
ATOM 4942 C C . THR A 1 639 ? 52.271 37.690 -65.707 1.00 68.88 639 THR A C 1
ATOM 4944 O O . THR A 1 639 ? 52.734 38.691 -66.245 1.00 68.88 639 THR A O 1
ATOM 4947 N N . ALA A 1 640 ? 53.035 36.684 -65.270 1.00 64.44 640 ALA A N 1
ATOM 4948 C CA . ALA A 1 640 ? 54.486 36.660 -65.423 1.00 64.44 640 ALA A CA 1
ATOM 4949 C C . ALA A 1 640 ? 54.890 36.523 -66.898 1.00 64.44 640 ALA A C 1
ATOM 4951 O O . ALA A 1 640 ? 55.761 37.258 -67.351 1.00 64.44 640 ALA A O 1
ATOM 4952 N N . ASP A 1 641 ? 54.201 35.665 -67.653 1.00 66.50 641 ASP A N 1
ATOM 4953 C CA . ASP A 1 641 ? 54.397 35.487 -69.096 1.00 66.50 641 ASP A CA 1
ATOM 4954 C C . ASP A 1 641 ? 54.071 36.771 -69.880 1.00 66.50 641 ASP A C 1
ATOM 4956 O O . ASP A 1 641 ? 54.869 37.257 -70.682 1.00 66.50 641 ASP A O 1
ATOM 4960 N N . ALA A 1 642 ? 52.948 37.422 -69.557 1.00 65.06 642 ALA A N 1
ATOM 4961 C CA . ALA A 1 642 ? 52.582 38.707 -70.152 1.00 65.06 642 ALA A CA 1
ATOM 4962 C C . ALA A 1 642 ? 53.574 39.837 -69.814 1.00 65.06 642 ALA A C 1
ATOM 4964 O O . ALA A 1 642 ? 53.753 40.760 -70.614 1.00 65.06 642 ALA A O 1
ATOM 4965 N N . LEU A 1 643 ? 54.204 39.800 -68.633 1.00 61.84 643 LEU A N 1
ATOM 4966 C CA . LEU A 1 643 ? 55.221 40.775 -68.238 1.00 61.84 643 LEU A CA 1
ATOM 4967 C C . LEU A 1 643 ? 56.549 40.516 -68.957 1.00 61.84 643 LEU A C 1
ATOM 4969 O O . LEU A 1 643 ? 57.134 41.463 -69.477 1.00 61.84 643 LEU A O 1
ATOM 4973 N N . ALA A 1 644 ? 56.981 39.253 -69.028 1.00 60.88 644 ALA A N 1
ATOM 4974 C CA . ALA A 1 644 ? 58.170 38.832 -69.764 1.00 60.88 644 ALA A CA 1
ATOM 4975 C C . ALA A 1 644 ? 58.059 39.241 -71.237 1.00 60.88 644 ALA A C 1
ATOM 4977 O O . ALA A 1 644 ? 58.921 39.960 -71.732 1.00 60.88 644 ALA A O 1
ATOM 4978 N N . GLY A 1 645 ? 56.920 38.945 -71.877 1.00 60.88 645 GLY A N 1
ATOM 4979 C CA . GLY A 1 645 ? 56.635 39.356 -73.252 1.00 60.88 645 GLY A CA 1
ATOM 4980 C C . GLY A 1 645 ? 56.757 40.869 -73.482 1.00 60.88 645 GLY A C 1
ATOM 4981 O O . GLY A 1 645 ? 57.288 41.296 -74.507 1.00 60.88 645 GLY A O 1
ATOM 4982 N N . ARG A 1 646 ? 56.328 41.702 -72.519 1.00 63.47 646 ARG A N 1
ATOM 4983 C CA . ARG A 1 646 ? 56.479 43.170 -72.590 1.00 63.47 646 ARG A CA 1
ATOM 4984 C C . ARG A 1 646 ? 57.918 43.640 -72.380 1.00 63.47 646 ARG A C 1
ATOM 4986 O O . ARG A 1 646 ? 58.301 44.637 -72.986 1.00 63.47 646 ARG A O 1
ATOM 4993 N N . VAL A 1 647 ? 58.698 42.955 -71.545 1.00 57.66 647 VAL A N 1
ATOM 4994 C CA . VAL A 1 647 ? 60.118 43.264 -71.316 1.00 57.66 647 VAL A CA 1
ATOM 4995 C C . VAL A 1 647 ? 60.939 42.944 -72.564 1.00 57.66 647 VAL A C 1
ATOM 4997 O O . VAL A 1 647 ? 61.676 43.814 -73.024 1.00 57.66 647 VAL A O 1
ATOM 5000 N N . THR A 1 648 ? 60.727 41.785 -73.194 1.00 58.53 648 THR A N 1
ATOM 5001 C CA . THR A 1 648 ? 61.347 41.452 -74.489 1.00 58.53 648 THR A CA 1
ATOM 5002 C C . THR A 1 648 ? 60.991 42.467 -75.575 1.00 58.53 648 THR A C 1
ATOM 5004 O O . THR A 1 648 ? 61.875 42.957 -76.272 1.00 58.53 648 THR A O 1
ATOM 5007 N N . HIS A 1 649 ? 59.724 42.886 -75.660 1.00 56.84 649 HIS A N 1
ATOM 5008 C CA . HIS A 1 649 ? 59.291 43.865 -76.663 1.00 56.84 649 HIS A CA 1
ATOM 5009 C C . HIS A 1 649 ? 59.872 45.274 -76.428 1.00 56.84 649 HIS A C 1
ATOM 5011 O O . HIS A 1 649 ? 60.087 46.025 -77.380 1.00 56.84 649 HIS A O 1
ATOM 5017 N N . ALA A 1 650 ? 60.125 45.645 -75.167 1.00 54.28 650 ALA A N 1
ATOM 5018 C CA . ALA A 1 650 ? 60.781 46.900 -74.801 1.00 54.28 650 ALA A CA 1
ATOM 5019 C C . ALA A 1 650 ? 62.298 46.861 -75.054 1.00 54.28 650 ALA A C 1
ATOM 5021 O O . ALA A 1 650 ? 62.880 47.881 -75.424 1.00 54.28 650 ALA A O 1
ATOM 5022 N N . LEU A 1 651 ? 62.931 45.695 -74.896 1.00 54.75 651 LEU A N 1
ATOM 5023 C CA . LEU A 1 651 ? 64.349 45.489 -75.195 1.00 54.75 651 LEU A CA 1
ATOM 5024 C C . LEU A 1 651 ? 64.625 45.534 -76.706 1.00 54.75 651 LEU A C 1
ATOM 5026 O O . LEU A 1 651 ? 65.583 46.190 -77.121 1.00 54.75 651 LEU A O 1
ATOM 5030 N N . GLU A 1 652 ? 63.744 44.961 -77.532 1.00 55.88 652 GLU A N 1
ATOM 5031 C CA . GLU A 1 652 ? 63.828 45.025 -79.003 1.00 55.88 652 GLU A CA 1
ATOM 5032 C C . GLU A 1 652 ? 63.679 46.451 -79.568 1.00 55.88 652 GLU A C 1
ATOM 5034 O O . GLU A 1 652 ? 64.181 46.747 -80.652 1.00 55.88 652 GLU A O 1
ATOM 5039 N N . ALA A 1 653 ? 63.047 47.370 -78.830 1.00 53.03 653 ALA A N 1
ATOM 5040 C CA . ALA A 1 653 ? 62.860 48.761 -79.249 1.00 53.03 653 ALA A CA 1
ATOM 5041 C C . ALA A 1 653 ? 64.079 49.678 -78.992 1.00 53.03 653 ALA A C 1
ATOM 5043 O O . ALA A 1 653 ? 64.050 50.854 -79.363 1.00 53.03 653 ALA A O 1
ATOM 5044 N N . SER A 1 654 ? 65.156 49.180 -78.369 1.00 50.16 654 SER A N 1
ATOM 5045 C CA . SER A 1 654 ? 66.330 49.987 -78.003 1.00 50.16 654 SER A CA 1
ATOM 5046 C C . SER A 1 654 ? 67.516 49.773 -78.961 1.00 50.16 654 SER A C 1
ATOM 5048 O O . SER A 1 654 ? 68.155 48.726 -79.009 1.00 50.16 654 SER A O 1
ATOM 5050 N N . THR A 1 655 ? 67.840 50.790 -79.761 1.00 51.25 655 THR A N 1
ATOM 5051 C CA . THR A 1 655 ? 68.920 50.749 -80.760 1.00 51.25 655 THR A CA 1
ATOM 5052 C C . THR A 1 655 ? 70.295 51.020 -80.136 1.00 51.25 655 THR A C 1
ATOM 5054 O O . THR A 1 655 ? 70.772 52.147 -80.220 1.00 51.25 655 THR A O 1
ATOM 5057 N N . PHE A 1 656 ? 70.967 50.025 -79.540 1.00 50.69 656 PHE A N 1
ATOM 5058 C CA . PHE A 1 656 ? 72.419 50.086 -79.260 1.00 50.69 656 PHE A CA 1
ATOM 5059 C C . PHE A 1 656 ? 73.069 48.685 -79.262 1.00 50.69 656 PHE A C 1
ATOM 5061 O O . PHE A 1 656 ? 72.872 47.867 -78.369 1.00 50.69 656 PHE A O 1
ATOM 5068 N N . SER A 1 657 ? 73.885 48.408 -80.284 1.00 55.03 657 SER A N 1
ATOM 5069 C CA . SER A 1 657 ? 74.264 47.048 -80.717 1.00 55.03 657 SER A CA 1
ATOM 5070 C C . SER A 1 657 ? 75.439 46.380 -79.972 1.00 55.03 657 SER A C 1
ATOM 5072 O O . SER A 1 657 ? 75.735 45.225 -80.259 1.00 55.03 657 SER A O 1
ATOM 5074 N N . TRP A 1 658 ? 76.138 47.041 -79.043 1.00 48.03 658 TRP A N 1
ATOM 5075 C CA . TRP A 1 658 ? 77.382 46.483 -78.460 1.00 48.03 658 TRP A CA 1
ATOM 5076 C C . TRP A 1 658 ? 77.287 46.259 -76.946 1.00 48.03 658 TRP A C 1
ATOM 5078 O O . TRP A 1 658 ? 78.043 45.474 -76.384 1.00 48.03 658 TRP A O 1
ATOM 5088 N N . VAL A 1 659 ? 76.286 46.860 -76.301 1.00 51.47 659 VAL A N 1
ATOM 5089 C CA . VAL A 1 659 ? 75.867 46.522 -74.933 1.00 51.47 659 VAL A CA 1
ATOM 5090 C C . VAL A 1 659 ? 74.986 45.257 -74.938 1.00 51.47 659 VAL A C 1
ATOM 5092 O O . VAL A 1 659 ? 74.938 44.536 -73.947 1.00 51.47 659 VAL A O 1
ATOM 5095 N N . TYR A 1 660 ? 74.385 44.920 -76.084 1.00 50.94 660 TYR A N 1
ATOM 5096 C CA . TYR A 1 660 ? 73.467 43.792 -76.278 1.00 50.94 660 TYR A CA 1
ATOM 5097 C C . TYR A 1 660 ? 74.061 42.427 -75.888 1.00 50.94 660 TYR A C 1
ATOM 5099 O O . TYR A 1 660 ? 73.371 41.619 -75.289 1.00 50.94 660 TYR A O 1
ATOM 5107 N N . TYR A 1 661 ? 75.351 42.175 -76.136 1.00 49.91 661 TYR A N 1
ATOM 5108 C CA . TYR A 1 661 ? 75.972 40.886 -75.784 1.00 49.91 661 TYR A CA 1
ATOM 5109 C C . TYR A 1 661 ? 76.445 40.798 -74.323 1.00 49.91 661 TYR A C 1
ATOM 5111 O O . TYR A 1 661 ? 76.399 39.722 -73.733 1.00 49.91 661 TYR A O 1
ATOM 5119 N N . ALA A 1 662 ? 76.847 41.916 -73.709 1.00 47.62 662 ALA A N 1
ATOM 5120 C CA . ALA A 1 662 ? 77.217 41.947 -72.289 1.00 47.62 662 ALA A CA 1
ATOM 5121 C C . ALA A 1 662 ? 75.977 41.985 -71.374 1.00 47.62 662 ALA A C 1
ATOM 5123 O O . ALA A 1 662 ? 75.971 41.361 -70.313 1.00 47.62 662 ALA A O 1
ATOM 5124 N N . LEU A 1 663 ? 74.907 42.660 -71.810 1.00 48.50 663 LEU A N 1
ATOM 5125 C CA . LEU A 1 663 ? 73.604 42.653 -71.148 1.00 48.50 663 LEU A CA 1
ATOM 5126 C C . LEU A 1 663 ? 72.732 41.453 -71.517 1.00 48.50 663 LEU A C 1
ATOM 5128 O O . LEU A 1 663 ? 71.819 41.201 -70.759 1.00 48.50 663 LEU A O 1
ATOM 5132 N N . ALA A 1 664 ? 72.984 40.679 -72.577 1.00 50.00 664 ALA A N 1
ATOM 5133 C CA . ALA A 1 664 ? 72.282 39.400 -72.766 1.00 50.00 664 ALA A CA 1
ATOM 5134 C C . ALA A 1 664 ? 72.709 38.377 -71.700 1.00 50.00 664 ALA A C 1
ATOM 5136 O O . ALA A 1 664 ? 71.872 37.721 -71.097 1.00 50.00 664 ALA A O 1
ATOM 5137 N N . TYR A 1 665 ? 74.003 38.322 -71.362 1.00 47.25 665 TYR A N 1
ATOM 5138 C CA . TYR A 1 665 ? 74.502 37.403 -70.331 1.00 47.25 665 TYR A CA 1
ATOM 5139 C C . TYR A 1 665 ? 74.157 37.851 -68.899 1.00 47.25 665 TYR A C 1
ATOM 5141 O O . TYR A 1 665 ? 73.909 37.024 -68.024 1.00 47.25 665 TYR A O 1
ATOM 5149 N N . LEU A 1 666 ? 74.121 39.166 -68.644 1.00 48.44 666 LEU A N 1
ATOM 5150 C CA . LEU A 1 666 ? 73.613 39.731 -67.386 1.00 48.44 666 LEU A CA 1
ATOM 5151 C C . LEU A 1 666 ? 72.084 39.788 -67.347 1.00 48.44 666 LEU A C 1
ATOM 5153 O O . LEU A 1 666 ? 71.523 39.740 -66.263 1.00 48.44 666 LEU A O 1
ATOM 5157 N N . GLY A 1 667 ? 71.431 39.883 -68.500 1.00 49.25 667 GLY A N 1
ATOM 5158 C CA . GLY A 1 667 ? 69.990 39.994 -68.702 1.00 49.25 667 GLY A CA 1
ATOM 5159 C C . GLY A 1 667 ? 69.283 38.660 -68.584 1.00 49.25 667 GLY A C 1
ATOM 5160 O O . GLY A 1 667 ? 68.221 38.649 -67.996 1.00 49.25 667 GLY A O 1
ATOM 5161 N N . ASP A 1 668 ? 69.907 37.543 -68.958 1.00 49.12 668 ASP A N 1
ATOM 5162 C CA . ASP A 1 668 ? 69.405 36.212 -68.594 1.00 49.12 668 ASP A CA 1
ATOM 5163 C C . ASP A 1 668 ? 69.431 36.025 -67.070 1.00 49.12 668 ASP A C 1
ATOM 5165 O O . ASP A 1 668 ? 68.484 35.518 -66.474 1.00 49.12 668 ASP A O 1
ATOM 5169 N N . TRP A 1 669 ? 70.477 36.510 -66.390 1.00 48.00 669 TRP A N 1
ATOM 5170 C CA . TRP A 1 669 ? 70.516 36.507 -64.926 1.00 48.00 669 TRP A CA 1
ATOM 5171 C C . TRP A 1 669 ? 69.573 37.538 -64.315 1.00 48.00 669 TRP A C 1
ATOM 5173 O O . TRP A 1 669 ? 68.995 37.252 -63.273 1.00 48.00 669 TRP A O 1
ATOM 5183 N N . LEU A 1 670 ? 69.374 38.707 -64.924 1.00 49.59 670 LEU A N 1
ATOM 5184 C CA . LEU A 1 670 ? 68.456 39.730 -64.429 1.00 49.59 670 LEU A CA 1
ATOM 5185 C C . LEU A 1 670 ? 67.001 39.343 -64.696 1.00 49.59 670 LEU A C 1
ATOM 5187 O O . LEU A 1 670 ? 66.179 39.597 -63.837 1.00 49.59 670 LEU A O 1
ATOM 5191 N N . GLU A 1 671 ? 66.675 38.687 -65.807 1.00 50.66 671 GLU A N 1
ATOM 5192 C CA . GLU A 1 671 ? 65.367 38.096 -66.087 1.00 50.66 671 GLU A CA 1
ATOM 5193 C C . GLU A 1 671 ? 65.124 36.923 -65.160 1.00 50.66 671 GLU A C 1
ATOM 5195 O O . GLU A 1 671 ? 64.082 36.896 -64.530 1.00 50.66 671 GLU A O 1
ATOM 5200 N N . VAL A 1 672 ? 66.081 36.015 -64.951 1.00 53.09 672 VAL A N 1
ATOM 5201 C CA . VAL A 1 672 ? 65.923 34.949 -63.951 1.00 53.09 672 VAL A CA 1
ATOM 5202 C C . VAL A 1 672 ? 65.814 35.529 -62.540 1.00 53.09 672 VAL A C 1
ATOM 5204 O O . VAL A 1 672 ? 65.027 35.024 -61.749 1.00 53.09 672 VAL A O 1
ATOM 5207 N N . THR A 1 673 ? 66.526 36.609 -62.208 1.00 53.34 673 THR A N 1
ATOM 5208 C CA . THR A 1 673 ? 66.488 37.238 -60.874 1.00 53.34 673 THR A CA 1
ATOM 5209 C C . THR A 1 673 ? 65.247 38.104 -60.680 1.00 53.34 673 THR A C 1
ATOM 5211 O O . THR A 1 673 ? 64.689 38.096 -59.593 1.00 53.34 673 THR A O 1
ATOM 5214 N N . VAL A 1 674 ? 64.763 38.813 -61.701 1.00 55.28 674 VAL A N 1
ATOM 5215 C CA . VAL A 1 674 ? 63.515 39.593 -61.684 1.00 55.28 674 VAL A CA 1
ATOM 5216 C C . VAL A 1 674 ? 62.324 38.651 -61.761 1.00 55.28 674 VAL A C 1
ATOM 5218 O O . VAL A 1 674 ? 61.379 38.839 -61.013 1.00 55.28 674 VAL A O 1
ATOM 5221 N N . PHE A 1 675 ? 62.383 37.585 -62.554 1.00 54.50 675 PHE A N 1
ATOM 5222 C CA . PHE A 1 675 ? 61.398 36.509 -62.548 1.00 54.50 675 PHE A CA 1
ATOM 5223 C C . PHE A 1 675 ? 61.402 35.799 -61.198 1.00 54.50 675 PHE A C 1
ATOM 5225 O O . PHE A 1 675 ? 60.337 35.618 -60.634 1.00 54.50 675 PHE A O 1
ATOM 5232 N N . MET A 1 676 ? 62.560 35.500 -60.600 1.00 55.66 676 MET A N 1
ATOM 5233 C CA . MET A 1 676 ? 62.638 34.967 -59.235 1.00 55.66 676 MET A CA 1
ATOM 5234 C C . MET A 1 676 ? 62.227 35.984 -58.173 1.00 55.66 676 MET A C 1
ATOM 5236 O O . MET A 1 676 ? 61.687 35.572 -57.160 1.00 55.66 676 MET A O 1
ATOM 5240 N N . ALA A 1 677 ? 62.431 37.287 -58.358 1.00 57.38 677 ALA A N 1
ATOM 5241 C CA . ALA A 1 677 ? 62.032 38.321 -57.402 1.00 57.38 677 ALA A CA 1
ATOM 5242 C C . ALA A 1 677 ? 60.539 38.651 -57.511 1.00 57.38 677 ALA A C 1
ATOM 5244 O O . ALA A 1 677 ? 59.902 38.900 -56.496 1.00 57.38 677 ALA A O 1
ATOM 5245 N N . ILE A 1 678 ? 59.959 38.593 -58.710 1.00 59.78 678 ILE A N 1
ATOM 5246 C CA . ILE A 1 678 ? 58.519 38.688 -58.961 1.00 59.78 678 ILE A CA 1
ATOM 5247 C C . ILE A 1 678 ? 57.843 37.386 -58.547 1.00 59.78 678 ILE A C 1
ATOM 5249 O O . ILE A 1 678 ? 56.785 37.441 -57.943 1.00 59.78 678 ILE A O 1
ATOM 5253 N N . PHE A 1 679 ? 58.449 36.223 -58.781 1.00 59.09 679 PHE A N 1
ATOM 5254 C CA . PHE A 1 679 ? 57.948 34.933 -58.313 1.00 59.09 679 PHE A CA 1
ATOM 5255 C C . PHE A 1 679 ? 58.036 34.845 -56.790 1.00 59.09 679 PHE A C 1
ATOM 5257 O O . PHE A 1 679 ? 57.030 34.574 -56.152 1.00 59.09 679 PHE A O 1
ATOM 5264 N N . CYS A 1 680 ? 59.175 35.172 -56.174 1.00 61.97 680 CYS A N 1
ATOM 5265 C CA . CYS A 1 680 ? 59.308 35.266 -54.718 1.00 61.97 680 CYS A CA 1
ATOM 5266 C C . CYS A 1 680 ? 58.433 36.381 -54.142 1.00 61.97 680 CYS A C 1
ATOM 5268 O O . CYS A 1 680 ? 57.884 36.205 -53.065 1.00 61.97 680 CYS A O 1
ATOM 5270 N N . GLY A 1 681 ? 58.263 37.502 -54.844 1.00 61.53 681 GLY A N 1
ATOM 5271 C CA . GLY A 1 681 ? 57.414 38.625 -54.451 1.00 61.53 681 GLY A CA 1
ATOM 5272 C C . GLY A 1 681 ? 55.928 38.294 -54.544 1.00 61.53 681 GLY A C 1
ATOM 5273 O O . GLY A 1 681 ? 55.182 38.627 -53.634 1.00 61.53 681 GLY A O 1
ATOM 5274 N N . ALA A 1 682 ? 55.503 37.565 -55.575 1.00 56.78 682 ALA A N 1
ATOM 5275 C CA . ALA A 1 682 ? 54.156 37.032 -55.737 1.00 56.78 682 ALA A CA 1
ATOM 5276 C C . ALA A 1 682 ? 53.903 35.908 -54.733 1.00 56.78 682 ALA A C 1
ATOM 5278 O O . ALA A 1 682 ? 52.875 35.922 -54.074 1.00 56.78 682 ALA A O 1
ATOM 5279 N N . VAL A 1 683 ? 54.853 34.993 -54.523 1.00 60.62 683 VAL A N 1
ATOM 5280 C CA . VAL A 1 683 ? 54.799 33.976 -53.464 1.00 60.62 683 VAL A CA 1
ATOM 5281 C C . VAL A 1 683 ? 54.747 34.644 -52.090 1.00 60.62 683 VAL A C 1
ATOM 5283 O O . VAL A 1 683 ? 53.954 34.215 -51.264 1.00 60.62 683 VAL A O 1
ATOM 5286 N N . ALA A 1 684 ? 55.488 35.728 -51.850 1.00 57.72 684 ALA A N 1
ATOM 5287 C CA . ALA A 1 684 ? 55.457 36.492 -50.606 1.00 57.72 684 ALA A CA 1
ATOM 5288 C C . ALA A 1 684 ? 54.158 37.290 -50.440 1.00 57.72 684 ALA A C 1
ATOM 5290 O O . ALA A 1 684 ? 53.616 37.301 -49.345 1.00 57.72 684 ALA A O 1
ATOM 5291 N N . LEU A 1 685 ? 53.604 37.900 -51.492 1.00 54.34 685 LEU A N 1
ATOM 5292 C CA . LEU A 1 685 ? 52.299 38.576 -51.477 1.00 54.34 685 LEU A CA 1
ATOM 5293 C C . LEU A 1 685 ? 51.150 37.585 -51.304 1.00 54.34 685 LEU A C 1
ATOM 5295 O O . LEU A 1 685 ? 50.205 37.871 -50.581 1.00 54.34 685 LEU A O 1
ATOM 5299 N N . ILE A 1 686 ? 51.247 36.400 -51.901 1.00 55.34 686 ILE A N 1
ATOM 5300 C CA . ILE A 1 686 ? 50.309 35.292 -51.718 1.00 55.34 686 ILE A CA 1
ATOM 5301 C C . ILE A 1 686 ? 50.443 34.724 -50.297 1.00 55.34 686 ILE A C 1
ATOM 5303 O O . ILE A 1 686 ? 49.436 34.464 -49.640 1.00 55.34 686 ILE A O 1
ATOM 5307 N N . PHE A 1 687 ? 51.663 34.600 -49.773 1.00 55.06 687 PHE A N 1
ATOM 5308 C CA . PHE A 1 687 ? 51.926 34.187 -48.396 1.00 55.06 687 PHE A CA 1
ATOM 5309 C C . PHE A 1 687 ? 51.411 35.234 -47.396 1.00 55.06 687 PHE A C 1
ATOM 5311 O O . PHE A 1 687 ? 50.717 34.878 -46.447 1.00 55.06 687 PHE A O 1
ATOM 5318 N N . LEU A 1 688 ? 51.626 36.526 -47.651 1.00 49.84 688 LEU A N 1
ATOM 5319 C CA . LEU A 1 688 ? 51.136 37.645 -46.845 1.00 49.84 688 LEU A CA 1
ATOM 5320 C C . LEU A 1 688 ? 49.617 37.821 -46.958 1.00 49.84 688 LEU A C 1
ATOM 5322 O O . LEU A 1 688 ? 48.978 38.061 -45.942 1.00 49.84 688 LEU A O 1
ATOM 5326 N N . ALA A 1 689 ? 49.000 37.603 -48.121 1.00 51.75 689 ALA A N 1
ATOM 5327 C CA . ALA A 1 689 ? 47.544 37.552 -48.272 1.00 51.75 689 ALA A CA 1
ATOM 5328 C C . ALA A 1 689 ? 46.944 36.330 -47.547 1.00 51.75 689 ALA A C 1
ATOM 5330 O O . ALA A 1 689 ? 45.877 36.430 -46.939 1.00 51.75 689 ALA A O 1
ATOM 5331 N N . SER A 1 690 ? 47.663 35.199 -47.512 1.00 47.59 690 SER A N 1
ATOM 5332 C CA . SER A 1 690 ? 47.301 34.017 -46.712 1.00 47.59 690 SER A CA 1
ATOM 5333 C C . SER A 1 690 ? 47.455 34.226 -45.196 1.00 47.59 690 SER A C 1
ATOM 5335 O O . SER A 1 690 ? 46.867 33.477 -44.409 1.00 47.59 690 SER A O 1
ATOM 5337 N N . ILE A 1 691 ? 48.223 35.244 -44.782 1.00 49.78 691 ILE A N 1
ATOM 5338 C CA . ILE A 1 691 ? 48.370 35.698 -43.392 1.00 49.78 691 ILE A CA 1
ATOM 5339 C C . ILE A 1 691 ? 47.353 36.807 -43.066 1.00 49.78 691 ILE A C 1
ATOM 5341 O O . ILE A 1 691 ? 46.738 36.755 -42.008 1.00 49.78 691 ILE A O 1
ATOM 5345 N N . GLY A 1 692 ? 47.087 37.754 -43.970 1.00 42.41 692 GLY A N 1
ATOM 5346 C CA . GLY A 1 692 ? 46.106 38.836 -43.794 1.00 42.41 692 GLY A CA 1
ATOM 5347 C C . GLY A 1 692 ? 44.659 38.340 -43.692 1.00 42.41 692 GLY A C 1
ATOM 5348 O O . GLY A 1 692 ? 43.872 38.868 -42.912 1.00 42.41 692 GLY A O 1
ATOM 5349 N N . LEU A 1 693 ? 44.328 37.230 -44.363 1.00 44.34 693 LEU A N 1
ATOM 5350 C CA . LEU A 1 693 ? 43.062 36.504 -44.173 1.00 44.34 693 LEU A CA 1
ATOM 5351 C C . LEU A 1 693 ? 42.969 35.748 -42.826 1.00 44.34 693 LEU A C 1
ATOM 5353 O O . LEU A 1 693 ? 41.947 35.123 -42.548 1.00 44.34 693 LEU A O 1
ATOM 5357 N N . ARG A 1 694 ? 44.007 35.790 -41.973 1.00 44.62 694 ARG A N 1
ATOM 5358 C CA . ARG A 1 694 ? 43.980 35.262 -40.593 1.00 44.62 694 ARG A CA 1
ATOM 5359 C C . ARG A 1 694 ? 43.559 36.307 -39.548 1.00 44.62 694 ARG A C 1
ATOM 5361 O O . ARG A 1 694 ? 43.411 35.930 -38.392 1.00 44.62 694 ARG A O 1
ATOM 5368 N N . GLY A 1 695 ? 43.374 37.576 -39.929 1.00 38.00 695 GLY A N 1
ATOM 5369 C CA . GLY A 1 695 ? 43.199 38.703 -39.000 1.00 38.00 695 GLY A CA 1
ATOM 5370 C C . GLY A 1 695 ? 41.789 39.288 -38.854 1.00 38.00 695 GLY A C 1
ATOM 5371 O O . GLY A 1 695 ? 41.653 40.317 -38.202 1.00 38.00 695 GLY A O 1
ATOM 5372 N N . THR A 1 696 ? 40.741 38.695 -39.431 1.00 38.25 696 THR A N 1
ATOM 5373 C CA . THR A 1 696 ? 39.361 39.148 -39.179 1.00 38.25 696 THR A CA 1
ATOM 5374 C C . THR A 1 696 ? 38.731 38.324 -38.051 1.00 38.25 696 THR A C 1
ATOM 5376 O O . THR A 1 696 ? 38.511 37.123 -38.233 1.00 38.25 696 THR A O 1
ATOM 5379 N N . PRO A 1 697 ? 38.453 38.912 -36.870 1.00 41.59 697 PRO A N 1
ATOM 5380 C CA . PRO A 1 697 ? 37.638 38.244 -35.864 1.00 41.59 697 PRO A CA 1
ATOM 5381 C C . PRO A 1 697 ? 36.219 38.062 -36.411 1.00 41.59 697 PRO A C 1
ATOM 5383 O O . PRO A 1 697 ? 35.670 38.954 -37.062 1.00 41.59 697 PRO A O 1
ATOM 5386 N N . ALA A 1 698 ? 35.639 36.886 -36.173 1.00 41.91 698 ALA A N 1
ATOM 5387 C CA . ALA A 1 698 ? 34.246 36.619 -36.500 1.00 41.91 698 ALA A CA 1
ATOM 5388 C C . ALA A 1 698 ? 33.333 37.611 -35.750 1.00 41.91 698 ALA A C 1
ATOM 5390 O O . ALA A 1 698 ? 33.602 37.900 -34.580 1.00 41.91 698 ALA A O 1
ATOM 5391 N N . PRO A 1 699 ? 32.257 38.126 -36.375 1.00 38.91 699 PRO A N 1
ATOM 5392 C CA . PRO A 1 699 ? 31.240 38.858 -35.639 1.00 38.91 699 PRO A CA 1
ATOM 5393 C C . PRO A 1 699 ? 30.600 37.908 -34.623 1.00 38.91 699 PRO A C 1
ATOM 5395 O O . PRO A 1 699 ? 30.179 36.803 -34.967 1.00 38.91 699 PRO A O 1
ATOM 5398 N N . SER A 1 700 ? 30.555 38.336 -33.363 1.00 44.47 700 SER A N 1
ATOM 5399 C CA . SER A 1 700 ? 29.810 37.668 -32.304 1.00 44.47 700 SER A CA 1
ATOM 5400 C C . SER A 1 700 ? 28.341 37.541 -32.709 1.00 44.47 700 SER A C 1
ATOM 5402 O O . SER A 1 700 ? 27.644 38.540 -32.887 1.00 44.47 700 SER A O 1
ATOM 5404 N N . ALA A 1 701 ? 27.863 36.306 -32.840 1.00 37.12 701 ALA A N 1
ATOM 5405 C CA . ALA A 1 701 ? 26.445 36.015 -32.973 1.00 37.12 701 ALA A CA 1
ATOM 5406 C C . ALA A 1 701 ? 25.916 35.529 -31.620 1.00 37.12 701 ALA A C 1
ATOM 5408 O O . ALA A 1 701 ? 26.225 34.429 -31.172 1.00 37.12 701 ALA A O 1
ATOM 5409 N N . ASN A 1 702 ? 25.125 36.390 -30.981 1.00 38.66 702 ASN A N 1
ATOM 5410 C CA . ASN A 1 702 ? 24.138 36.007 -29.980 1.00 38.66 702 ASN A CA 1
ATOM 5411 C C . ASN A 1 702 ? 23.119 35.043 -30.612 1.00 38.66 702 ASN A C 1
ATOM 5413 O O . ASN A 1 702 ? 22.359 35.478 -31.482 1.00 38.66 702 ASN A O 1
ATOM 5417 N N . ARG A 1 703 ? 23.066 33.796 -30.140 1.00 36.00 703 ARG A N 1
ATOM 5418 C CA . ARG A 1 703 ? 21.866 33.082 -29.661 1.00 36.00 703 ARG A CA 1
ATOM 5419 C C . ARG A 1 703 ? 22.212 31.656 -29.270 1.00 36.00 703 ARG A C 1
ATOM 5421 O O . ARG A 1 703 ? 22.830 30.967 -30.108 1.00 36.00 703 ARG A O 1
#

Sequence (703 aa):
MQAFEDFLAAVAGVDLSPAFVQDDRPGLIVDTQSAAAGISLVKASERNVLGVRQSSVIAMVLNENLPLHGAELAHFASLADLVRGCSWKVEDASPDSVTGVLFLAARLSGVSLPDAVRDQWLPAISGWERTGVVDRPEERSWPALAAALSHSVLGDRSVGVVRHGSFCRAWQMTMGFAVEALRAGWDPAEIPVSADGSYLAQARAALEEERARYERKLYAQQVHQLSLPMKECGRRRLVDAIVTSESEFTGSLKVFARNDRTHAPLGRGFTVLVIVRPGIKETEPGNWVTVSVDTRAGVHLLDFWREIERMETAEWDRQAVRRPPRTKDSRLLVGLPEHEQKYHQTWYIAPGHSLVASPHAVSRIAGSASAGEQVPSQLKLDAVLEALFRIYDPFALVPVTDLEDGTLKRLPDVKTSRRTGGKHVLSACWSREDPLPHPASPAKLCGLFPTAARVMGARTYGVSPERAMQDAPDLEDVDLVSFGQGIAVLTDGGVFLLDSGRRRAARLDVAVEMVRTLSDLADRLDKMQAEVAKRAEEQAKELESRARIRTWLAHQRFCTCLNAELIRIRGSLDQPLETKLAGLQPLSDAISLRWNIRPRLRELTNEIEALQQNGRAAEELRAFRAGRWAAALALALVTADALAGRVTHALEASTFSWVYYALAYLGDWLEVTVFMAIFCGAVALIFLASIGLRGTPAPSANR

Foldseek 3Di:
DVLVLVQLVQLLPDQQAADDDPPLATFRDDDDDDDDDAQELALDDCPGPLNDPHNFLLVVLVPPPSPPDDPVLQDDCGLNSVSNPYTYGDRALALRRLVSVSSVSCVSNVHDDDPLCCVQRSVLSVVCVVFVAAAPPLLFAQRSLLLLQLQVQQDQDLDPRGDSVSRSNSNSLSNSSVSQCVSVVARNNGGDPPDDDPSSVSSSVSSVVLLVVLVVFLVPKDKAWFWFDAPPPRATDIFIEIETEPSGDGSCSVHCQQCPLPSGLVSRGHQKYWYAYVSADLFAQDQRIKIFGRVVVRGACVQLLVVLQVVQCVLCVVVVADADDFDPCFAAAAQDDPVPGGHNWQFDAHNSRGMTTFTRWGAGDPPDPRGRDTGGGPDDPLRSVLSRCCVGPLQQPFWKQWPVVRDIDTPLPFDFPDQQLQWTETEIEGEPPDCRSDVDQVLCVPVSGLQVLQLVAQVRQVDHSSCSNVSGDDSVQWDWDDFDQWIWTDGLRAIHIYHHCPPDPVLRVVVRVLRSLLSNLLSVLVVLVVVLVVVVVVLVVCVVVVHPPPDLVVLVVVLVVSVVVLVVSVCVVPVPPPPSCPRCVRVNV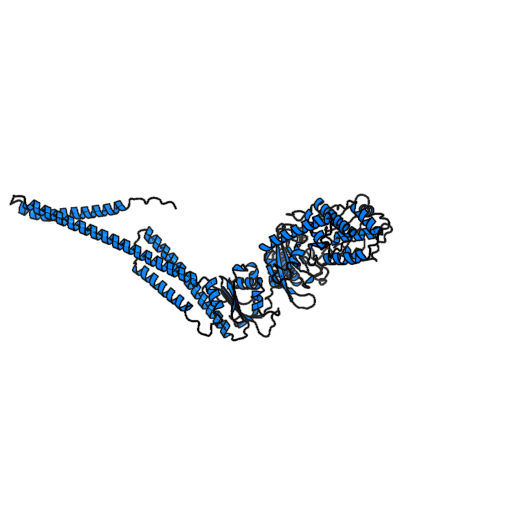VSCVNSVNVVSSVVSVVSSVVSVVSSVVVVVVVVVVVVVVVVLVVVLVVVLVVVVVVVVVVVVPDPDDPVCVVCVVVVVVVNVVVSVCSVVVSVVVVVVVVVVVVPDDDPDDDD

pLDDT: mean 73.31, std 17.09, range [28.78, 96.38]

Solvent-accessible surface area (backbone atoms only — not comparable to full-atom values): 38562 Å² total; per-residue (Å²): 101,68,67,45,54,54,47,47,58,55,51,77,75,52,90,77,62,52,28,72,44,101,75,91,43,70,20,25,51,48,81,91,85,76,97,68,80,51,52,50,56,51,68,81,57,97,76,27,74,77,74,60,97,59,65,45,59,54,58,57,58,69,40,81,81,60,76,71,82,48,93,77,57,80,71,28,90,37,67,68,44,42,48,68,63,32,35,42,37,47,88,62,50,39,49,43,52,46,51,23,50,54,52,39,47,35,49,55,44,74,33,71,79,45,65,74,56,47,69,49,44,50,58,50,37,53,42,33,71,75,55,64,49,69,68,85,66,48,94,24,18,42,56,48,26,32,26,14,38,15,34,68,48,51,55,85,44,68,70,86,69,76,52,68,69,29,51,26,48,12,37,46,52,34,44,50,35,51,44,53,38,58,78,69,67,50,48,44,68,56,40,59,87,85,63,82,49,77,48,56,54,49,10,52,52,31,37,52,50,51,48,57,51,50,60,64,50,56,85,79,44,59,69,40,61,35,28,34,46,33,64,98,65,91,43,64,42,80,39,26,27,37,45,43,80,42,65,50,76,64,59,44,53,60,31,51,41,41,64,30,46,81,83,23,83,81,47,66,11,29,37,32,41,34,41,34,23,78,58,41,48,64,80,40,58,28,66,28,36,36,41,35,45,44,58,91,74,43,42,49,44,56,72,52,50,54,49,52,53,51,53,41,51,54,48,34,56,73,70,72,44,78,75,62,68,72,50,94,87,21,50,76,39,60,81,51,60,79,96,68,16,55,36,65,42,55,72,43,61,44,63,78,26,34,34,38,30,41,21,55,43,32,57,39,53,84,85,52,103,53,51,68,45,70,41,34,54,84,60,50,69,68,59,53,54,42,50,50,43,66,76,18,38,69,45,64,81,40,60,19,34,24,66,88,78,67,43,81,37,33,55,63,67,50,66,70,40,78,68,39,42,85,22,24,49,30,47,35,30,36,57,84,84,59,77,60,93,48,100,58,56,68,58,52,50,41,81,65,22,70,43,55,40,22,31,52,30,11,39,15,63,69,42,52,67,84,45,9,71,81,63,32,51,58,72,91,56,43,48,80,41,74,36,85,78,20,32,33,31,33,35,84,36,20,34,32,39,41,32,52,63,85,72,56,65,68,54,58,54,51,49,51,51,51,51,45,52,55,25,40,51,46,37,50,50,52,53,48,52,54,52,52,52,52,50,52,51,52,50,51,50,30,62,73,68,69,45,78,72,78,51,66,68,57,55,52,49,50,53,50,53,51,52,54,49,51,52,50,54,50,49,68,71,66,48,76,67,60,88,89,37,72,65,42,47,69,48,54,52,48,52,36,54,69,64,37,44,64,62,51,53,52,51,52,52,53,51,51,50,48,53,51,51,55,51,47,53,57,46,51,55,45,54,51,49,52,49,50,51,51,49,53,50,51,50,52,50,53,52,48,51,56,47,49,56,50,51,55,57,56,56,73,71,56,94,60,86,74,58,50,67,63,44,47,67,51,39,54,52,45,48,53,47,47,50,47,46,49,48,51,46,48,51,46,51,51,51,47,52,65,50,58,75,69,68,72,80,77,81,87,76,91,128

Nearest PDB structures (foldseek):
  8wjo-assembly1_B  TM=2.515E-01  e=3.792E+00  Saccharomyces cerevisiae S288C
  5nnv-assembly1_A  TM=2.439E-01  e=9.380E+00  Bacillus subtilis subsp. subtilis str. 168

Secondary structure (DSSP, 8-state):
-HHHHHHHHHHTTS------BTTTB--B----S-S---B---TT-S--TT------HHHHHH-TTS---STTSTT--SHHHHHHH--B--S---HHHHHHHHHHHHHHTT-PPPHHHHHHHHHHHHHHHHHS--PSPGGG-HHHHHHHHHHHTS---TTSPPPHHHHHHHHHHHHHHHHHHHHTT--SS---TT---HHHHHHHHHHHHHHHHHHHHHTT-EEEEEEEEBTTTS-EEEEEEEEEE-SS--SSHHHHHHH-TTTSTTSS-EEEEEEE-TTS-TTSSS-SEEEEE-GGGTB--HHHHHHHHHHHHHHHHHTTPPPPPP-TTSEE-TTS-GGGSEESS-SEE-TTS-EEE--S-EEPPBTBTTTT-EE--S--HHHHHHHHHHHH-TTTT-EEEETTT--EEEGGGPPPPP-BTTBEEEEEEE-SSS--SSSS-HHHHHHT-HHHHHHHHHHHTT--TTTTTTTPPPGGG-EEEEETTEEEEE-SSEEEEEE--SS-HHHHHHHHHHHHHHHHHHHHHHHHHHHHHHHHHHHHHHHHTT---S-HHHHHHHHHHHHHHHHHHHHHHHS---TTSTTTHHHHHHHHHHTTHHHHHHHHHHHHHHHHHHHHHHHHHHHHHHHHHHHHHHHHHHHHHHHHHHHHHHHHT---TTTHHHHHHHHHHHHHHHHHHHHHHHHHHHHHHHHHTT--PPPP---